Protein AF-A0AAD1U2T6-F1 (afdb_monomer)

Mean predicted aligned error: 9.27 Å

Sequence (634 aa):
MPRKKMSPEELEKAFNDFNGSEEWALWYNLSTKIISPKDHDIEELERGTVDISGNWQPFLDDWFSLVCKLKVPHKSKKYDQFYIRTMFFPRQEAIHIDGIKYEIPNHVRVDTFNSKEMIIDGVFEELKSLEEMEKENYLETKKKLIAKLKEFDKQYVKHIKKTHPEVQAIITPAIEPLLNLLESNYNFHKLEELMKTQHDIPKFRVTALEEKFCEHMEIICKILSDHGKLQDIYDIKRMLNLLKLDDWENIVPMAFYLAPLKKSIHEMREELLHMRSLGANRCKYHVEDNEPFHQLVIKMVKNDVTAQWLMGDRLKNDQLCFLYEVIKIIFQSNLKNKLINKDKNLIENVIPSLACFKGLLVIRNIRIKQIEEAKKEKKRAEHGLPPTDEEEKIGDPEENKVNEDLDVEDEEDEEQKEYREFKKQKEKEEAEHKKYGRKWIWQNYISENRKDDWLNVAEDLRHINDHVIQDIQDFILISAFPKEKQTKRTELAKDVEGLLLESEEVKAKEDPEEIKKVKETRDFELSLRPPYIWNFKETRMDVEEKIKADDPLKTQEEIEKERLEEEAKKEVAPYLINPNALPESCYKYEEDIHTNRVTKLLKDLENLTYNLRNHEQQKWKTLTDLCIDIFIKK

Foldseek 3Di:
DPPPDDDPVRLVVVVVVVCVDPLVVLLVVLLCCQVCVVVVFFDHDDLPQAFGQTDCQVSQQSLVVSLVVLVQDADDPTDDLLLLRLLSHALDQWDQALNDIDGDDNVLSVLSSVLSCLVVVNQNVLSNCSVVDDSVCPVVSSVSNSVSSNVNRVSSVVSVVPNSVVSCVVLCVLCVLLVQLLVLLVVLVVVVVVVVVVDPDPPVVNVVSQVSNQVSVVVLLSSCCVPNDQPFDDRSVLLVVLVVDPPLCVLLLSVVLNVQLVVLVVQLSVVSPVDVVSNPSNADSHNRVNPSNSVSSNSNRVSSVVNCLQRVDPLSVLLLSLLLVLVVLCCLALNVVVLLVVPVQCLQALSLLSSLLVLLLLLLQLVVVVVVVVVVQVVCVVVVHPRPPVVPCPDPPDPDPPPDPDPPPDPDDVVVVVVVVVVVVVVVQVVSCVVRNDNCSLVQLDDPVCVVLSNVLSVLVNQDDVVLSLLSSLVSSLSSDDPVCLVVLVSLVVSSVVSVVVVVVVCVVVPVVVVVVVVVVVVVVVVVDDPADDPDPPDPCVVVVVVCVVPVPDDPVNVVVVVVVVVVVPPDNRNRRDSPRDSQVHQDDPPDPVRRSSVVSVVSSSVSSVSSCPRVVVSSSVSSVSSSVSSNVD

Structure (mmCIF, N/CA/C/O backbone):
data_AF-A0AAD1U2T6-F1
#
_entry.id   AF-A0AAD1U2T6-F1
#
loop_
_atom_site.group_PDB
_atom_site.id
_atom_site.type_symbol
_atom_site.label_atom_id
_atom_site.label_alt_id
_atom_site.label_comp_id
_atom_site.label_asym_id
_atom_site.label_entity_id
_atom_site.label_seq_id
_atom_site.pdbx_PDB_ins_code
_atom_site.Cartn_x
_atom_site.Cartn_y
_atom_site.Cartn_z
_atom_site.occupancy
_atom_site.B_iso_or_equiv
_atom_site.auth_seq_id
_atom_site.auth_comp_id
_atom_site.auth_asym_id
_atom_site.auth_atom_id
_atom_site.pdbx_PDB_model_num
ATOM 1 N N . MET A 1 1 ? 44.173 15.020 -61.531 1.00 45.91 1 MET A N 1
ATOM 2 C CA . MET A 1 1 ? 44.680 16.327 -61.060 1.00 45.91 1 MET A CA 1
ATOM 3 C C . MET A 1 1 ? 44.599 16.346 -59.541 1.00 45.91 1 MET A C 1
ATOM 5 O O . MET A 1 1 ? 43.532 16.009 -59.033 1.00 45.91 1 MET A O 1
ATOM 9 N N . PRO A 1 2 ? 45.683 16.654 -58.810 1.00 53.75 2 PRO A N 1
ATOM 10 C CA . PRO A 1 2 ? 45.602 16.860 -57.365 1.00 53.75 2 PRO A CA 1
ATOM 11 C C . PRO A 1 2 ? 44.605 17.992 -57.083 1.00 53.75 2 PRO A C 1
ATOM 13 O O . PRO A 1 2 ? 44.618 19.008 -57.781 1.00 53.75 2 PRO A O 1
ATOM 16 N N . ARG A 1 3 ? 43.696 17.800 -56.118 1.00 62.22 3 ARG A N 1
ATOM 17 C CA . ARG A 1 3 ? 42.765 18.861 -55.701 1.00 62.22 3 ARG A CA 1
ATOM 18 C C . ARG A 1 3 ? 43.607 20.069 -55.285 1.00 62.22 3 ARG A C 1
ATOM 20 O O . ARG A 1 3 ? 44.503 19.910 -54.456 1.00 62.22 3 ARG A O 1
ATOM 27 N N . LYS A 1 4 ? 43.361 21.244 -55.879 1.00 80.88 4 LYS A N 1
ATOM 28 C CA . LYS A 1 4 ? 43.962 22.498 -55.404 1.00 80.88 4 LYS A CA 1
ATOM 29 C C . LYS A 1 4 ? 43.659 22.601 -53.908 1.00 80.88 4 LYS A C 1
ATOM 31 O O . LYS A 1 4 ? 42.495 22.501 -53.525 1.00 80.88 4 LYS A O 1
ATOM 36 N N . LYS A 1 5 ? 44.699 22.721 -53.080 1.00 82.06 5 LYS A N 1
ATOM 37 C CA . LYS A 1 5 ? 44.531 23.047 -51.661 1.00 82.06 5 LYS A CA 1
ATOM 38 C C . LYS A 1 5 ? 43.850 24.418 -51.603 1.00 82.06 5 LYS A C 1
ATOM 40 O O . LYS A 1 5 ? 44.304 25.320 -52.304 1.00 82.06 5 LYS A O 1
ATOM 45 N N . MET A 1 6 ? 42.751 24.529 -50.854 1.00 87.12 6 MET A N 1
ATOM 46 C CA . MET A 1 6 ? 42.097 25.819 -50.605 1.00 87.12 6 MET A CA 1
ATOM 47 C C . MET A 1 6 ? 43.104 26.764 -49.954 1.00 87.12 6 MET A C 1
ATOM 49 O O . MET A 1 6 ? 43.979 26.314 -49.205 1.00 87.12 6 MET A O 1
ATOM 53 N N . SER A 1 7 ? 43.015 28.054 -50.270 1.00 91.31 7 SER A N 1
ATOM 54 C CA . SER A 1 7 ? 43.815 29.044 -49.551 1.00 91.31 7 SER A CA 1
ATOM 55 C C . SER A 1 7 ? 43.373 29.097 -48.075 1.00 91.31 7 SER A C 1
ATOM 57 O O . SER A 1 7 ? 42.237 28.730 -47.763 1.00 91.31 7 SER A O 1
ATOM 59 N N . PRO A 1 8 ? 44.235 29.544 -47.144 1.00 91.06 8 PRO A N 1
ATOM 60 C CA . PRO A 1 8 ? 43.853 29.695 -45.738 1.00 91.06 8 PRO A CA 1
ATOM 61 C C . PRO A 1 8 ? 42.607 30.575 -45.536 1.00 91.06 8 PRO A C 1
ATOM 63 O O . PRO A 1 8 ? 41.762 30.251 -44.709 1.00 91.06 8 PRO A O 1
ATOM 66 N N . GLU A 1 9 ? 42.459 31.635 -46.337 1.00 91.69 9 GLU A N 1
ATOM 67 C CA . GLU A 1 9 ? 41.307 32.549 -46.299 1.00 91.69 9 GLU A CA 1
ATOM 68 C C . GLU A 1 9 ? 40.010 31.877 -46.780 1.00 91.69 9 GLU A C 1
ATOM 70 O O . GLU A 1 9 ? 38.945 32.066 -46.194 1.00 91.69 9 GLU A O 1
ATOM 75 N N . GLU A 1 10 ? 40.090 31.056 -47.832 1.00 92.31 10 GLU A N 1
ATOM 76 C CA . GLU A 1 10 ? 38.946 30.280 -48.327 1.00 92.31 10 GLU A CA 1
ATOM 77 C C . GLU A 1 10 ? 38.489 29.235 -47.302 1.00 92.31 10 GLU A C 1
ATOM 79 O O . GLU A 1 10 ? 37.291 28.987 -47.165 1.00 92.31 10 GLU A O 1
ATOM 84 N N . LEU A 1 11 ? 39.439 28.631 -46.586 1.00 91.62 11 LEU A N 1
ATOM 85 C CA . LEU A 1 11 ? 39.191 27.621 -45.561 1.00 91.62 11 LEU A CA 1
ATOM 86 C C . LEU A 1 11 ? 38.546 28.230 -44.308 1.00 91.62 11 LEU A C 1
ATOM 88 O O . LEU A 1 11 ? 37.581 27.676 -43.791 1.00 91.62 11 LEU A O 1
ATOM 92 N N . GLU A 1 12 ? 39.015 29.398 -43.870 1.00 93.25 12 GLU A N 1
ATOM 93 C CA . GLU A 1 12 ? 38.414 30.145 -42.762 1.00 93.25 12 GLU A CA 1
ATOM 94 C C . GLU A 1 12 ? 36.993 30.609 -43.090 1.00 93.25 12 GLU A C 1
ATOM 96 O O . GLU A 1 12 ? 36.074 30.413 -42.294 1.00 93.25 12 GLU A O 1
ATOM 101 N N . LYS A 1 13 ? 36.777 31.149 -44.295 1.00 95.06 13 LYS A N 1
ATOM 102 C CA . LYS A 1 13 ? 35.433 31.517 -44.744 1.00 95.06 13 LYS A CA 1
ATOM 103 C C . LYS A 1 13 ? 34.502 30.304 -44.772 1.00 95.06 13 LYS A C 1
ATOM 105 O O . LYS A 1 13 ? 33.395 30.381 -44.254 1.00 95.06 13 LYS A O 1
ATOM 110 N N . ALA A 1 14 ? 34.954 29.181 -45.327 1.00 94.06 14 ALA A N 1
ATOM 111 C CA . ALA A 1 14 ? 34.145 27.971 -45.414 1.00 94.06 14 ALA A CA 1
ATOM 112 C C . ALA A 1 14 ? 33.857 27.338 -44.038 1.00 94.06 14 ALA A C 1
ATOM 114 O O . ALA A 1 14 ? 32.803 26.724 -43.868 1.00 94.06 14 ALA A O 1
ATOM 115 N N . PHE A 1 15 ? 34.760 27.489 -43.065 1.00 95.31 15 PHE A N 1
ATOM 116 C CA . PHE A 1 15 ? 34.526 27.094 -41.676 1.00 95.31 15 PHE A CA 1
ATOM 117 C C . PHE A 1 15 ? 33.498 28.006 -40.994 1.00 95.31 15 PHE A C 1
ATOM 119 O O . PHE A 1 15 ? 32.550 27.512 -40.392 1.00 95.31 15 PHE A O 1
ATOM 126 N N . ASN A 1 16 ? 33.610 29.326 -41.160 1.00 95.06 16 ASN A N 1
ATOM 127 C CA . ASN A 1 16 ? 32.642 30.283 -40.615 1.00 95.06 16 ASN A CA 1
ATOM 128 C C . ASN A 1 16 ? 31.242 30.111 -41.230 1.00 95.06 16 ASN A C 1
ATOM 130 O O . ASN A 1 16 ? 30.247 30.101 -40.506 1.00 95.06 16 ASN A O 1
ATOM 134 N N . ASP A 1 17 ? 31.164 29.904 -42.549 1.00 96.06 17 ASP A N 1
ATOM 135 C CA . ASP A 1 17 ? 29.913 29.604 -43.254 1.00 96.06 17 ASP A CA 1
ATOM 136 C C . ASP A 1 17 ? 29.293 28.290 -42.742 1.00 96.06 17 ASP A C 1
ATOM 138 O O . ASP A 1 17 ? 28.072 28.176 -42.623 1.00 96.06 17 ASP A O 1
ATOM 142 N N . PHE A 1 18 ? 30.125 27.297 -42.405 1.00 94.62 18 PHE A N 1
ATOM 143 C CA . PHE A 1 18 ? 29.669 26.045 -41.807 1.00 94.62 18 PHE A CA 1
ATOM 144 C C . PHE A 1 18 ? 29.161 26.241 -40.375 1.00 94.62 18 PHE A C 1
ATOM 146 O O . PHE A 1 18 ? 28.064 25.773 -40.082 1.00 94.62 18 PHE A O 1
ATOM 153 N N . ASN A 1 19 ? 29.869 26.982 -39.522 1.00 94.25 19 ASN A N 1
ATOM 154 C CA . ASN A 1 19 ? 29.430 27.282 -38.152 1.00 94.25 19 ASN A CA 1
ATOM 155 C C . ASN A 1 19 ? 28.097 28.048 -38.115 1.00 94.25 19 ASN A C 1
ATOM 157 O O . ASN A 1 19 ? 27.295 27.863 -37.204 1.00 94.25 19 ASN A O 1
ATOM 161 N N . GLY A 1 20 ? 27.832 28.883 -39.125 1.00 95.19 20 GLY A N 1
ATOM 162 C CA . GLY A 1 20 ? 26.546 29.565 -39.298 1.00 95.19 20 GLY A CA 1
ATOM 163 C C . GLY A 1 20 ? 25.450 28.720 -39.959 1.00 95.19 20 GLY A C 1
ATOM 164 O O . GLY A 1 20 ? 24.345 29.219 -40.172 1.00 95.19 20 GLY A O 1
ATOM 165 N N . SER A 1 21 ? 25.735 27.469 -40.332 1.00 96.50 21 SER A N 1
ATOM 166 C CA . SER A 1 21 ? 24.799 26.617 -41.066 1.00 96.50 21 SER A CA 1
ATOM 167 C C . SER A 1 21 ? 23.859 25.830 -40.150 1.00 96.50 21 SER A C 1
ATOM 169 O O . SER A 1 21 ? 24.172 25.500 -39.008 1.00 96.50 21 SER A O 1
ATOM 171 N N . GLU A 1 22 ? 22.708 25.441 -40.697 1.00 96.38 22 GLU A N 1
ATOM 172 C CA . GLU A 1 22 ? 21.753 24.548 -40.029 1.00 96.38 22 GLU A CA 1
ATOM 173 C C . GLU A 1 22 ? 22.363 23.166 -39.718 1.00 96.38 22 GLU A C 1
ATOM 175 O O . GLU A 1 22 ? 22.011 22.538 -38.723 1.00 96.38 22 GLU A O 1
ATOM 180 N N . GLU A 1 23 ? 23.309 22.699 -40.544 1.00 95.44 23 GLU A N 1
ATOM 181 C CA . GLU A 1 23 ? 24.028 21.437 -40.321 1.00 95.44 23 GLU A CA 1
ATOM 182 C C . GLU A 1 23 ? 24.846 21.480 -39.028 1.00 95.44 23 GLU A C 1
ATOM 184 O O . GLU A 1 23 ? 24.816 20.524 -38.253 1.00 95.44 23 GLU A O 1
ATOM 189 N N . TRP A 1 24 ? 25.553 22.590 -38.791 1.00 96.06 24 TRP A N 1
ATOM 190 C CA . TRP A 1 24 ? 26.314 22.798 -37.562 1.00 96.06 24 TRP A CA 1
ATOM 191 C C . TRP A 1 24 ? 25.396 22.865 -36.349 1.00 96.06 24 TRP A C 1
ATOM 193 O O . TRP A 1 24 ? 25.649 22.177 -35.368 1.00 96.06 24 TRP A O 1
ATOM 203 N N . ALA A 1 25 ? 24.301 23.626 -36.433 1.00 97.06 25 ALA A N 1
ATOM 204 C CA . ALA A 1 25 ? 23.344 23.738 -35.335 1.00 97.06 25 ALA A CA 1
ATOM 205 C C . ALA A 1 25 ? 22.768 22.369 -34.922 1.00 97.06 25 ALA A C 1
ATOM 207 O O . ALA A 1 25 ? 22.694 22.066 -33.732 1.00 97.06 25 ALA A O 1
ATOM 208 N N . LEU A 1 26 ? 22.410 21.520 -35.895 1.00 96.75 26 LEU A N 1
ATOM 209 C CA . LEU A 1 26 ? 21.916 20.164 -35.635 1.00 96.75 26 LEU A CA 1
ATOM 210 C C . LEU A 1 26 ? 22.994 19.249 -35.046 1.00 96.75 26 LEU A C 1
ATOM 212 O O . LEU A 1 26 ? 22.715 18.521 -34.096 1.00 96.75 26 LEU A O 1
ATOM 216 N N . TRP A 1 27 ?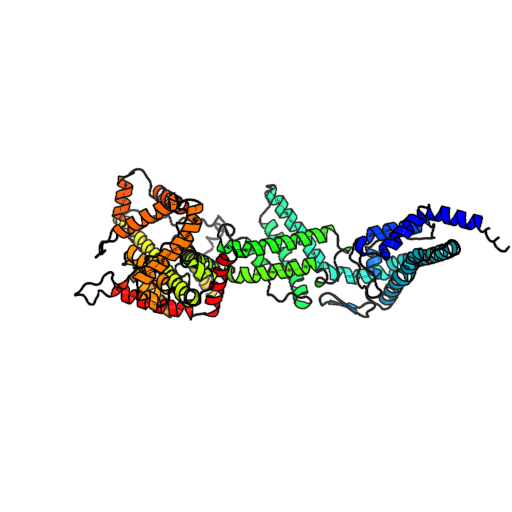 24.215 19.279 -35.590 1.00 96.75 27 TRP A N 1
ATOM 217 C CA . TRP A 1 27 ? 25.329 18.492 -35.054 1.00 96.75 27 TRP A CA 1
ATOM 218 C C . TRP A 1 27 ? 25.650 18.925 -33.623 1.00 96.75 27 TRP A C 1
ATOM 220 O O . TRP A 1 27 ? 25.688 18.083 -32.732 1.00 96.75 27 TRP A O 1
ATOM 230 N N . TYR A 1 28 ? 25.780 20.227 -33.377 1.00 96.25 28 TYR A N 1
ATOM 231 C CA . TYR A 1 28 ? 26.019 20.779 -32.049 1.00 96.25 28 TYR A CA 1
ATOM 232 C C . TYR A 1 28 ? 24.952 20.342 -31.048 1.00 96.25 28 TYR A C 1
ATOM 234 O O . TYR A 1 28 ? 25.293 19.760 -30.026 1.00 96.25 28 TYR A O 1
ATOM 242 N N . ASN A 1 29 ? 23.670 20.504 -31.384 1.00 96.12 29 ASN A N 1
ATOM 243 C CA . ASN A 1 29 ? 22.559 20.071 -30.535 1.00 96.12 29 ASN A CA 1
ATOM 244 C C . ASN A 1 29 ? 22.577 18.558 -30.236 1.00 96.12 29 ASN A C 1
ATOM 246 O O . ASN A 1 29 ? 22.297 18.136 -29.118 1.00 96.12 29 ASN A O 1
ATOM 250 N N . LEU A 1 30 ? 22.917 17.712 -31.214 1.00 96.69 30 LEU A N 1
ATOM 251 C CA . LEU A 1 30 ? 23.059 16.270 -30.980 1.00 96.69 30 LEU A CA 1
ATOM 252 C C . LEU A 1 30 ? 24.271 15.945 -30.103 1.00 96.69 30 LEU A C 1
ATOM 254 O O . LEU A 1 30 ? 24.176 15.085 -29.232 1.00 96.69 30 LEU A O 1
ATOM 258 N N . SER A 1 31 ? 25.392 16.638 -30.311 1.00 96.25 31 SER A N 1
ATOM 259 C CA . SER A 1 31 ? 26.602 16.475 -29.506 1.00 96.25 31 SER A CA 1
ATOM 260 C C . SER A 1 31 ? 26.342 16.849 -28.049 1.00 96.25 31 SER A C 1
ATOM 262 O O . SER A 1 31 ? 26.654 16.062 -27.161 1.00 96.25 31 SER A O 1
ATOM 264 N N . THR A 1 32 ? 25.697 17.991 -27.787 1.00 95.50 32 THR A N 1
ATOM 265 C CA . THR A 1 32 ? 25.356 18.413 -26.418 1.00 95.50 32 THR A CA 1
ATOM 266 C C . THR A 1 32 ? 24.406 17.429 -25.746 1.00 95.50 32 THR A C 1
ATOM 268 O O . THR A 1 32 ? 24.607 17.101 -24.581 1.00 95.50 32 THR A O 1
ATOM 271 N N . LYS A 1 33 ? 23.434 16.877 -26.488 1.00 95.19 33 LYS A N 1
ATOM 272 C CA . LYS A 1 33 ? 22.558 15.802 -25.995 1.00 95.19 33 LYS A CA 1
ATOM 273 C C . LYS A 1 33 ? 23.343 14.564 -25.570 1.00 95.19 33 LYS A C 1
ATOM 275 O O . LYS A 1 33 ? 23.064 14.012 -24.518 1.00 95.19 33 LYS A O 1
ATOM 280 N N . ILE A 1 34 ? 24.335 14.141 -26.349 1.00 94.69 34 ILE A N 1
ATOM 281 C CA . ILE A 1 34 ? 25.155 12.963 -26.023 1.00 94.69 34 ILE A CA 1
ATOM 282 C C . ILE A 1 34 ? 26.102 13.230 -24.844 1.00 94.69 34 ILE A C 1
ATOM 284 O O . ILE A 1 34 ? 26.351 12.324 -24.054 1.00 94.69 34 ILE A O 1
ATOM 288 N N . ILE A 1 35 ? 26.654 14.441 -24.742 1.00 93.88 35 ILE A N 1
ATOM 289 C CA . ILE A 1 35 ? 27.610 14.825 -23.691 1.00 93.88 35 ILE A CA 1
ATOM 290 C C . ILE A 1 35 ? 26.898 15.034 -22.349 1.00 93.88 35 ILE A C 1
ATOM 292 O O . ILE A 1 35 ? 27.401 14.606 -21.313 1.00 93.88 35 ILE A O 1
ATOM 296 N N . SER A 1 36 ? 25.705 15.630 -22.383 1.00 92.12 36 SER A N 1
ATOM 297 C CA . SER A 1 36 ? 24.878 15.920 -21.210 1.00 92.12 36 SER A CA 1
ATOM 298 C C . SER A 1 36 ? 23.486 15.283 -21.332 1.00 92.12 36 SER A C 1
ATOM 300 O O . SER A 1 36 ? 22.481 15.994 -21.387 1.00 92.12 36 SER A O 1
ATOM 302 N N . PRO A 1 37 ? 23.377 13.941 -21.348 1.00 90.00 37 PRO A N 1
ATOM 303 C CA . PRO A 1 37 ? 22.113 13.243 -21.611 1.00 90.00 37 PRO A CA 1
ATOM 304 C C . PRO A 1 37 ? 21.003 13.599 -20.610 1.00 90.00 37 PRO A C 1
ATOM 306 O O . PRO A 1 37 ? 19.841 13.763 -20.988 1.00 90.00 37 PRO A O 1
ATOM 309 N N . LYS A 1 38 ? 21.375 13.833 -19.345 1.00 88.62 38 LYS A N 1
ATOM 310 C CA . LYS A 1 38 ? 20.450 14.219 -18.265 1.00 88.62 38 LYS A CA 1
ATOM 311 C C . LYS A 1 38 ? 19.754 15.559 -18.510 1.00 88.62 38 LYS A C 1
ATOM 313 O O . LYS A 1 38 ? 18.585 15.691 -18.163 1.00 88.62 38 LYS A O 1
ATOM 318 N N . ASP A 1 39 ? 20.434 16.515 -19.142 1.00 87.81 39 ASP A N 1
ATOM 319 C CA . ASP A 1 39 ? 19.877 17.846 -19.431 1.00 87.81 39 ASP A CA 1
ATOM 320 C C . ASP A 1 39 ? 18.809 17.797 -20.539 1.00 87.81 39 ASP A C 1
ATOM 322 O O . ASP A 1 39 ? 18.093 18.771 -20.781 1.00 87.81 39 ASP A O 1
ATOM 326 N N . HIS A 1 40 ? 18.688 16.650 -21.213 1.00 85.62 40 HIS A N 1
ATOM 327 C CA . HIS A 1 40 ? 17.854 16.457 -22.390 1.00 85.62 40 HIS A CA 1
ATOM 328 C C . HIS A 1 40 ? 16.879 15.276 -22.276 1.00 85.62 40 HIS A C 1
ATOM 330 O O . HIS A 1 40 ? 16.329 14.861 -23.296 1.00 85.62 40 HIS A O 1
ATOM 336 N N . ASP A 1 41 ? 16.642 14.761 -21.062 1.00 84.94 41 ASP A N 1
ATOM 337 C CA . ASP A 1 41 ? 15.692 13.667 -20.792 1.00 84.94 41 ASP A CA 1
ATOM 338 C C . ASP A 1 41 ? 15.973 12.389 -21.617 1.00 84.94 41 ASP A C 1
ATOM 340 O O . ASP A 1 41 ? 15.072 11.653 -22.034 1.00 84.94 41 ASP A O 1
ATOM 344 N N . ILE A 1 42 ? 17.257 12.127 -21.882 1.00 88.25 42 ILE A N 1
ATOM 345 C CA . ILE A 1 42 ? 17.721 10.877 -22.484 1.00 88.25 42 ILE A CA 1
ATOM 346 C C . ILE A 1 42 ? 18.605 10.114 -21.499 1.00 88.25 42 ILE A C 1
ATOM 348 O O . ILE A 1 42 ? 19.293 10.689 -20.656 1.00 88.25 42 ILE A O 1
ATOM 352 N N . GLU A 1 43 ? 18.556 8.789 -21.586 1.00 89.00 43 GLU A N 1
ATOM 353 C CA . GLU A 1 43 ? 19.357 7.920 -20.727 1.00 89.00 43 GLU A CA 1
ATOM 354 C C . GLU A 1 43 ? 20.835 7.991 -21.137 1.00 89.00 43 GLU A C 1
ATOM 356 O O . GLU A 1 43 ? 21.177 8.185 -22.303 1.00 89.00 43 GLU A O 1
ATOM 361 N N . GLU A 1 44 ? 21.740 7.818 -20.182 1.00 91.75 44 GLU A N 1
ATOM 362 C CA . GLU A 1 44 ? 23.151 7.655 -20.512 1.00 91.75 44 GLU A CA 1
ATOM 363 C C . GLU A 1 44 ? 23.362 6.272 -21.144 1.00 91.75 44 GLU A C 1
ATOM 365 O O . GLU A 1 44 ? 22.897 5.255 -20.620 1.00 91.75 44 GLU A O 1
ATOM 370 N N . LEU A 1 45 ? 24.012 6.237 -22.311 1.00 93.50 45 LEU A N 1
ATOM 371 C CA . LEU A 1 45 ? 24.259 4.997 -23.042 1.00 93.50 45 LEU A CA 1
ATOM 372 C C . LEU A 1 45 ? 25.710 4.574 -22.911 1.00 93.50 45 LEU A C 1
ATOM 374 O O . LEU A 1 45 ? 26.627 5.277 -23.328 1.00 93.50 45 LEU A O 1
ATOM 378 N N . GLU A 1 46 ? 25.890 3.353 -22.432 1.00 91.62 46 GLU A N 1
ATOM 379 C CA . GLU A 1 46 ? 27.171 2.680 -22.351 1.00 91.62 46 GLU A CA 1
ATOM 380 C C . GLU A 1 46 ? 27.115 1.356 -23.115 1.00 91.62 46 GLU A C 1
ATOM 382 O O . GLU A 1 46 ? 26.049 0.825 -23.445 1.00 91.62 46 GLU A O 1
ATOM 387 N N . ARG A 1 47 ? 28.280 0.744 -23.356 1.00 88.69 47 ARG A N 1
ATOM 388 C CA . ARG A 1 47 ? 28.336 -0.601 -23.955 1.00 88.69 47 ARG A CA 1
ATOM 389 C C . ARG A 1 47 ? 27.555 -1.639 -23.135 1.00 88.69 47 ARG A C 1
ATOM 391 O O . ARG A 1 47 ? 27.055 -2.612 -23.705 1.00 88.69 47 ARG A O 1
ATOM 398 N N . GLY A 1 48 ? 27.453 -1.423 -21.820 1.00 91.12 48 GLY A N 1
ATOM 399 C CA . GLY A 1 48 ? 26.703 -2.258 -20.883 1.00 91.12 48 GLY A CA 1
ATOM 400 C C . GLY A 1 48 ? 25.185 -2.069 -20.922 1.00 91.12 48 GLY A C 1
ATOM 401 O O . GLY A 1 48 ? 24.477 -2.940 -20.430 1.00 91.12 48 GLY A O 1
ATOM 402 N N . THR A 1 49 ? 24.663 -0.999 -21.533 1.00 92.81 49 THR A N 1
ATOM 403 C CA . THR A 1 49 ? 23.219 -0.724 -21.573 1.00 92.81 49 THR A CA 1
ATOM 404 C C . THR A 1 49 ? 22.482 -1.832 -22.321 1.00 92.81 49 THR A C 1
ATOM 406 O O . THR A 1 49 ? 22.781 -2.098 -23.486 1.00 92.81 49 THR A O 1
ATOM 409 N N . VAL A 1 50 ? 21.526 -2.490 -21.664 1.00 90.75 50 VAL A N 1
ATOM 410 C CA . VAL A 1 50 ? 20.773 -3.637 -22.212 1.00 90.75 50 VAL A CA 1
ATOM 411 C C . VAL A 1 50 ? 19.384 -3.271 -22.733 1.00 90.75 50 VAL A C 1
ATOM 413 O O . VAL A 1 50 ? 18.810 -4.018 -23.525 1.00 90.75 50 VAL A O 1
ATOM 416 N N . ASP A 1 51 ? 18.861 -2.119 -22.320 1.00 93.38 51 ASP A N 1
ATOM 417 C CA . ASP A 1 51 ? 17.551 -1.621 -22.718 1.00 93.38 51 ASP A CA 1
ATOM 418 C C . ASP A 1 51 ? 17.520 -0.088 -22.689 1.00 93.38 51 ASP A C 1
ATOM 420 O O . ASP A 1 51 ? 18.126 0.527 -21.811 1.00 93.38 51 ASP A O 1
ATOM 424 N N . ILE A 1 52 ? 16.796 0.515 -23.634 1.00 93.19 52 ILE A N 1
ATOM 425 C CA . ILE A 1 52 ? 16.604 1.964 -23.730 1.00 93.19 52 ILE A CA 1
ATOM 426 C C . ILE A 1 52 ? 15.112 2.292 -23.707 1.00 93.19 52 ILE A C 1
ATOM 428 O O . ILE A 1 52 ? 14.373 2.050 -24.664 1.00 93.19 52 ILE A O 1
ATOM 432 N N . SER A 1 53 ? 14.655 2.856 -22.597 1.00 92.06 53 SER A N 1
ATOM 433 C CA . SER A 1 53 ? 13.235 3.162 -22.392 1.00 92.06 53 SER A CA 1
ATOM 434 C C . SER A 1 53 ? 12.985 4.641 -22.118 1.00 92.06 53 SER A C 1
ATOM 436 O O . SER A 1 53 ? 11.839 5.017 -21.931 1.00 92.06 53 SER A O 1
ATOM 438 N N . GLY A 1 54 ? 14.014 5.495 -22.148 1.00 91.25 54 GLY A N 1
ATOM 439 C CA . GLY A 1 54 ? 13.864 6.955 -22.083 1.00 91.25 54 GLY A CA 1
ATOM 440 C C . GLY A 1 54 ? 13.264 7.584 -23.350 1.00 91.25 54 GLY A C 1
ATOM 441 O O . GLY A 1 54 ? 12.902 6.881 -24.304 1.00 91.25 54 GLY A O 1
ATOM 442 N N . ASN A 1 55 ? 13.176 8.923 -23.388 1.00 91.81 55 ASN A N 1
ATOM 443 C CA . ASN A 1 55 ? 12.637 9.698 -24.514 1.00 91.81 55 ASN A CA 1
ATOM 444 C C . ASN A 1 55 ? 13.584 9.898 -25.692 1.00 91.81 55 ASN A C 1
ATOM 446 O O . ASN A 1 55 ? 13.965 11.010 -26.034 1.00 91.81 55 ASN A O 1
ATOM 450 N N . TRP A 1 56 ? 13.902 8.802 -26.377 1.00 94.38 56 TRP A N 1
ATOM 451 C CA . TRP A 1 56 ? 14.860 8.816 -27.479 1.00 94.38 56 TRP A CA 1
ATOM 452 C C . TRP A 1 56 ? 14.307 9.335 -28.807 1.00 94.38 56 TRP A C 1
ATOM 454 O O . TRP A 1 56 ? 15.089 9.800 -29.633 1.00 94.38 56 TRP A O 1
ATOM 464 N N . GLN A 1 57 ? 12.993 9.286 -29.049 1.00 95.31 57 GLN A N 1
ATOM 465 C CA . GLN A 1 57 ? 12.442 9.643 -30.364 1.00 95.31 57 GLN A CA 1
ATOM 466 C C . GLN A 1 57 ? 12.804 11.072 -30.831 1.00 95.31 57 GLN A C 1
ATOM 468 O O . GLN A 1 57 ? 13.289 11.189 -31.955 1.00 95.31 57 GLN A O 1
ATOM 473 N N . PRO A 1 58 ? 12.699 12.136 -30.005 1.00 95.50 58 PRO A N 1
ATOM 474 C CA . PRO A 1 58 ? 13.131 13.478 -30.404 1.00 95.50 58 PRO A CA 1
ATOM 475 C C . PRO A 1 58 ? 14.616 13.555 -30.789 1.00 95.50 58 PRO A C 1
ATOM 477 O O . PRO A 1 58 ? 14.978 14.231 -31.748 1.00 95.50 58 PRO A O 1
ATOM 480 N N . PHE A 1 59 ? 15.490 12.837 -30.074 1.00 96.44 59 PHE A N 1
ATOM 481 C CA . PHE A 1 59 ? 16.909 12.741 -30.430 1.00 96.44 59 PHE A CA 1
ATOM 482 C C . PHE A 1 59 ? 17.108 12.024 -31.775 1.00 96.44 59 PHE A C 1
ATOM 484 O O . PHE A 1 59 ? 17.902 12.462 -32.607 1.00 96.44 59 PHE A O 1
ATOM 491 N N . LEU A 1 60 ? 16.368 10.940 -32.017 1.00 97.19 60 LEU A N 1
ATOM 492 C CA . LEU A 1 60 ? 16.428 10.180 -33.267 1.00 97.19 60 LEU A CA 1
ATOM 493 C C . LEU A 1 60 ? 15.908 10.981 -34.471 1.00 97.19 60 LEU A C 1
ATOM 495 O O . LEU A 1 60 ? 16.449 10.841 -35.571 1.00 97.19 60 LEU A O 1
ATOM 499 N N . ASP A 1 61 ? 14.908 11.839 -34.268 1.00 97.75 61 ASP A N 1
ATOM 500 C CA . ASP A 1 61 ? 14.375 12.737 -35.297 1.00 97.75 61 ASP A CA 1
ATOM 501 C C . ASP A 1 61 ? 15.398 13.819 -35.683 1.00 97.75 61 ASP A C 1
ATOM 503 O O . ASP A 1 61 ? 15.632 14.059 -36.874 1.00 97.75 61 ASP A O 1
ATOM 507 N N . ASP A 1 62 ? 16.080 14.413 -34.698 1.00 97.31 62 ASP A N 1
ATOM 508 C CA . ASP A 1 62 ? 17.189 15.349 -34.927 1.00 97.31 62 ASP A CA 1
ATOM 509 C C . ASP A 1 62 ? 18.355 14.659 -35.648 1.00 97.31 62 ASP A C 1
ATOM 511 O O . ASP A 1 62 ? 18.921 15.195 -36.606 1.00 97.31 62 ASP A O 1
ATOM 515 N N . TRP A 1 63 ? 18.685 13.430 -35.242 1.00 97.88 63 TRP A N 1
ATOM 516 C CA . TRP A 1 63 ? 19.732 12.632 -35.871 1.00 97.88 63 TRP A CA 1
ATOM 517 C C . TRP A 1 63 ? 19.398 12.333 -37.336 1.00 97.88 63 TRP A C 1
ATOM 519 O O . TRP A 1 63 ? 20.223 12.556 -38.230 1.00 97.88 63 TRP A O 1
ATOM 529 N N . PHE A 1 64 ? 18.175 11.899 -37.631 1.00 98.44 64 PHE A N 1
ATOM 530 C CA . PHE A 1 64 ? 17.746 11.684 -39.011 1.00 98.44 64 PHE A CA 1
ATOM 531 C C . PHE A 1 64 ? 17.733 12.991 -39.826 1.00 98.44 64 PHE A C 1
ATOM 533 O O . PHE A 1 64 ? 18.117 13.005 -41.002 1.00 98.44 64 PHE A O 1
ATOM 540 N N . SER A 1 65 ? 17.371 14.111 -39.199 1.00 98.25 65 SER A N 1
ATOM 541 C CA . SER A 1 65 ? 17.418 15.437 -39.823 1.00 98.25 65 SER A CA 1
ATOM 542 C C . SER A 1 65 ? 18.845 15.833 -40.206 1.00 98.25 65 SER A C 1
ATOM 544 O O . SER A 1 65 ? 19.073 16.274 -41.336 1.00 98.25 65 SER A O 1
ATOM 546 N N . LEU A 1 66 ? 19.828 15.587 -39.333 1.00 98.00 66 LEU A N 1
ATOM 547 C CA . LEU A 1 66 ? 21.244 15.806 -39.638 1.00 98.00 66 LEU A CA 1
ATOM 548 C C . LEU A 1 66 ? 21.702 14.958 -40.836 1.00 98.00 66 LEU A C 1
ATOM 550 O O . LEU A 1 66 ? 22.354 15.474 -41.745 1.00 98.00 66 LEU A O 1
ATOM 554 N N . VAL A 1 67 ? 21.317 13.677 -40.886 1.00 98.25 67 VAL A N 1
ATOM 555 C CA . VAL A 1 67 ? 21.611 12.765 -42.012 1.00 98.25 67 VAL A CA 1
ATOM 556 C C . VAL A 1 67 ? 21.085 13.332 -43.334 1.00 98.25 67 VAL A C 1
ATOM 558 O O . VAL A 1 67 ? 21.800 13.324 -44.344 1.00 98.25 67 VAL A O 1
ATOM 561 N N . CYS A 1 68 ? 19.864 13.874 -43.328 1.00 97.94 68 CYS A N 1
ATOM 562 C CA . CYS A 1 68 ? 19.255 14.503 -44.497 1.00 97.94 68 CYS A CA 1
ATOM 563 C C . CYS A 1 68 ? 19.991 15.783 -44.919 1.00 97.94 68 CYS A C 1
ATOM 565 O O . CYS A 1 68 ? 20.289 15.956 -46.104 1.00 97.94 68 CYS A O 1
ATOM 567 N N . LYS A 1 69 ? 20.312 16.668 -43.967 1.00 97.62 69 LYS A N 1
ATOM 568 C CA . LYS A 1 69 ? 20.967 17.960 -44.238 1.00 97.62 69 LYS A CA 1
ATOM 569 C C . LYS A 1 69 ? 22.393 17.788 -44.750 1.00 97.62 69 LYS A C 1
ATOM 571 O O . LYS A 1 69 ? 22.738 18.380 -45.767 1.00 97.62 69 LYS A O 1
ATOM 576 N N . LEU A 1 70 ? 23.153 16.860 -44.166 1.00 96.69 70 LEU A N 1
ATOM 577 C CA . LEU A 1 70 ? 24.482 16.462 -44.644 1.00 96.69 70 LEU A CA 1
ATOM 578 C C . LEU A 1 70 ? 24.454 15.702 -45.984 1.00 96.69 70 LEU A C 1
ATOM 580 O O . LEU A 1 70 ? 25.512 15.344 -46.511 1.00 96.69 70 LEU A O 1
ATOM 584 N N . LYS A 1 71 ? 23.263 15.437 -46.547 1.00 97.38 71 LYS A N 1
ATOM 585 C CA . LYS A 1 71 ? 23.053 14.693 -47.800 1.00 97.38 71 LYS A CA 1
ATOM 586 C C . LYS A 1 71 ? 23.735 13.324 -47.782 1.00 97.38 71 LYS A C 1
ATOM 588 O O . LYS A 1 71 ? 24.255 12.855 -48.799 1.00 97.38 71 LYS A O 1
ATOM 593 N N . VAL A 1 72 ? 23.744 12.678 -46.618 1.00 97.94 72 VAL A N 1
ATOM 594 C CA . VAL A 1 72 ? 24.273 11.324 -46.467 1.00 97.94 72 VAL A CA 1
ATOM 595 C C . VAL A 1 72 ? 23.412 10.386 -47.318 1.00 97.94 72 VAL A C 1
ATOM 597 O O . VAL A 1 72 ? 22.187 10.438 -47.213 1.00 97.94 72 VAL A O 1
ATOM 600 N N . PRO A 1 73 ? 23.986 9.516 -48.168 1.00 97.75 73 PRO A N 1
ATOM 601 C CA . PRO A 1 73 ? 23.200 8.515 -48.880 1.00 97.75 73 PRO A CA 1
ATOM 602 C C . PRO A 1 73 ? 22.545 7.546 -47.887 1.00 97.75 73 PRO A C 1
ATOM 604 O O . PRO A 1 73 ? 23.253 6.769 -47.249 1.00 97.75 73 PRO A O 1
ATOM 607 N N . HIS A 1 74 ? 21.217 7.577 -47.783 1.00 98.12 74 HIS A N 1
ATOM 608 C CA . HIS A 1 74 ? 20.443 6.784 -46.827 1.00 98.12 74 HIS A CA 1
ATOM 609 C C . HIS A 1 74 ? 19.256 6.079 -47.503 1.00 98.12 74 HIS A C 1
ATOM 611 O O . HIS A 1 74 ? 18.796 6.479 -48.575 1.00 98.12 74 HIS A O 1
ATOM 617 N N . LYS A 1 75 ? 18.794 4.982 -46.898 1.00 97.81 75 LYS A N 1
ATOM 618 C CA . LYS A 1 75 ? 17.622 4.197 -47.317 1.00 97.81 75 LYS A CA 1
ATOM 619 C C . LYS A 1 75 ? 16.486 4.238 -46.298 1.00 97.81 75 LYS A C 1
ATOM 621 O O . LYS A 1 75 ? 15.364 3.866 -46.651 1.00 97.81 75 LYS A O 1
ATOM 626 N N . SER A 1 76 ? 16.763 4.602 -45.048 1.00 97.75 76 SER A N 1
ATOM 627 C CA . SER A 1 76 ? 15.719 4.790 -44.041 1.00 97.75 76 SER A CA 1
ATOM 628 C C . SER A 1 76 ? 14.833 5.996 -44.376 1.00 97.75 76 SER A C 1
ATOM 630 O O . SER A 1 76 ? 15.215 6.885 -45.129 1.00 97.75 76 SER A O 1
ATOM 632 N N . LYS A 1 77 ? 13.603 6.000 -43.855 1.00 97.81 77 LYS A N 1
ATOM 633 C CA . LYS A 1 77 ? 12.686 7.154 -43.945 1.00 97.81 77 LYS A CA 1
ATOM 634 C C . LYS A 1 77 ? 12.628 7.964 -42.650 1.00 97.81 77 LYS A C 1
ATOM 636 O O . LYS A 1 77 ? 12.168 9.097 -42.672 1.00 97.81 77 LYS A O 1
ATOM 641 N N . LYS A 1 78 ? 13.000 7.320 -41.544 1.00 98.12 78 LYS A N 1
ATOM 642 C CA . LYS A 1 78 ? 13.113 7.849 -40.187 1.00 98.12 78 LYS A CA 1
ATOM 643 C C . LYS A 1 78 ? 13.886 6.850 -39.326 1.00 98.12 78 LYS A C 1
ATOM 645 O O . LYS A 1 78 ? 13.942 5.656 -39.667 1.00 98.12 78 LYS A O 1
ATOM 650 N N . TYR A 1 79 ? 14.400 7.321 -38.198 1.00 98.31 79 TYR A N 1
ATOM 651 C CA . TYR A 1 79 ? 14.902 6.475 -37.121 1.00 98.31 79 TYR A CA 1
ATOM 652 C C . TYR A 1 79 ? 13.828 6.352 -36.042 1.00 98.31 79 TYR A C 1
ATOM 654 O O . TYR A 1 79 ? 13.365 7.355 -35.515 1.00 98.31 79 TYR A O 1
ATOM 662 N N . ASP A 1 80 ? 13.370 5.131 -35.776 1.00 97.31 80 ASP A N 1
ATOM 663 C CA . ASP A 1 80 ? 12.287 4.858 -34.829 1.00 97.31 80 ASP A CA 1
ATOM 664 C C . ASP A 1 80 ? 12.861 4.214 -33.569 1.00 97.31 80 ASP A C 1
ATOM 666 O O . ASP A 1 80 ? 13.604 3.228 -33.662 1.00 97.31 80 ASP A O 1
ATOM 670 N N . GLN A 1 81 ? 12.502 4.749 -32.403 1.00 96.06 81 GLN A N 1
ATOM 671 C CA . GLN A 1 81 ? 12.940 4.219 -31.116 1.00 96.06 81 GLN A CA 1
ATOM 672 C C . GLN A 1 81 ? 12.602 2.734 -30.978 1.00 96.06 81 GLN A C 1
ATOM 674 O O . GLN A 1 81 ? 13.412 1.989 -30.437 1.00 96.06 81 GLN A O 1
ATOM 679 N N . PHE A 1 82 ? 11.471 2.282 -31.524 1.00 95.81 82 PHE A N 1
ATOM 680 C CA . PHE A 1 82 ? 11.080 0.874 -31.496 1.00 95.81 82 PHE A CA 1
ATOM 681 C C . PHE A 1 82 ? 12.157 -0.055 -32.087 1.00 95.81 82 PHE A C 1
ATOM 683 O O . PHE A 1 82 ? 12.472 -1.095 -31.514 1.00 95.81 82 PHE A O 1
ATOM 690 N N . TYR A 1 83 ? 12.778 0.345 -33.202 1.00 97.38 83 TYR A N 1
ATOM 691 C CA . TYR A 1 83 ? 13.825 -0.441 -33.861 1.00 97.38 83 TYR A CA 1
ATOM 692 C C . TYR A 1 83 ? 15.207 -0.225 -33.247 1.00 97.38 83 TYR A C 1
ATOM 694 O O . TYR A 1 83 ? 16.020 -1.147 -33.217 1.00 97.38 83 TYR A O 1
ATOM 702 N N . ILE A 1 84 ? 15.503 0.991 -32.781 1.00 97.19 84 ILE A N 1
ATOM 703 C CA . ILE A 1 84 ? 16.786 1.275 -32.127 1.00 97.19 84 ILE A CA 1
ATOM 704 C C . ILE A 1 84 ? 16.868 0.538 -30.792 1.00 97.19 84 ILE A C 1
ATOM 706 O O . ILE A 1 84 ? 17.903 -0.044 -30.488 1.00 97.19 84 ILE A O 1
ATOM 710 N N . ARG A 1 85 ? 15.768 0.465 -30.037 1.00 96.31 85 ARG A N 1
ATOM 711 C CA . ARG A 1 85 ? 15.700 -0.257 -28.764 1.00 96.31 85 ARG A CA 1
ATOM 712 C C . ARG A 1 85 ? 16.125 -1.721 -28.904 1.00 96.31 85 ARG A C 1
ATOM 714 O O . ARG A 1 85 ? 16.920 -2.202 -28.099 1.00 96.31 85 ARG A O 1
ATOM 721 N N . THR A 1 86 ? 15.722 -2.402 -29.980 1.00 97.06 86 THR A N 1
ATOM 722 C CA . THR A 1 86 ? 16.135 -3.795 -30.235 1.00 97.06 86 THR A CA 1
ATOM 723 C C . THR A 1 86 ? 17.613 -3.951 -30.599 1.00 97.06 86 THR A C 1
ATOM 725 O O . THR A 1 86 ? 18.156 -5.045 -30.464 1.00 97.06 86 THR A O 1
ATOM 728 N N . MET A 1 87 ? 18.311 -2.883 -30.997 1.00 97.56 87 MET A N 1
ATOM 729 C CA . MET A 1 87 ? 19.767 -2.919 -31.185 1.00 97.56 87 MET A CA 1
ATOM 730 C C . MET A 1 87 ? 20.528 -2.989 -29.861 1.00 97.56 87 MET A C 1
ATOM 732 O O . MET A 1 87 ? 21.671 -3.439 -29.847 1.00 97.56 87 MET A O 1
ATOM 736 N N . PHE A 1 88 ? 19.906 -2.579 -28.751 1.00 96.50 88 PHE A N 1
ATOM 737 C CA . PHE A 1 88 ? 20.533 -2.610 -27.430 1.00 96.50 88 PHE A CA 1
ATOM 738 C C . PHE A 1 88 ? 20.393 -3.953 -26.707 1.00 96.50 88 PHE A C 1
ATOM 740 O O . PHE A 1 88 ? 21.014 -4.138 -25.660 1.00 96.50 88 PHE A O 1
ATOM 747 N N . PHE A 1 89 ? 19.691 -4.917 -27.309 1.00 95.69 89 PHE A N 1
ATOM 748 C CA . PHE A 1 89 ? 19.442 -6.233 -26.726 1.00 95.69 89 PHE A CA 1
ATOM 749 C C . PHE A 1 89 ? 20.744 -6.948 -26.299 1.00 95.69 89 PHE A C 1
ATOM 751 O O . PHE A 1 89 ? 21.755 -6.867 -27.014 1.00 95.69 89 PHE A O 1
ATOM 758 N N . PRO A 1 90 ? 20.765 -7.632 -25.138 1.00 94.12 90 PRO A N 1
ATOM 759 C CA . PRO A 1 90 ? 22.000 -8.117 -24.532 1.00 94.12 90 PRO A CA 1
ATOM 760 C C . PRO A 1 90 ? 22.712 -9.186 -25.367 1.00 94.12 90 PRO A C 1
ATOM 762 O O . PRO A 1 90 ? 22.107 -10.034 -26.023 1.00 94.12 90 PRO A O 1
ATOM 765 N N . ARG A 1 91 ? 24.047 -9.182 -25.290 1.00 94.31 91 ARG A N 1
ATOM 766 C CA . ARG A 1 91 ? 24.917 -10.162 -25.956 1.00 94.31 91 ARG A CA 1
ATOM 767 C C . ARG A 1 91 ? 25.096 -11.410 -25.082 1.00 94.31 91 ARG A C 1
ATOM 769 O O . ARG A 1 91 ? 26.192 -11.685 -24.604 1.00 94.31 91 ARG A O 1
ATOM 776 N N . GLN A 1 92 ? 24.021 -12.161 -24.866 1.00 95.88 92 GLN A N 1
ATOM 777 C CA . GLN A 1 92 ? 24.009 -13.382 -24.045 1.00 95.88 92 GLN A CA 1
ATOM 778 C C . GLN A 1 92 ? 23.358 -14.537 -24.809 1.00 95.88 92 GLN A C 1
ATOM 780 O O . GLN A 1 92 ? 22.542 -14.288 -25.682 1.00 95.88 92 GLN A O 1
ATOM 785 N N . GLU A 1 93 ? 23.743 -15.793 -24.545 1.00 96.50 93 GLU A N 1
ATOM 786 C CA . GLU A 1 93 ? 23.133 -16.980 -25.196 1.00 96.50 93 GLU A CA 1
ATOM 787 C C . GLU A 1 93 ? 21.649 -17.126 -24.885 1.00 96.50 93 GLU A C 1
ATOM 789 O O . GLU A 1 93 ? 20.866 -17.534 -25.739 1.00 96.50 93 GLU A O 1
ATOM 794 N N . ALA A 1 94 ? 21.275 -16.761 -23.667 1.00 96.75 94 ALA A N 1
ATOM 795 C CA . ALA A 1 94 ? 19.901 -16.671 -23.237 1.00 96.75 94 ALA A CA 1
ATOM 796 C C . ALA A 1 94 ? 19.760 -15.504 -22.263 1.00 96.75 94 ALA A C 1
ATOM 798 O O . ALA A 1 94 ? 20.705 -15.196 -21.534 1.00 96.75 94 ALA A O 1
ATOM 799 N N . ILE A 1 95 ? 18.580 -14.898 -22.241 1.00 95.88 95 ILE A N 1
ATOM 800 C CA . ILE A 1 95 ? 18.181 -13.908 -21.243 1.00 95.88 95 ILE A CA 1
ATOM 801 C C . ILE A 1 95 ? 17.070 -14.507 -20.383 1.00 95.88 95 ILE A C 1
ATOM 803 O O . ILE A 1 95 ? 16.232 -15.252 -20.889 1.00 95.88 95 ILE A O 1
ATOM 807 N N . HIS A 1 96 ? 17.083 -14.216 -19.087 1.00 96.25 96 HIS A N 1
ATOM 808 C CA . HIS A 1 96 ? 15.986 -14.565 -18.190 1.00 96.25 96 HIS A CA 1
ATOM 809 C C . HIS A 1 96 ? 15.222 -13.282 -17.901 1.00 96.25 96 HIS A C 1
ATOM 811 O O . HIS A 1 96 ? 15.804 -12.384 -17.307 1.00 96.25 96 HIS A O 1
ATOM 817 N N . ILE A 1 97 ? 13.972 -13.186 -18.346 1.00 96.31 97 ILE A N 1
ATOM 818 C CA . ILE A 1 97 ? 13.093 -12.049 -18.049 1.00 96.31 97 ILE A CA 1
ATOM 819 C C . ILE A 1 97 ? 11.922 -12.609 -17.260 1.00 96.31 97 ILE A C 1
ATOM 821 O O . ILE A 1 97 ? 11.238 -13.506 -17.754 1.00 96.31 97 ILE A O 1
ATOM 825 N N . ASP A 1 98 ? 11.753 -12.129 -16.028 1.00 95.31 98 ASP A N 1
ATOM 826 C CA . ASP A 1 98 ? 10.638 -12.484 -15.146 1.00 95.31 98 ASP A CA 1
ATOM 827 C C . ASP A 1 98 ? 10.411 -14.008 -15.047 1.00 95.31 98 ASP A C 1
ATOM 829 O O . ASP A 1 98 ? 9.304 -14.522 -15.194 1.00 95.31 98 ASP A O 1
ATOM 833 N N . GLY A 1 99 ? 11.513 -14.751 -14.873 1.00 93.50 99 GLY A N 1
ATOM 834 C CA . GLY A 1 99 ? 11.515 -16.210 -14.703 1.00 93.50 99 GLY A CA 1
ATOM 835 C C . GLY A 1 99 ? 11.482 -17.023 -15.996 1.00 93.50 99 GLY A C 1
ATOM 836 O O . GLY A 1 99 ? 11.728 -18.231 -15.968 1.00 93.50 99 GLY A O 1
ATOM 837 N N . ILE A 1 100 ? 11.250 -16.384 -17.143 1.00 96.44 100 ILE A N 1
ATOM 838 C CA . ILE A 1 100 ? 11.214 -17.050 -18.445 1.00 96.44 100 ILE A CA 1
ATOM 839 C C . ILE A 1 100 ? 12.578 -16.925 -19.121 1.00 96.44 100 ILE A C 1
ATOM 841 O O . ILE A 1 100 ? 13.109 -15.831 -19.318 1.00 96.44 100 ILE A O 1
ATOM 845 N N . LYS A 1 101 ? 13.150 -18.069 -19.503 1.00 97.38 101 LYS A N 1
ATOM 846 C CA . LYS A 1 101 ? 14.396 -18.136 -20.269 1.00 97.38 101 LYS A CA 1
ATOM 847 C C . LYS A 1 101 ? 14.102 -18.038 -21.766 1.00 97.38 101 LYS A C 1
ATOM 849 O O . LYS A 1 101 ? 13.437 -18.906 -22.323 1.00 97.38 101 LYS A O 1
ATOM 854 N N . TYR A 1 102 ? 14.685 -17.043 -22.422 1.00 97.12 102 TYR A N 1
ATOM 855 C CA . TYR A 1 102 ? 14.607 -16.842 -23.866 1.00 97.12 102 TYR A CA 1
ATOM 856 C C . TYR A 1 102 ? 15.967 -17.087 -24.505 1.00 97.12 102 TYR A C 1
ATOM 858 O O . TYR A 1 102 ? 16.953 -16.445 -24.143 1.00 97.12 102 TYR A O 1
ATOM 866 N N . GLU A 1 103 ? 16.032 -18.007 -25.462 1.00 97.56 103 GLU A N 1
ATOM 867 C CA . GLU A 1 103 ? 17.253 -18.276 -26.220 1.00 97.56 103 GLU A CA 1
ATOM 868 C C . GLU A 1 103 ? 17.454 -17.228 -27.315 1.00 97.56 103 GLU A C 1
ATOM 870 O O . GLU A 1 103 ? 16.520 -16.872 -28.034 1.00 97.56 103 GLU A O 1
ATOM 875 N N . ILE A 1 104 ? 18.687 -16.739 -27.453 1.00 97.50 104 ILE A N 1
ATOM 876 C CA . ILE A 1 104 ? 19.026 -15.687 -28.409 1.00 97.50 104 ILE A CA 1
ATOM 877 C C . ILE A 1 104 ? 19.931 -16.281 -29.494 1.00 97.50 104 ILE A C 1
ATOM 879 O O . ILE A 1 104 ? 21.087 -16.631 -29.217 1.00 97.50 104 ILE A O 1
ATOM 883 N N . PRO A 1 105 ? 19.459 -16.364 -30.752 1.00 97.25 105 PRO A N 1
ATOM 884 C CA . PRO A 1 105 ? 20.256 -16.894 -31.847 1.00 97.25 105 PRO A CA 1
ATOM 885 C C . PRO A 1 105 ? 21.589 -16.161 -32.006 1.00 97.25 105 PRO A C 1
ATOM 887 O O . PRO A 1 105 ? 21.687 -14.941 -31.863 1.00 97.25 105 PRO A O 1
ATOM 890 N N . ASN A 1 106 ? 22.647 -16.895 -32.358 1.00 97.44 106 ASN A N 1
ATOM 891 C CA . ASN A 1 106 ? 23.987 -16.318 -32.448 1.00 97.44 106 ASN A CA 1
ATOM 892 C C . ASN A 1 106 ? 24.077 -15.129 -33.416 1.00 97.44 106 ASN A C 1
ATOM 894 O O . ASN A 1 106 ? 24.763 -14.151 -33.122 1.00 97.44 106 ASN A O 1
ATOM 898 N N . HIS A 1 107 ? 23.375 -15.183 -34.551 1.00 97.12 107 HIS A N 1
ATOM 899 C CA . HIS A 1 107 ? 23.378 -14.078 -35.509 1.00 97.12 107 HIS A CA 1
ATOM 900 C C . HIS A 1 107 ? 22.683 -12.828 -34.964 1.00 97.12 107 HIS A C 1
ATOM 902 O O . HIS A 1 107 ? 23.146 -11.732 -35.271 1.00 97.12 107 HIS A O 1
ATOM 908 N N . VAL A 1 108 ? 21.649 -12.978 -34.128 1.00 97.56 108 VAL A N 1
ATOM 909 C CA . VAL A 1 108 ? 20.993 -11.860 -33.434 1.00 97.56 108 VAL A CA 1
ATOM 910 C C . VAL A 1 108 ? 21.976 -11.196 -32.480 1.00 97.56 108 VAL A C 1
ATOM 912 O O . VAL A 1 108 ? 22.193 -9.996 -32.590 1.00 97.56 108 VAL A O 1
ATOM 915 N N . ARG A 1 109 ? 22.656 -11.975 -31.626 1.00 96.31 109 ARG A N 1
ATOM 916 C CA . ARG A 1 109 ? 23.641 -11.455 -30.653 1.00 96.31 109 ARG A CA 1
ATOM 917 C C . ARG A 1 109 ? 24.768 -10.670 -31.312 1.00 96.31 109 ARG A C 1
ATOM 919 O O . ARG A 1 109 ? 25.205 -9.646 -30.796 1.00 96.31 109 ARG A O 1
ATOM 926 N N . VAL A 1 110 ? 25.274 -11.182 -32.433 1.00 96.44 110 VAL A N 1
ATOM 927 C CA . VAL A 1 110 ? 26.334 -10.520 -33.200 1.00 96.44 110 VAL A CA 1
ATOM 928 C C . VAL A 1 110 ? 25.804 -9.238 -33.843 1.00 96.44 110 VAL A C 1
ATOM 930 O O . VAL A 1 110 ? 26.477 -8.214 -33.802 1.00 96.44 110 VAL A O 1
ATOM 933 N N . ASP A 1 111 ? 24.604 -9.266 -34.425 1.00 96.94 111 ASP A N 1
ATOM 934 C CA . ASP A 1 111 ? 24.035 -8.100 -35.101 1.00 96.94 111 ASP A CA 1
ATOM 935 C C . ASP A 1 111 ? 23.616 -6.988 -34.129 1.00 96.94 111 ASP A C 1
ATOM 937 O O . ASP A 1 111 ? 23.883 -5.823 -34.423 1.00 96.94 111 ASP A O 1
ATOM 941 N N . THR A 1 112 ? 23.029 -7.310 -32.971 1.00 96.31 112 THR A N 1
ATOM 942 C CA . THR A 1 112 ? 22.698 -6.322 -31.929 1.00 96.31 112 THR A CA 1
ATOM 943 C C . THR A 1 112 ? 23.970 -5.707 -31.356 1.00 96.31 112 THR A C 1
ATOM 945 O O . THR A 1 112 ? 24.089 -4.486 -31.321 1.00 96.31 112 THR A O 1
ATOM 948 N N . PHE A 1 113 ? 24.982 -6.525 -31.037 1.00 96.06 113 PHE A N 1
ATOM 949 C CA . PHE A 1 113 ? 26.276 -6.034 -30.561 1.00 96.06 113 PHE A CA 1
ATOM 950 C C . PHE A 1 113 ? 26.943 -5.089 -31.567 1.00 96.06 113 PHE A C 1
ATOM 952 O O . PHE A 1 113 ? 27.291 -3.969 -31.206 1.00 96.06 113 PHE A O 1
ATOM 959 N N . ASN A 1 114 ? 27.050 -5.497 -32.834 1.00 96.38 114 ASN A N 1
ATOM 960 C CA . ASN A 1 114 ? 27.647 -4.661 -33.876 1.00 96.38 114 ASN A CA 1
ATOM 961 C C . ASN A 1 114 ? 26.842 -3.372 -34.110 1.00 96.38 114 ASN A C 1
ATOM 963 O O . ASN A 1 114 ? 27.418 -2.337 -34.432 1.00 96.38 114 ASN A O 1
ATOM 967 N N . SER A 1 115 ? 25.512 -3.421 -33.972 1.00 97.06 115 SER A N 1
ATOM 968 C CA . SER A 1 115 ? 24.667 -2.228 -34.099 1.00 97.06 115 SER A CA 1
ATOM 969 C C . SER A 1 115 ? 24.897 -1.264 -32.936 1.00 97.06 115 SER A C 1
ATOM 971 O O . SER A 1 115 ? 25.074 -0.074 -33.171 1.00 97.06 115 SER A O 1
ATOM 973 N N . LYS A 1 116 ? 24.967 -1.776 -31.702 1.00 96.69 116 LYS A N 1
ATOM 974 C CA . LYS A 1 116 ? 25.284 -0.993 -30.501 1.00 96.69 116 LYS A CA 1
ATOM 975 C C . LYS A 1 116 ? 26.673 -0.358 -30.583 1.00 96.69 116 LYS A C 1
ATOM 977 O O . LYS A 1 116 ? 26.796 0.839 -30.355 1.00 96.69 116 LYS A O 1
ATOM 982 N N . GLU A 1 117 ? 27.690 -1.131 -30.966 1.00 96.12 117 GLU A N 1
ATOM 983 C CA . GLU A 1 117 ? 29.066 -0.648 -31.169 1.00 96.12 117 GLU A CA 1
ATOM 984 C C . GLU A 1 117 ? 29.106 0.457 -32.236 1.00 96.12 117 GLU A C 1
ATOM 986 O O . GLU A 1 117 ? 29.707 1.506 -32.033 1.00 96.12 117 GLU A O 1
ATOM 991 N N . MET A 1 118 ? 28.383 0.283 -33.349 1.00 97.19 118 MET A N 1
ATOM 992 C CA . MET A 1 118 ? 28.287 1.307 -34.394 1.00 97.19 118 MET A CA 1
ATOM 993 C C . MET A 1 118 ? 27.652 2.611 -33.894 1.00 97.19 118 MET A C 1
ATOM 995 O O . MET A 1 118 ? 28.049 3.688 -34.334 1.00 97.19 118 MET A O 1
ATOM 999 N N . ILE A 1 119 ? 26.665 2.534 -32.997 1.00 97.25 119 ILE A N 1
ATOM 1000 C CA . ILE A 1 119 ? 26.030 3.720 -32.411 1.00 97.25 119 ILE A CA 1
ATOM 1001 C C . ILE A 1 119 ? 26.998 4.409 -31.450 1.00 97.25 119 ILE A C 1
ATOM 1003 O O . ILE A 1 119 ? 27.315 5.577 -31.659 1.00 97.25 119 ILE A O 1
ATOM 1007 N N . ILE A 1 120 ? 27.474 3.685 -30.434 1.00 96.44 120 ILE A N 1
ATOM 1008 C CA . ILE A 1 120 ? 28.252 4.250 -29.325 1.00 96.44 120 ILE A CA 1
ATOM 1009 C C . ILE A 1 120 ? 29.668 4.601 -29.785 1.00 96.44 120 ILE A C 1
ATOM 1011 O O . ILE A 1 120 ? 30.064 5.757 -29.741 1.00 96.44 120 ILE A O 1
ATOM 1015 N N . ASP A 1 121 ? 30.421 3.626 -30.284 1.00 96.06 121 ASP A N 1
ATOM 1016 C CA . ASP A 1 121 ? 31.837 3.805 -30.627 1.00 96.06 121 ASP A CA 1
ATOM 1017 C C . ASP A 1 121 ? 32.038 4.379 -32.037 1.00 96.06 121 ASP A C 1
ATOM 1019 O O . ASP A 1 121 ? 33.130 4.811 -32.403 1.00 96.06 121 ASP A O 1
ATOM 1023 N N . GLY A 1 122 ? 30.993 4.331 -32.868 1.00 96.38 122 GLY A N 1
ATOM 1024 C CA . GLY A 1 122 ? 31.015 4.844 -34.231 1.00 96.38 122 GLY A CA 1
ATOM 1025 C C . GLY A 1 122 ? 30.445 6.250 -34.332 1.00 96.38 122 GLY A C 1
ATOM 1026 O O . GLY A 1 122 ? 31.171 7.199 -34.605 1.00 96.38 122 GLY A O 1
ATOM 1027 N N . VAL A 1 123 ? 29.128 6.384 -34.201 1.00 97.31 123 VAL A N 1
ATOM 1028 C CA . VAL A 1 123 ? 28.450 7.657 -34.468 1.00 97.31 123 VAL A CA 1
ATOM 1029 C C . VAL A 1 123 ? 28.595 8.633 -33.306 1.00 97.31 123 VAL A C 1
ATOM 1031 O O . VAL A 1 123 ? 28.866 9.802 -33.557 1.00 97.31 123 VAL A O 1
ATOM 1034 N N . PHE A 1 124 ? 28.434 8.189 -32.058 1.00 96.56 124 PHE A N 1
ATOM 1035 C CA . PHE A 1 124 ? 28.458 9.095 -30.908 1.00 96.56 124 PHE A CA 1
ATOM 1036 C C . PHE A 1 124 ? 29.848 9.690 -30.677 1.00 96.56 124 PHE A C 1
ATOM 1038 O O . PHE A 1 124 ? 29.942 10.894 -30.466 1.00 96.56 124 PHE A O 1
ATOM 1045 N N . GLU A 1 125 ? 30.919 8.906 -30.802 1.00 95.75 125 GLU A N 1
ATOM 1046 C CA . GLU A 1 125 ? 32.289 9.433 -30.699 1.00 95.75 125 GLU A CA 1
ATOM 1047 C C . GLU A 1 125 ? 32.603 10.465 -31.794 1.00 95.75 125 GLU A C 1
ATOM 1049 O O . GLU A 1 125 ? 33.145 11.533 -31.512 1.00 95.75 125 GLU A O 1
ATOM 1054 N N . GLU A 1 126 ? 32.178 10.225 -33.039 1.00 96.06 126 GLU A N 1
ATOM 1055 C CA . GLU A 1 126 ? 32.338 11.230 -34.098 1.00 96.06 126 GLU A CA 1
ATOM 1056 C C . GLU A 1 126 ? 31.451 12.461 -33.865 1.00 96.06 126 GLU A C 1
ATOM 1058 O O . GLU A 1 126 ? 31.850 13.572 -34.210 1.00 96.06 126 GLU A O 1
ATOM 1063 N N . LEU A 1 127 ? 30.266 12.308 -33.263 1.00 95.94 127 LEU A N 1
ATOM 1064 C CA . LEU A 1 127 ? 29.438 13.454 -32.888 1.00 95.94 127 LEU A CA 1
ATOM 1065 C C . LEU A 1 127 ? 30.122 14.306 -31.809 1.00 95.94 127 LEU A C 1
ATOM 1067 O O . LEU A 1 127 ? 30.143 15.523 -31.971 1.00 95.94 127 LEU A O 1
ATOM 1071 N N . LYS A 1 128 ? 30.739 13.683 -30.795 1.00 95.00 128 LYS A N 1
ATOM 1072 C CA . LYS A 1 128 ? 31.490 14.357 -29.717 1.00 95.00 128 LYS A CA 1
ATOM 1073 C C . LYS A 1 128 ? 32.760 15.052 -30.202 1.00 95.00 128 LYS A C 1
ATOM 1075 O O . LYS A 1 128 ? 33.130 16.086 -29.656 1.00 95.00 128 LYS A O 1
ATOM 1080 N N . SER A 1 129 ? 33.391 14.542 -31.265 1.00 93.06 129 SER A N 1
ATOM 1081 C CA . SER A 1 129 ? 34.593 15.157 -31.860 1.00 93.06 129 SER A CA 1
ATOM 1082 C C . SER A 1 129 ? 34.393 16.605 -32.345 1.00 93.06 129 SER A C 1
ATOM 1084 O O . SER A 1 129 ? 35.352 17.278 -32.721 1.00 93.06 129 SER A O 1
ATOM 1086 N N . LEU A 1 130 ? 33.151 17.102 -32.319 1.00 91.19 130 LEU A N 1
ATOM 1087 C CA . LEU A 1 130 ? 32.803 18.498 -32.548 1.00 91.19 130 LEU A CA 1
ATOM 1088 C C . LEU A 1 130 ? 33.546 19.478 -31.628 1.00 91.19 130 LEU A C 1
ATOM 1090 O O . LEU A 1 130 ? 33.893 20.564 -32.083 1.00 91.19 130 LEU A O 1
ATOM 1094 N N . GLU A 1 131 ? 33.807 19.108 -30.370 1.00 88.94 131 GLU A N 1
ATOM 1095 C CA . GLU A 1 131 ? 34.512 19.971 -29.406 1.00 88.94 131 GLU A CA 1
ATOM 1096 C C . GLU A 1 131 ? 35.984 20.203 -29.776 1.00 88.94 131 GLU A C 1
ATOM 1098 O O . GLU A 1 131 ? 36.548 21.253 -29.476 1.00 88.94 131 GLU A O 1
ATOM 1103 N N . GLU A 1 132 ? 36.588 19.243 -30.477 1.00 89.81 132 GLU A N 1
ATOM 1104 C CA . GLU A 1 132 ? 37.984 19.273 -30.934 1.00 89.81 132 GLU A CA 1
ATOM 1105 C C . GLU A 1 132 ? 38.111 19.782 -32.383 1.00 89.81 132 GLU A C 1
ATOM 1107 O O . GLU A 1 132 ? 39.174 19.703 -33.013 1.00 89.81 132 GLU A O 1
ATOM 1112 N N . MET A 1 133 ? 37.004 20.260 -32.959 1.00 92.38 133 MET A N 1
ATOM 1113 C CA . MET A 1 133 ? 36.958 20.673 -34.350 1.00 92.38 133 MET A CA 1
ATOM 1114 C C . MET A 1 133 ? 37.544 22.073 -34.528 1.00 92.38 133 MET A C 1
ATOM 1116 O O . MET A 1 133 ? 37.002 23.076 -34.068 1.00 92.38 133 MET A O 1
ATOM 1120 N N . GLU A 1 134 ? 38.631 22.135 -35.285 1.00 93.69 134 GLU A N 1
ATOM 1121 C CA . GLU A 1 134 ? 39.325 23.360 -35.660 1.00 93.69 134 GLU A CA 1
ATOM 1122 C C . GLU A 1 134 ? 39.179 23.609 -37.165 1.00 93.69 134 GLU A C 1
ATOM 1124 O O . GLU A 1 134 ? 38.834 22.718 -37.955 1.00 93.69 134 GLU A O 1
ATOM 1129 N N . LYS A 1 135 ? 39.491 24.832 -37.603 1.00 92.12 135 LYS A N 1
ATOM 1130 C CA . LYS A 1 135 ? 39.389 25.200 -39.022 1.00 92.12 135 LYS A CA 1
ATOM 1131 C C . LYS A 1 135 ? 40.229 24.281 -39.917 1.00 92.12 135 LYS A C 1
ATOM 1133 O O . LYS A 1 135 ? 39.839 24.011 -41.046 1.00 92.12 135 LYS A O 1
ATOM 1138 N N . GLU A 1 136 ? 41.367 23.774 -39.445 1.00 92.00 136 GLU A N 1
ATOM 1139 C CA . GLU A 1 136 ? 42.255 22.917 -40.230 1.00 92.00 136 GLU A CA 1
ATOM 1140 C C . GLU A 1 136 ? 41.700 21.500 -40.436 1.00 92.00 136 GLU A C 1
ATOM 1142 O O . GLU A 1 136 ? 42.010 20.873 -41.453 1.00 92.00 136 GLU A O 1
ATOM 1147 N N . ASN A 1 137 ? 40.882 20.994 -39.503 1.00 93.12 137 ASN A N 1
ATOM 1148 C CA . ASN A 1 137 ? 40.442 19.595 -39.479 1.00 93.12 137 ASN A CA 1
ATOM 1149 C C . ASN A 1 137 ? 38.944 19.398 -39.802 1.00 93.12 137 ASN A C 1
ATOM 1151 O O . ASN A 1 137 ? 38.549 18.280 -40.143 1.00 93.12 137 ASN A O 1
ATOM 1155 N N . TYR A 1 138 ? 38.120 20.458 -39.812 1.00 93.94 138 TYR A N 1
ATOM 1156 C CA . TYR A 1 138 ? 36.655 20.332 -39.897 1.00 93.94 138 TYR A CA 1
ATOM 1157 C C . TYR A 1 138 ? 36.146 19.552 -41.120 1.00 93.94 138 TYR A C 1
ATOM 1159 O O . TYR A 1 138 ? 35.200 18.770 -41.018 1.00 93.94 138 TYR A O 1
ATOM 1167 N N . LEU A 1 139 ? 36.773 19.715 -42.294 1.00 93.75 139 LEU A N 1
ATOM 1168 C CA . LEU A 1 139 ? 36.387 18.980 -43.507 1.00 93.75 139 LEU A CA 1
ATOM 1169 C C . LEU A 1 139 ? 36.652 17.478 -43.379 1.00 93.75 139 LEU A C 1
ATOM 1171 O O . LEU A 1 139 ? 35.911 16.668 -43.945 1.00 93.75 139 LEU A O 1
ATOM 1175 N N . GLU A 1 140 ? 37.719 17.105 -42.675 1.00 94.75 140 GLU A N 1
ATOM 1176 C CA . GLU A 1 140 ? 38.047 15.710 -42.415 1.00 94.75 140 GLU A CA 1
ATOM 1177 C C . GLU A 1 140 ? 37.070 15.117 -41.399 1.00 94.75 140 GLU A C 1
ATOM 1179 O O . GLU A 1 140 ? 36.481 14.073 -41.686 1.00 94.75 140 GLU A O 1
ATOM 1184 N N . THR A 1 141 ? 36.827 15.811 -40.285 1.00 95.56 141 THR A N 1
ATOM 1185 C CA . THR A 1 141 ? 35.878 15.400 -39.238 1.00 95.56 141 THR A CA 1
ATOM 1186 C C . THR A 1 141 ? 34.466 15.247 -39.803 1.00 95.56 141 THR A C 1
ATOM 1188 O O . THR A 1 141 ? 33.847 14.191 -39.687 1.00 95.56 141 THR A O 1
ATOM 1191 N N . LYS A 1 142 ? 33.987 16.232 -40.574 1.00 95.75 142 LYS A N 1
ATOM 1192 C CA . LYS A 1 142 ? 32.694 16.158 -41.274 1.00 95.75 142 LYS A CA 1
ATOM 1193 C C . LYS A 1 142 ? 32.610 14.955 -42.214 1.00 95.75 142 LYS A C 1
ATOM 1195 O O . LYS A 1 142 ? 31.582 14.284 -42.291 1.00 95.75 142 LYS A O 1
ATOM 1200 N N . LYS A 1 143 ? 33.687 14.654 -42.946 1.00 96.50 143 LYS A N 1
ATOM 1201 C CA . LYS A 1 143 ? 33.733 13.498 -43.851 1.00 96.50 143 LYS A CA 1
ATOM 1202 C C . LYS A 1 143 ? 33.715 12.169 -43.085 1.00 96.50 143 LYS A C 1
ATOM 1204 O O . LYS A 1 143 ? 33.078 11.231 -43.570 1.00 96.50 143 LYS A O 1
ATOM 1209 N N . LYS A 1 144 ? 34.393 12.081 -41.933 1.00 96.94 144 LYS A N 1
ATOM 1210 C CA . LYS A 1 144 ? 34.363 10.906 -41.044 1.00 96.94 144 LYS A CA 1
ATOM 1211 C C . LYS A 1 144 ? 32.956 10.672 -40.504 1.00 96.94 144 LYS A C 1
ATOM 1213 O O . LYS A 1 144 ? 32.423 9.581 -40.714 1.00 96.94 144 LYS A O 1
ATOM 1218 N N . LEU A 1 145 ? 32.303 11.713 -39.984 1.00 97.19 145 LEU A N 1
ATOM 1219 C CA . LEU A 1 145 ? 30.915 11.627 -39.532 1.00 97.19 145 LEU A CA 1
ATOM 1220 C C . LEU A 1 145 ? 29.974 11.166 -40.656 1.00 97.19 145 LEU A C 1
ATOM 1222 O O . LEU A 1 145 ? 29.230 10.207 -40.477 1.00 97.19 145 LEU A O 1
ATOM 1226 N N . ILE A 1 146 ? 30.037 11.772 -41.851 1.00 98.00 146 ILE A N 1
ATOM 1227 C CA . ILE A 1 146 ? 29.215 11.353 -43.006 1.00 98.00 146 ILE A CA 1
ATOM 1228 C C . ILE A 1 146 ? 29.430 9.869 -43.341 1.00 98.00 146 ILE A C 1
ATOM 1230 O O . ILE A 1 146 ? 28.477 9.163 -43.687 1.00 98.00 146 ILE A O 1
ATOM 1234 N N . ALA A 1 147 ? 30.672 9.383 -43.256 1.00 98.25 147 ALA A N 1
ATOM 1235 C CA . ALA A 1 147 ? 30.979 7.979 -43.496 1.00 98.25 147 ALA A CA 1
ATOM 1236 C C . ALA A 1 147 ? 30.337 7.067 -42.437 1.00 98.25 147 ALA A C 1
ATOM 1238 O O . ALA A 1 147 ? 29.695 6.085 -42.817 1.00 98.25 147 ALA A O 1
ATOM 1239 N N . LYS A 1 148 ? 30.432 7.421 -41.147 1.00 98.19 148 LYS A N 1
ATOM 1240 C CA . LYS A 1 148 ? 29.800 6.675 -40.047 1.00 98.19 148 LYS A CA 1
ATOM 1241 C C . LYS A 1 148 ? 28.277 6.701 -40.114 1.00 98.19 148 LYS A C 1
ATOM 1243 O O . LYS A 1 148 ? 27.652 5.655 -39.997 1.00 98.19 148 LYS A O 1
ATOM 1248 N N . LEU A 1 149 ? 27.670 7.849 -40.412 1.00 98.25 149 LEU A N 1
ATOM 1249 C CA . LEU A 1 149 ? 26.220 7.978 -40.593 1.00 98.25 149 LEU A CA 1
ATOM 1250 C C . LEU A 1 149 ? 25.697 7.097 -41.737 1.00 98.25 149 LEU A C 1
ATOM 1252 O O . LEU A 1 149 ? 24.656 6.453 -41.608 1.00 98.25 149 LEU A O 1
ATOM 1256 N N . LYS A 1 150 ? 26.433 7.026 -42.852 1.00 98.38 150 LYS A N 1
ATOM 1257 C CA . LYS A 1 150 ? 26.096 6.145 -43.980 1.00 98.38 150 LYS A CA 1
ATOM 1258 C C . LYS A 1 150 ? 26.197 4.666 -43.602 1.00 98.38 150 LYS A C 1
ATOM 1260 O O . LYS A 1 150 ? 25.389 3.850 -44.049 1.00 98.38 150 LYS A O 1
ATOM 1265 N N . GLU A 1 151 ? 27.227 4.309 -42.843 1.00 98.19 151 GLU A N 1
ATOM 1266 C CA . GLU A 1 151 ? 27.429 2.946 -42.357 1.00 98.19 151 GLU A CA 1
ATOM 1267 C C . GLU A 1 151 ? 26.321 2.534 -41.381 1.00 98.19 151 GLU A C 1
ATOM 1269 O O . GLU A 1 151 ? 25.725 1.465 -41.550 1.00 98.19 151 GLU A O 1
ATOM 1274 N N . PHE A 1 152 ? 25.972 3.427 -40.452 1.00 98.31 152 PHE A N 1
ATOM 1275 C CA . PHE A 1 152 ? 24.859 3.263 -39.529 1.00 98.31 152 PHE A CA 1
ATOM 1276 C C . PHE A 1 152 ? 23.529 3.056 -40.258 1.00 98.31 152 PHE A C 1
ATOM 1278 O O . PHE A 1 152 ? 22.874 2.052 -40.003 1.00 98.31 152 PHE A O 1
ATOM 1285 N N . ASP A 1 153 ? 23.144 3.911 -41.215 1.00 98.56 153 ASP A N 1
ATOM 1286 C CA . ASP A 1 153 ? 21.870 3.753 -41.942 1.00 98.56 153 ASP A CA 1
ATOM 1287 C C . ASP A 1 153 ? 21.768 2.386 -42.643 1.00 98.56 153 ASP A C 1
ATOM 1289 O O . ASP A 1 153 ? 20.740 1.700 -42.589 1.00 98.56 153 ASP A O 1
ATOM 1293 N N . LYS A 1 154 ? 22.869 1.934 -43.257 1.00 98.19 154 LYS A N 1
ATOM 1294 C CA . LYS A 1 154 ? 22.940 0.609 -43.883 1.00 98.19 154 LYS A CA 1
ATOM 1295 C C . LYS A 1 154 ? 22.718 -0.507 -42.858 1.00 98.19 154 LYS A C 1
ATOM 1297 O O . LYS A 1 154 ? 21.999 -1.464 -43.165 1.00 98.19 154 LYS A O 1
ATOM 1302 N N . GLN A 1 155 ? 23.335 -0.404 -41.681 1.00 97.81 155 GLN A N 1
ATOM 1303 C CA . GLN A 1 155 ? 23.178 -1.373 -40.597 1.00 97.81 155 GLN A CA 1
ATOM 1304 C C . GLN A 1 155 ? 21.767 -1.318 -39.995 1.00 97.81 155 GLN A C 1
ATOM 1306 O O . GLN A 1 155 ? 21.154 -2.363 -39.802 1.00 97.81 155 GLN A O 1
ATOM 1311 N N . TYR A 1 156 ? 21.194 -0.129 -39.822 1.00 98.44 156 TYR A N 1
ATOM 1312 C CA . TYR A 1 156 ? 19.834 0.086 -39.337 1.00 98.44 156 TYR A CA 1
ATOM 1313 C C . TYR A 1 156 ? 18.781 -0.570 -40.231 1.00 98.44 156 TYR A C 1
ATOM 1315 O O . TYR A 1 156 ? 17.975 -1.377 -39.767 1.00 98.44 156 TYR A O 1
ATOM 1323 N N . VAL A 1 157 ? 18.843 -0.343 -41.545 1.00 98.25 157 VAL A N 1
ATOM 1324 C CA . VAL A 1 157 ? 17.909 -0.975 -42.491 1.00 98.25 157 VAL A CA 1
ATOM 1325 C C . VAL A 1 157 ? 18.081 -2.498 -42.541 1.00 98.25 157 VAL A C 1
ATOM 1327 O O . VAL A 1 157 ? 17.109 -3.223 -42.773 1.00 98.25 157 VAL A O 1
ATOM 1330 N N . LYS A 1 158 ? 19.302 -3.008 -42.336 1.00 97.94 158 LYS A N 1
ATOM 1331 C CA . LYS A 1 158 ? 19.560 -4.451 -42.230 1.00 97.94 158 LYS A CA 1
ATOM 1332 C C . LYS A 1 158 ? 18.953 -5.024 -40.945 1.00 97.94 158 LYS A C 1
ATOM 1334 O O . LYS A 1 158 ? 18.289 -6.057 -41.030 1.00 97.94 158 LYS A O 1
ATOM 1339 N N . HIS A 1 159 ? 19.150 -4.354 -39.811 1.00 98.00 159 HIS A N 1
ATOM 1340 C CA . HIS A 1 159 ? 18.647 -4.761 -38.501 1.00 98.00 159 HIS A CA 1
ATOM 1341 C C . HIS A 1 159 ? 17.121 -4.878 -38.502 1.00 98.00 159 HIS A C 1
ATOM 1343 O O . HIS A 1 159 ? 16.599 -5.947 -38.193 1.00 98.00 159 HIS A O 1
ATOM 1349 N N . ILE A 1 160 ? 16.413 -3.843 -38.975 1.00 98.12 160 ILE A N 1
ATOM 1350 C CA . ILE A 1 160 ? 14.941 -3.825 -39.071 1.00 98.12 160 ILE A CA 1
ATOM 1351 C C . ILE A 1 160 ? 14.397 -5.039 -39.823 1.00 98.12 160 ILE A C 1
ATOM 1353 O O . ILE A 1 160 ? 13.385 -5.617 -39.445 1.00 98.12 160 ILE A O 1
ATOM 1357 N N . LYS A 1 161 ? 15.047 -5.417 -40.926 1.00 97.50 161 LYS A N 1
ATOM 1358 C CA . LYS A 1 161 ? 14.538 -6.469 -41.813 1.00 97.50 161 LYS A CA 1
ATOM 1359 C C . LYS A 1 161 ? 14.835 -7.881 -41.328 1.00 97.50 161 LYS A C 1
ATOM 1361 O O . LYS A 1 161 ? 14.160 -8.801 -41.772 1.00 97.50 161 LYS A O 1
ATOM 1366 N N . LYS A 1 162 ? 15.895 -8.062 -40.540 1.00 97.00 162 LYS A N 1
ATOM 1367 C CA . LYS A 1 162 ? 16.422 -9.390 -40.199 1.00 97.00 162 LYS A CA 1
ATOM 1368 C C . LYS A 1 162 ? 16.348 -9.674 -38.709 1.00 97.00 162 LYS A C 1
ATOM 1370 O O . LYS A 1 162 ? 15.737 -10.648 -38.311 1.00 97.00 162 LYS A O 1
ATOM 1375 N N . THR A 1 163 ? 16.965 -8.817 -37.910 1.00 97.00 163 THR A N 1
ATOM 1376 C CA . THR A 1 163 ? 17.217 -9.069 -36.489 1.00 97.00 163 THR A CA 1
ATOM 1377 C C . THR A 1 163 ? 16.060 -8.601 -35.619 1.00 97.00 163 THR A C 1
ATOM 1379 O O . THR A 1 163 ? 15.677 -9.289 -34.680 1.00 97.00 163 THR A O 1
ATOM 1382 N N . HIS A 1 164 ? 15.476 -7.448 -35.948 1.00 96.81 164 HIS A N 1
ATOM 1383 C CA . HIS A 1 164 ? 14.396 -6.859 -35.165 1.00 96.81 164 HIS A CA 1
ATOM 1384 C C . HIS A 1 164 ? 13.188 -7.801 -34.980 1.00 96.81 164 HIS A C 1
ATOM 1386 O O . HIS A 1 164 ? 12.772 -7.955 -33.837 1.00 96.81 164 HIS A O 1
ATOM 1392 N N . PRO A 1 165 ? 12.654 -8.493 -36.013 1.00 98.00 165 PRO A N 1
ATOM 1393 C CA . PRO A 1 165 ? 11.521 -9.405 -35.827 1.00 98.00 165 PRO A CA 1
ATOM 1394 C C . PRO A 1 165 ? 11.810 -10.545 -34.841 1.00 98.00 165 PRO A C 1
ATOM 1396 O O . PRO A 1 165 ? 10.924 -10.943 -34.092 1.00 98.00 165 PRO A O 1
ATOM 1399 N N . GLU A 1 166 ? 13.048 -11.049 -34.816 1.00 97.69 166 GLU A N 1
ATOM 1400 C CA . GLU A 1 166 ? 13.461 -12.122 -33.904 1.00 97.69 166 GLU A CA 1
ATOM 1401 C C . GLU A 1 166 ? 13.584 -11.621 -32.461 1.00 97.69 166 GLU A C 1
ATOM 1403 O O . GLU A 1 166 ? 13.104 -12.272 -31.538 1.00 97.69 166 GLU A O 1
ATOM 1408 N N . VAL A 1 167 ? 14.165 -10.435 -32.259 1.00 97.12 167 VAL A N 1
ATOM 1409 C CA . VAL A 1 167 ? 14.228 -9.803 -30.931 1.00 97.12 167 VAL A CA 1
ATOM 1410 C C . VAL A 1 167 ? 12.822 -9.436 -30.441 1.00 97.12 167 VAL A C 1
ATOM 1412 O O . VAL A 1 167 ? 12.490 -9.645 -29.278 1.00 97.12 167 VAL A O 1
ATOM 1415 N N . GLN A 1 168 ? 11.957 -8.949 -31.330 1.00 96.50 168 GLN A N 1
ATOM 1416 C CA . GLN A 1 168 ? 10.587 -8.574 -30.991 1.00 96.50 168 GLN A CA 1
ATOM 1417 C C . GLN A 1 168 ? 9.732 -9.778 -30.576 1.00 96.50 168 GLN A C 1
ATOM 1419 O O . GLN A 1 168 ? 8.850 -9.632 -29.728 1.00 96.50 168 GLN A O 1
ATOM 1424 N N . ALA A 1 169 ? 10.010 -10.964 -31.125 1.00 97.00 169 ALA A N 1
ATOM 1425 C CA . ALA A 1 169 ? 9.378 -12.214 -30.706 1.00 97.00 169 ALA A CA 1
ATOM 1426 C C . ALA A 1 169 ? 9.743 -12.619 -29.265 1.00 97.00 169 ALA A C 1
ATOM 1428 O O . ALA A 1 169 ? 8.999 -13.376 -28.652 1.00 97.00 169 ALA A O 1
ATOM 1429 N N . ILE A 1 170 ? 10.849 -12.098 -28.718 1.00 96.75 170 ILE A N 1
ATOM 1430 C CA . ILE A 1 170 ? 11.238 -12.264 -27.310 1.00 96.75 170 ILE A CA 1
ATOM 1431 C C . ILE A 1 170 ? 10.626 -11.156 -26.446 1.00 96.75 170 ILE A C 1
ATOM 1433 O O . ILE A 1 170 ? 10.053 -11.427 -25.396 1.00 96.75 170 ILE A O 1
ATOM 1437 N N . ILE A 1 171 ? 10.723 -9.902 -26.897 1.00 95.25 171 ILE A N 1
ATOM 1438 C CA . ILE A 1 171 ? 10.254 -8.739 -26.131 1.00 95.25 171 ILE A CA 1
ATOM 1439 C C . ILE A 1 171 ? 8.737 -8.758 -25.943 1.00 95.25 171 ILE A C 1
ATOM 1441 O O . ILE A 1 171 ? 8.262 -8.435 -24.860 1.00 95.25 171 ILE A O 1
ATOM 1445 N N . THR A 1 172 ? 7.973 -9.104 -26.985 1.00 95.62 172 THR A N 1
ATOM 1446 C CA . THR A 1 172 ? 6.504 -8.991 -26.950 1.00 95.62 172 THR A CA 1
ATOM 1447 C C . THR A 1 172 ? 5.891 -9.880 -25.865 1.00 95.62 172 THR A C 1
ATOM 1449 O O . THR A 1 172 ? 5.154 -9.333 -25.050 1.00 95.62 172 THR A O 1
ATOM 1452 N N . PRO A 1 173 ? 6.221 -11.185 -25.768 1.00 96.56 173 PRO A N 1
ATOM 1453 C CA . PRO A 1 173 ? 5.739 -12.019 -24.665 1.00 96.56 173 PRO A CA 1
ATOM 1454 C C . PRO A 1 173 ? 6.266 -11.574 -23.298 1.00 96.56 173 PRO A C 1
ATOM 1456 O O . PRO A 1 173 ? 5.549 -11.665 -22.309 1.00 96.56 173 PRO A O 1
ATOM 1459 N N . ALA A 1 174 ? 7.505 -11.072 -23.230 1.00 95.62 174 ALA A N 1
ATOM 1460 C CA . ALA A 1 174 ? 8.099 -10.636 -21.969 1.00 95.62 174 ALA A CA 1
ATOM 1461 C C . ALA A 1 174 ? 7.362 -9.430 -21.358 1.00 95.62 174 ALA A C 1
ATOM 1463 O O . ALA A 1 174 ? 7.104 -9.408 -20.163 1.00 95.62 174 ALA A O 1
ATOM 1464 N N . ILE A 1 175 ? 6.978 -8.446 -22.178 1.00 96.31 175 ILE A N 1
ATOM 1465 C CA . ILE A 1 175 ? 6.289 -7.230 -21.715 1.00 96.31 175 ILE A CA 1
ATOM 1466 C C . ILE A 1 175 ? 4.760 -7.387 -21.638 1.00 96.31 175 ILE A C 1
ATOM 1468 O O . ILE A 1 175 ? 4.077 -6.548 -21.049 1.00 96.31 175 ILE A O 1
ATOM 1472 N N . GLU A 1 176 ? 4.207 -8.443 -22.238 1.00 97.25 176 GLU A N 1
ATOM 1473 C CA . GLU A 1 176 ? 2.765 -8.689 -22.337 1.00 97.25 176 GLU A CA 1
ATOM 1474 C C . GLU A 1 176 ? 2.024 -8.625 -20.988 1.00 97.25 176 GLU A C 1
ATOM 1476 O O . GLU A 1 176 ? 0.989 -7.955 -20.945 1.00 97.25 176 GLU A O 1
ATOM 1481 N N . PRO A 1 177 ? 2.525 -9.201 -19.872 1.00 98.19 177 PRO A N 1
ATOM 1482 C CA . PRO A 1 177 ? 1.862 -9.081 -18.571 1.00 98.19 177 PRO A CA 1
ATOM 1483 C C . PRO A 1 177 ? 1.646 -7.626 -18.138 1.00 98.19 177 PRO A C 1
ATOM 1485 O O . PRO A 1 177 ? 0.557 -7.260 -17.689 1.00 98.19 177 PRO A O 1
ATOM 1488 N N . LEU A 1 178 ? 2.655 -6.771 -18.331 1.00 98.19 178 LEU A N 1
ATOM 1489 C CA . LEU A 1 178 ? 2.569 -5.354 -17.990 1.00 98.19 178 LEU A CA 1
ATOM 1490 C C . LEU A 1 178 ? 1.616 -4.617 -18.936 1.00 98.19 178 LEU A C 1
ATOM 1492 O O . LEU A 1 178 ? 0.782 -3.843 -18.474 1.00 98.19 178 LEU A O 1
ATOM 1496 N N . LEU A 1 179 ? 1.676 -4.885 -20.245 1.00 98.00 179 LEU A N 1
ATOM 1497 C CA . LEU A 1 179 ? 0.744 -4.285 -21.210 1.00 98.00 179 LEU A CA 1
ATOM 1498 C C . LEU A 1 179 ? -0.713 -4.657 -20.910 1.00 98.00 179 LEU A C 1
ATOM 1500 O O . LEU A 1 179 ? -1.596 -3.800 -20.973 1.00 98.00 179 LEU A O 1
ATOM 1504 N N . ASN A 1 180 ? -0.956 -5.911 -20.532 1.00 98.50 180 ASN A N 1
ATOM 1505 C CA . ASN A 1 180 ? -2.270 -6.390 -20.128 1.00 98.50 180 ASN A CA 1
ATOM 1506 C C . ASN A 1 180 ? -2.782 -5.638 -18.893 1.00 98.50 180 ASN A C 1
ATOM 1508 O O . ASN A 1 180 ? -3.932 -5.188 -18.904 1.00 98.50 180 ASN A O 1
ATOM 1512 N N . LEU A 1 181 ? -1.932 -5.428 -17.879 1.00 98.69 181 LEU A N 1
ATOM 1513 C CA . LEU A 1 181 ? -2.274 -4.627 -16.700 1.00 98.69 181 LEU A CA 1
ATOM 1514 C C . LEU A 1 181 ? -2.585 -3.163 -17.060 1.00 98.69 181 LEU A C 1
ATOM 1516 O O . LEU A 1 181 ? -3.586 -2.613 -16.592 1.00 98.69 181 LEU A O 1
ATOM 1520 N N . LEU A 1 182 ? -1.762 -2.535 -17.908 1.00 98.44 182 LEU A N 1
ATOM 1521 C CA . LEU A 1 182 ? -1.958 -1.151 -18.356 1.00 98.44 182 LEU A CA 1
ATOM 1522 C C . LEU A 1 182 ? -3.317 -0.977 -19.050 1.00 98.44 182 LEU A C 1
ATOM 1524 O O . LEU A 1 182 ? -4.062 -0.040 -18.744 1.00 98.44 182 LEU A O 1
ATOM 1528 N N . GLU A 1 183 ? -3.673 -1.895 -19.951 1.00 98.50 183 GLU A N 1
ATOM 1529 C CA . GLU A 1 183 ? -4.954 -1.848 -20.658 1.00 98.50 183 GLU A CA 1
ATOM 1530 C C . GLU A 1 183 ? -6.144 -2.168 -19.745 1.00 98.50 183 GLU A C 1
ATOM 1532 O O . GLU A 1 183 ? -7.174 -1.495 -19.839 1.00 98.50 183 GLU A O 1
ATOM 1537 N N . SER A 1 184 ? -6.049 -3.146 -18.835 1.00 98.62 184 SER A N 1
ATOM 1538 C CA . SER A 1 184 ? -7.140 -3.403 -17.880 1.00 98.62 184 SER A CA 1
ATOM 1539 C C . SER A 1 184 ? -7.360 -2.225 -16.934 1.00 98.62 184 SER A C 1
ATOM 1541 O O . SER A 1 184 ? -8.508 -1.831 -16.735 1.00 98.62 184 SER A O 1
ATOM 1543 N N . ASN A 1 185 ? -6.290 -1.600 -16.424 1.00 98.56 185 ASN A N 1
ATOM 1544 C CA . ASN A 1 185 ? -6.399 -0.417 -15.567 1.00 98.56 185 ASN A CA 1
ATOM 1545 C C . ASN A 1 185 ? -7.055 0.760 -16.301 1.00 98.56 185 ASN A C 1
ATOM 1547 O O . ASN A 1 185 ? -7.950 1.404 -15.759 1.00 98.56 185 ASN A O 1
ATOM 1551 N N . TYR A 1 186 ? -6.658 1.017 -17.550 1.00 98.44 186 TYR A N 1
ATOM 1552 C CA . TYR A 1 186 ? -7.244 2.084 -18.362 1.00 98.44 186 TYR A CA 1
ATOM 1553 C C . TYR A 1 186 ? -8.731 1.867 -18.646 1.00 98.44 186 TYR A C 1
ATOM 1555 O O . TYR A 1 186 ? -9.532 2.794 -18.524 1.00 98.44 186 TYR A O 1
ATOM 1563 N N . ASN A 1 187 ? -9.113 0.640 -19.006 1.00 97.94 187 ASN A N 1
ATOM 1564 C CA . ASN A 1 187 ? -10.514 0.298 -19.237 1.00 97.94 187 ASN A CA 1
ATOM 1565 C C . ASN A 1 187 ? -11.345 0.437 -17.956 1.00 97.94 187 ASN A C 1
ATOM 1567 O O . ASN A 1 187 ? -12.465 0.945 -18.015 1.00 97.94 187 ASN A O 1
ATOM 1571 N N . PHE A 1 188 ? -10.790 0.029 -16.813 1.00 97.19 188 PHE A N 1
ATOM 1572 C CA . PHE A 1 188 ? -11.448 0.175 -15.521 1.00 97.19 188 PHE A CA 1
ATOM 1573 C C . PHE A 1 188 ? -11.598 1.652 -15.120 1.00 97.19 188 PHE A C 1
ATOM 1575 O O . PHE A 1 188 ? -12.699 2.085 -14.794 1.00 97.19 188 PHE A O 1
ATOM 1582 N N . HIS A 1 189 ? -10.540 2.457 -15.270 1.00 97.06 189 HIS A N 1
ATOM 1583 C CA . HIS A 1 189 ? -10.562 3.901 -15.013 1.00 97.06 189 HIS A CA 1
ATOM 1584 C C . HIS A 1 189 ? -11.609 4.633 -15.861 1.00 97.06 189 HIS A C 1
ATOM 1586 O O . HIS A 1 189 ? -12.428 5.380 -15.335 1.00 97.06 189 HIS A O 1
ATOM 1592 N N . LYS A 1 190 ? -11.652 4.362 -17.171 1.00 96.31 190 LYS A N 1
ATOM 1593 C CA . LYS A 1 190 ? -12.678 4.924 -18.063 1.00 96.31 190 LYS A CA 1
ATOM 1594 C C . LYS A 1 190 ? -14.097 4.595 -17.616 1.00 96.31 190 LYS A C 1
ATOM 1596 O O . LYS A 1 190 ? -14.998 5.411 -17.790 1.00 96.31 190 LYS A O 1
ATOM 1601 N N . LEU A 1 191 ? -14.318 3.391 -17.089 1.00 94.69 191 LEU A N 1
ATOM 1602 C CA . LEU A 1 191 ? -15.631 3.010 -16.587 1.00 94.69 191 LEU A CA 1
ATOM 1603 C C . LEU A 1 191 ? -16.003 3.833 -15.348 1.00 94.69 191 LEU A C 1
ATOM 1605 O O . LEU A 1 191 ? -17.119 4.335 -15.278 1.00 94.69 191 LEU A O 1
ATOM 1609 N N . GLU A 1 192 ? -15.065 4.032 -14.419 1.00 93.25 192 GLU A N 1
ATOM 1610 C CA . GLU A 1 192 ? -15.264 4.888 -13.242 1.00 93.25 192 GLU A CA 1
ATOM 1611 C C . GLU A 1 192 ? -15.537 6.351 -13.633 1.00 93.25 192 GLU A C 1
ATOM 1613 O O . GLU A 1 192 ? -16.394 6.999 -13.033 1.00 93.25 192 GLU A O 1
ATOM 1618 N N . GLU A 1 193 ? -14.857 6.880 -14.657 1.00 94.88 193 GLU A N 1
ATOM 1619 C CA . GLU A 1 193 ? -15.149 8.213 -15.202 1.00 94.88 193 GLU A CA 1
ATOM 1620 C C . GLU A 1 193 ? -16.577 8.306 -15.758 1.00 94.88 193 GLU A C 1
ATOM 1622 O O . GLU A 1 193 ? -17.286 9.269 -15.467 1.00 94.88 193 GLU A O 1
ATOM 1627 N N . LEU A 1 194 ? -17.034 7.288 -16.494 1.00 93.81 194 LEU A N 1
ATOM 1628 C CA . LEU A 1 194 ? -18.401 7.238 -17.024 1.00 93.81 194 LEU A CA 1
ATOM 1629 C C . LEU A 1 194 ? -19.467 7.101 -15.922 1.00 93.81 194 LEU A C 1
ATOM 1631 O O . LEU A 1 194 ? -20.575 7.617 -16.071 1.00 93.81 194 LEU A O 1
ATOM 1635 N N . MET A 1 195 ? -19.147 6.437 -14.806 1.00 92.50 195 MET A N 1
ATOM 1636 C CA . MET A 1 195 ? -20.037 6.377 -13.639 1.00 92.50 195 MET A CA 1
ATOM 1637 C C . MET A 1 195 ? -20.209 7.760 -13.000 1.00 92.50 195 MET A C 1
ATOM 1639 O O . MET A 1 195 ? -21.312 8.118 -12.588 1.00 92.50 195 MET A O 1
ATOM 1643 N N . LYS A 1 196 ? -19.144 8.575 -12.963 1.00 93.81 196 LYS A N 1
ATOM 1644 C CA . LYS A 1 196 ? -19.210 9.957 -12.453 1.00 93.81 196 LYS A CA 1
ATOM 1645 C C . LYS A 1 196 ? -20.078 10.860 -13.331 1.00 93.81 196 LYS A C 1
ATOM 1647 O O . LYS A 1 196 ? -20.702 11.781 -12.811 1.00 93.81 196 LYS A O 1
ATOM 1652 N N . THR A 1 197 ? -20.156 10.596 -14.636 1.00 92.69 197 THR A N 1
ATOM 1653 C CA . THR A 1 197 ? -20.998 11.359 -15.572 1.00 92.69 197 THR A CA 1
ATOM 1654 C C . THR A 1 197 ? -22.457 10.878 -15.637 1.00 92.69 197 THR A C 1
ATOM 1656 O O . THR A 1 197 ? -23.190 11.300 -16.528 1.00 92.69 197 THR A O 1
ATOM 1659 N N . GLN A 1 198 ? -22.905 10.062 -14.668 1.00 79.06 198 GLN A N 1
ATOM 1660 C CA . GLN A 1 198 ? -24.289 9.579 -14.502 1.00 79.06 198 GLN A CA 1
ATOM 1661 C C . GLN A 1 198 ? -24.828 8.704 -15.647 1.00 79.06 198 GLN A C 1
ATOM 1663 O O . GLN A 1 198 ? -26.037 8.651 -15.880 1.00 79.06 198 GLN A O 1
ATOM 1668 N N . HIS A 1 199 ? -23.966 7.973 -16.354 1.00 81.50 199 HIS A N 1
ATOM 1669 C CA . HIS A 1 199 ? -24.453 6.904 -17.224 1.00 81.50 199 HIS A CA 1
ATOM 1670 C C . HIS A 1 199 ? -24.878 5.688 -16.394 1.00 81.50 199 HIS A C 1
ATOM 1672 O O . HIS A 1 199 ? -24.132 5.237 -15.525 1.00 81.50 199 HIS A O 1
ATOM 1678 N N . ASP A 1 200 ? -26.054 5.131 -16.694 1.00 90.50 200 ASP A N 1
ATOM 1679 C CA . ASP A 1 200 ? -26.481 3.848 -16.135 1.00 90.50 200 ASP A CA 1
ATOM 1680 C C . ASP A 1 200 ? -25.597 2.736 -16.717 1.00 90.50 200 ASP A C 1
ATOM 1682 O O . ASP A 1 200 ? -25.682 2.379 -17.897 1.00 90.50 200 ASP A O 1
ATOM 1686 N N . ILE A 1 201 ? -24.653 2.268 -15.904 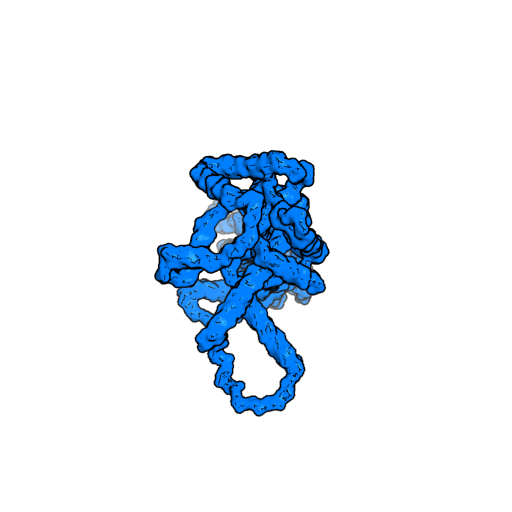1.00 91.69 201 ILE A N 1
ATOM 1687 C CA . ILE A 1 201 ? -23.690 1.236 -16.273 1.00 91.69 201 ILE A CA 1
ATOM 1688 C C . ILE A 1 201 ? -24.116 -0.058 -15.586 1.00 91.69 201 ILE A C 1
ATOM 1690 O O . ILE A 1 201 ? -24.161 -0.109 -14.355 1.00 91.69 201 ILE A O 1
ATOM 1694 N N . PRO A 1 202 ? -24.354 -1.140 -16.348 1.00 93.31 202 PRO A N 1
ATOM 1695 C CA . PRO A 1 202 ? -24.696 -2.423 -15.756 1.00 93.31 202 PRO A CA 1
ATOM 1696 C C . PRO A 1 202 ? -23.630 -2.898 -14.759 1.00 93.31 202 PRO A C 1
ATOM 1698 O O . PRO A 1 202 ? -22.449 -2.980 -15.109 1.00 93.31 202 PRO A O 1
ATOM 1701 N N . LYS A 1 203 ? -24.046 -3.273 -13.539 1.00 92.56 203 LYS A N 1
ATOM 1702 C CA . LYS A 1 203 ? -23.147 -3.713 -12.449 1.00 92.56 203 LYS A CA 1
ATOM 1703 C C . LYS A 1 203 ? -22.169 -4.809 -12.885 1.00 92.56 203 LYS A C 1
ATOM 1705 O O . LYS A 1 203 ? -20.988 -4.727 -12.564 1.00 92.56 203 LYS A O 1
ATOM 1710 N N . PHE A 1 204 ? -22.629 -5.775 -13.688 1.00 95.44 204 PHE A N 1
ATOM 1711 C CA . PHE A 1 204 ? -21.786 -6.870 -14.182 1.00 95.44 204 PHE A CA 1
ATOM 1712 C C . PHE A 1 204 ? -20.563 -6.374 -14.970 1.00 95.44 204 PHE A C 1
ATOM 1714 O O . PHE A 1 204 ? -19.517 -7.014 -14.947 1.00 95.44 204 PHE A O 1
ATOM 1721 N N . ARG A 1 205 ? -20.667 -5.228 -15.660 1.00 94.94 205 ARG A N 1
ATOM 1722 C CA . ARG A 1 205 ? -19.559 -4.657 -16.434 1.00 94.94 205 ARG A CA 1
ATOM 1723 C C . ARG A 1 205 ? -18.487 -4.062 -15.525 1.00 94.94 205 ARG A C 1
ATOM 1725 O O . ARG A 1 205 ? -17.309 -4.184 -15.845 1.00 94.94 205 ARG A O 1
ATOM 1732 N N . VAL A 1 206 ? -18.894 -3.443 -14.414 1.00 94.62 206 VAL A N 1
ATOM 1733 C CA . VAL A 1 206 ? -17.973 -2.948 -13.379 1.00 94.62 206 VAL A CA 1
ATOM 1734 C C . VAL A 1 206 ? -17.220 -4.122 -12.775 1.00 94.62 206 VAL A C 1
ATOM 1736 O O . VAL A 1 206 ? -15.994 -4.134 -12.810 1.00 94.62 206 VAL A O 1
ATOM 1739 N N . THR A 1 207 ? -17.954 -5.149 -12.339 1.00 95.44 207 THR A N 1
ATOM 1740 C CA . THR A 1 207 ? -17.371 -6.366 -11.765 1.00 95.44 207 THR A CA 1
ATOM 1741 C C . THR A 1 207 ? -16.407 -7.048 -12.734 1.00 95.44 207 THR A C 1
ATOM 1743 O O . THR A 1 207 ? -15.287 -7.345 -12.345 1.00 95.44 207 THR A O 1
ATOM 1746 N N . ALA A 1 208 ? -16.777 -7.221 -14.006 1.00 97.56 208 ALA A N 1
ATOM 1747 C CA . ALA A 1 208 ? -15.920 -7.892 -14.985 1.00 97.56 208 ALA A CA 1
ATOM 1748 C C . ALA A 1 208 ? -14.612 -7.132 -15.282 1.00 97.56 208 ALA A C 1
ATOM 1750 O O . ALA A 1 208 ? -13.565 -7.754 -15.460 1.00 97.56 208 ALA A O 1
ATOM 1751 N N . LEU A 1 209 ? -14.645 -5.793 -15.360 1.00 97.62 209 LEU A N 1
ATOM 1752 C CA . LEU A 1 209 ? -13.420 -5.008 -15.568 1.00 97.62 209 LEU A CA 1
ATOM 1753 C C . LEU A 1 209 ? -12.544 -4.960 -14.314 1.00 97.62 209 LEU A C 1
ATOM 1755 O O . LEU A 1 209 ? -11.322 -4.996 -14.443 1.00 97.62 209 LEU A O 1
ATOM 1759 N N . GLU A 1 210 ? -13.156 -4.902 -13.132 1.00 97.31 210 GLU A N 1
ATOM 1760 C CA . GLU A 1 210 ? -12.447 -4.988 -11.857 1.00 97.31 210 GLU A CA 1
ATOM 1761 C C . GLU A 1 210 ? -11.762 -6.353 -11.698 1.00 97.31 210 GLU A C 1
ATOM 1763 O O . GLU A 1 210 ? -10.573 -6.401 -11.402 1.00 97.31 210 GLU A O 1
ATOM 1768 N N . GLU A 1 211 ? -12.463 -7.459 -11.971 1.00 97.81 211 GLU A N 1
ATOM 1769 C CA . GLU A 1 211 ? -11.897 -8.814 -11.909 1.00 97.81 211 GLU A CA 1
ATOM 1770 C C . GLU A 1 211 ? -10.731 -8.981 -12.880 1.00 97.81 211 GLU A C 1
ATOM 1772 O O . GLU A 1 211 ? -9.658 -9.419 -12.473 1.00 97.81 211 GLU A O 1
ATOM 1777 N N . LYS A 1 212 ? -10.882 -8.522 -14.127 1.00 98.25 212 LYS A N 1
ATOM 1778 C CA . LYS A 1 212 ? -9.795 -8.553 -15.112 1.00 98.25 212 LYS A CA 1
ATOM 1779 C C . LYS A 1 212 ? -8.584 -7.717 -14.684 1.00 98.25 212 LYS A C 1
ATOM 1781 O O . LYS A 1 212 ? -7.444 -8.081 -14.965 1.00 98.25 212 LYS A O 1
ATOM 1786 N N . PHE A 1 213 ? -8.812 -6.577 -14.030 1.00 98.44 213 PHE A N 1
ATOM 1787 C CA . PHE A 1 213 ? -7.733 -5.779 -13.454 1.00 98.44 213 PHE A CA 1
ATOM 1788 C C . PHE A 1 213 ? -7.031 -6.527 -12.313 1.00 98.44 213 PHE A C 1
ATOM 1790 O O . PHE A 1 213 ? -5.801 -6.581 -12.310 1.00 98.44 213 PHE A O 1
ATOM 1797 N N . CYS A 1 214 ? -7.786 -7.136 -11.394 1.00 98.38 214 CYS A N 1
ATOM 1798 C CA . CYS A 1 214 ? -7.234 -7.947 -10.308 1.00 98.38 214 CYS A CA 1
ATOM 1799 C C . CYS A 1 214 ? -6.386 -9.107 -10.841 1.00 98.38 214 CYS A C 1
ATOM 1801 O O . CYS A 1 214 ? -5.251 -9.256 -10.404 1.00 98.38 214 CYS A O 1
ATOM 1803 N N . GLU A 1 215 ? -6.883 -9.860 -11.827 1.00 98.38 215 GLU A N 1
ATOM 1804 C CA . GLU A 1 215 ? -6.165 -10.980 -12.454 1.00 98.38 215 GLU A CA 1
ATOM 1805 C C . GLU A 1 215 ? -4.801 -10.550 -13.012 1.00 98.38 215 GLU A C 1
ATOM 1807 O O . GLU A 1 215 ? -3.773 -11.164 -12.726 1.00 98.38 215 GLU A O 1
ATOM 1812 N N . HIS A 1 216 ? -4.757 -9.462 -13.788 1.00 98.75 216 HIS A N 1
ATOM 1813 C CA . HIS A 1 216 ? -3.495 -8.966 -14.340 1.00 98.75 216 HIS A CA 1
ATOM 1814 C C . HIS A 1 216 ? -2.562 -8.402 -13.260 1.00 98.75 216 HIS A C 1
ATOM 1816 O O . HIS A 1 216 ? -1.345 -8.566 -13.349 1.00 98.75 216 HIS A O 1
ATOM 1822 N N . MET A 1 217 ? -3.112 -7.751 -12.232 1.00 98.50 217 MET A N 1
ATOM 1823 C CA . MET A 1 217 ? -2.322 -7.224 -11.122 1.00 98.50 217 MET A CA 1
ATOM 1824 C C . MET A 1 217 ? -1.707 -8.351 -10.284 1.00 98.50 217 MET A C 1
ATOM 1826 O O . MET A 1 217 ? -0.553 -8.246 -9.879 1.00 98.50 217 MET A O 1
ATOM 1830 N N . GLU A 1 218 ? -2.433 -9.448 -10.064 1.00 98.38 218 GLU A N 1
ATOM 1831 C CA . GLU A 1 218 ? -1.924 -10.639 -9.376 1.00 98.38 218 GLU A CA 1
ATOM 1832 C C . GLU A 1 218 ? -0.742 -11.266 -10.121 1.00 98.38 218 GLU A C 1
ATOM 1834 O O . GLU A 1 218 ? 0.253 -11.623 -9.489 1.00 98.38 218 GLU A O 1
ATOM 1839 N N . ILE A 1 219 ? -0.793 -11.330 -11.457 1.00 98.38 219 ILE A N 1
ATOM 1840 C CA . ILE A 1 219 ? 0.339 -11.790 -12.279 1.00 98.38 219 ILE A CA 1
ATOM 1841 C C . ILE A 1 219 ? 1.569 -10.898 -12.056 1.00 98.38 219 ILE A C 1
ATOM 1843 O O . ILE A 1 219 ? 2.675 -11.406 -11.868 1.00 98.38 219 ILE A O 1
ATOM 1847 N N . ILE A 1 220 ? 1.388 -9.575 -12.037 1.00 98.50 220 ILE A N 1
ATOM 1848 C CA . ILE A 1 220 ? 2.481 -8.622 -11.809 1.00 98.50 220 ILE A CA 1
ATOM 1849 C C . ILE A 1 220 ? 3.049 -8.727 -10.392 1.00 98.50 220 ILE A C 1
ATOM 1851 O O . ILE A 1 220 ? 4.267 -8.785 -10.227 1.00 98.50 220 ILE A O 1
ATOM 1855 N N . CYS A 1 221 ? 2.198 -8.806 -9.368 1.00 98.38 221 CYS A N 1
ATOM 1856 C CA . CYS A 1 221 ? 2.645 -9.025 -7.994 1.00 98.38 221 CYS A CA 1
ATOM 1857 C C . CYS A 1 221 ? 3.404 -10.351 -7.858 1.00 98.38 221 CYS A C 1
ATOM 1859 O O . CYS A 1 221 ? 4.408 -10.405 -7.151 1.00 98.38 221 CYS A O 1
ATOM 1861 N N . LYS A 1 222 ? 2.992 -11.399 -8.579 1.00 98.31 222 LYS A N 1
ATOM 1862 C CA . LYS A 1 222 ? 3.713 -12.673 -8.611 1.00 98.31 222 LYS A CA 1
ATOM 1863 C C . LYS A 1 222 ? 5.105 -12.531 -9.206 1.00 98.31 222 LYS A C 1
ATOM 1865 O O . LYS A 1 222 ? 6.062 -12.945 -8.564 1.00 98.31 222 LYS A O 1
ATOM 1870 N N . ILE A 1 223 ? 5.234 -11.876 -10.359 1.00 98.19 223 ILE A N 1
ATOM 1871 C CA . ILE A 1 223 ? 6.540 -11.583 -10.970 1.00 98.19 223 ILE A CA 1
ATOM 1872 C C . ILE A 1 223 ? 7.436 -10.805 -9.994 1.00 98.19 223 ILE A C 1
ATOM 1874 O O . ILE A 1 223 ? 8.583 -11.183 -9.766 1.00 98.19 223 ILE A O 1
ATOM 1878 N N . LEU A 1 224 ? 6.906 -9.751 -9.369 1.00 98.06 224 LEU A N 1
ATOM 1879 C CA . LEU A 1 224 ? 7.647 -8.928 -8.408 1.00 98.06 224 LEU A CA 1
ATOM 1880 C C . LEU A 1 224 ? 7.987 -9.662 -7.103 1.00 98.06 224 LEU A C 1
ATOM 1882 O O . LEU A 1 224 ? 8.910 -9.247 -6.403 1.00 98.06 224 LEU A O 1
ATOM 1886 N N . SER A 1 225 ? 7.256 -10.721 -6.762 1.00 97.75 225 SER A N 1
ATOM 1887 C CA . SER A 1 225 ? 7.540 -11.558 -5.597 1.00 97.75 225 SER A CA 1
ATOM 1888 C C . SER A 1 225 ? 8.580 -12.633 -5.903 1.00 97.75 225 SER A C 1
ATOM 1890 O O . SER A 1 225 ? 9.517 -12.814 -5.128 1.00 97.75 225 SER A O 1
ATOM 1892 N N . ASP A 1 226 ? 8.461 -13.291 -7.058 1.00 97.50 226 ASP A N 1
ATOM 1893 C CA . ASP A 1 226 ? 9.367 -14.358 -7.494 1.00 97.50 226 ASP A CA 1
ATOM 1894 C C . ASP A 1 226 ? 10.741 -13.808 -7.924 1.00 97.50 226 ASP A C 1
ATOM 1896 O O . ASP A 1 226 ? 11.766 -14.475 -7.753 1.00 97.50 226 ASP A O 1
ATOM 1900 N N . HIS A 1 227 ? 10.771 -12.596 -8.490 1.00 96.50 227 HIS A N 1
ATOM 1901 C CA . HIS A 1 227 ? 11.970 -12.014 -9.103 1.00 96.50 227 HIS A CA 1
ATOM 1902 C C . HIS A 1 227 ? 12.354 -10.634 -8.567 1.00 96.50 227 HIS A C 1
ATOM 1904 O O . HIS A 1 227 ? 13.513 -10.263 -8.701 1.00 96.50 227 HIS A O 1
ATOM 1910 N N . GLY A 1 228 ? 11.423 -9.912 -7.936 1.00 94.50 228 GLY A N 1
ATOM 1911 C CA . GLY A 1 228 ? 11.640 -8.556 -7.430 1.00 94.50 228 GLY A CA 1
ATOM 1912 C C . GLY A 1 228 ? 11.842 -8.461 -5.915 1.00 94.50 228 GLY A C 1
ATOM 1913 O O . GLY A 1 228 ? 12.432 -9.327 -5.267 1.00 94.50 228 GLY A O 1
ATOM 1914 N N . LYS A 1 229 ? 11.372 -7.349 -5.330 1.00 96.38 229 LYS A N 1
ATOM 1915 C CA . LYS A 1 229 ? 11.535 -7.022 -3.898 1.00 96.38 229 LYS A CA 1
ATOM 1916 C C . LYS A 1 229 ? 10.231 -7.150 -3.100 1.00 96.38 229 LYS A C 1
ATOM 1918 O O . LYS A 1 229 ? 10.181 -6.705 -1.949 1.00 96.38 229 LYS A O 1
ATOM 1923 N N . LEU A 1 230 ? 9.173 -7.723 -3.680 1.00 96.81 230 LEU A N 1
ATOM 1924 C CA . LEU A 1 230 ? 7.881 -7.869 -3.009 1.00 96.81 230 LEU A CA 1
ATOM 1925 C C . LEU A 1 230 ? 7.874 -9.107 -2.095 1.00 96.81 230 LEU A C 1
ATOM 1927 O O . LEU A 1 230 ? 7.810 -10.241 -2.558 1.00 96.81 230 LEU A O 1
ATOM 1931 N N . GLN A 1 231 ? 7.936 -8.882 -0.782 1.00 97.06 231 GLN A N 1
ATOM 1932 C CA . GLN A 1 231 ? 8.018 -9.957 0.222 1.00 97.06 231 GLN A CA 1
ATOM 1933 C C . GLN A 1 231 ? 6.677 -10.288 0.887 1.00 97.06 231 GLN A C 1
ATOM 1935 O O . GLN A 1 231 ? 6.496 -11.386 1.409 1.00 97.06 231 GLN A O 1
ATOM 1940 N N . ASP A 1 232 ? 5.763 -9.323 0.913 1.00 96.75 232 ASP A N 1
ATOM 1941 C CA . ASP A 1 232 ? 4.501 -9.413 1.637 1.00 96.75 232 ASP A CA 1
ATOM 1942 C C . ASP A 1 232 ? 3.449 -10.219 0.851 1.00 96.75 232 ASP A C 1
ATOM 1944 O O . ASP A 1 232 ? 3.414 -10.189 -0.380 1.00 96.75 232 ASP A O 1
ATOM 1948 N N . ILE A 1 233 ? 2.569 -10.925 1.571 1.00 95.88 233 ILE A N 1
ATOM 1949 C CA . ILE A 1 233 ? 1.436 -11.655 0.979 1.00 95.88 233 ILE A CA 1
ATOM 1950 C C . ILE A 1 233 ? 0.416 -10.642 0.450 1.00 95.88 233 ILE A C 1
ATOM 1952 O O . ILE A 1 233 ? 0.101 -9.669 1.134 1.00 95.88 233 ILE A O 1
ATOM 1956 N N . TYR A 1 234 ? -0.127 -10.897 -0.739 1.00 96.94 234 TYR A N 1
ATOM 1957 C CA . TYR A 1 234 ? -1.102 -10.033 -1.400 1.00 96.94 234 TYR A CA 1
ATOM 1958 C C . TYR A 1 234 ? -2.347 -10.816 -1.843 1.00 96.94 234 TYR A C 1
ATOM 1960 O O . TYR A 1 234 ? -2.265 -11.989 -2.199 1.00 96.94 234 TYR A O 1
ATOM 1968 N N . ASP A 1 235 ? -3.493 -10.134 -1.841 1.00 96.75 235 ASP A N 1
ATOM 1969 C CA . ASP A 1 235 ? -4.762 -10.578 -2.435 1.00 96.75 235 ASP A CA 1
ATOM 1970 C C . ASP A 1 235 ? -5.480 -9.328 -2.966 1.00 96.75 235 ASP A C 1
ATOM 1972 O O . ASP A 1 235 ? -6.052 -8.545 -2.200 1.00 96.75 235 ASP A O 1
ATOM 1976 N N . ILE A 1 236 ? -5.382 -9.091 -4.278 1.00 97.62 236 ILE A N 1
ATOM 1977 C CA . ILE A 1 236 ? -5.834 -7.834 -4.895 1.00 97.62 236 ILE A CA 1
ATOM 1978 C C . ILE A 1 236 ? -7.359 -7.719 -4.830 1.00 97.62 236 ILE A C 1
ATOM 1980 O O . ILE A 1 236 ? -7.892 -6.645 -4.543 1.00 97.62 236 ILE A O 1
ATOM 1984 N N . LYS A 1 237 ? -8.077 -8.832 -5.021 1.00 96.81 237 LYS A N 1
ATOM 1985 C CA . LYS A 1 237 ? -9.541 -8.854 -4.949 1.00 96.81 237 LYS A CA 1
ATOM 1986 C C . LYS A 1 237 ? -10.028 -8.521 -3.540 1.00 96.81 237 LYS A C 1
ATOM 1988 O O . LYS A 1 237 ? -10.923 -7.690 -3.373 1.00 96.81 237 LYS A O 1
ATOM 1993 N N . ARG A 1 238 ? -9.427 -9.122 -2.511 1.00 95.31 238 ARG A N 1
ATOM 1994 C CA . ARG A 1 238 ? -9.747 -8.809 -1.113 1.00 95.31 238 ARG A CA 1
ATOM 1995 C C . ARG A 1 238 ? -9.410 -7.362 -0.761 1.00 95.31 238 ARG A C 1
ATOM 1997 O O . ARG A 1 238 ? -10.226 -6.708 -0.113 1.00 95.31 238 ARG A O 1
ATOM 2004 N N . MET A 1 239 ? -8.268 -6.858 -1.222 1.00 96.56 239 MET A N 1
ATOM 2005 C CA . MET A 1 239 ? -7.834 -5.473 -1.019 1.00 96.56 239 MET A CA 1
ATOM 2006 C C . MET A 1 239 ? -8.862 -4.464 -1.552 1.00 96.56 239 MET A C 1
ATOM 2008 O O . MET A 1 239 ? -9.243 -3.537 -0.836 1.00 96.56 239 MET A O 1
ATOM 2012 N N . LEU A 1 240 ? -9.365 -4.654 -2.778 1.00 96.00 240 LEU A N 1
ATOM 2013 C CA . LEU A 1 240 ? -10.400 -3.778 -3.340 1.00 96.00 240 LEU A CA 1
ATOM 2014 C C . LEU A 1 240 ? -11.742 -3.922 -2.611 1.00 96.00 240 LEU A C 1
ATOM 2016 O O . LEU A 1 240 ? -12.420 -2.923 -2.377 1.00 96.00 240 LEU A O 1
ATOM 2020 N N . ASN A 1 241 ? -12.105 -5.136 -2.187 1.00 94.94 241 ASN A N 1
ATOM 2021 C CA . ASN A 1 241 ? -13.327 -5.367 -1.416 1.00 94.94 241 ASN A CA 1
ATOM 2022 C C . ASN A 1 241 ? -13.318 -4.666 -0.048 1.00 94.94 241 ASN A C 1
ATOM 2024 O O . ASN A 1 241 ? -14.373 -4.226 0.401 1.00 94.94 241 ASN A O 1
ATOM 2028 N N . LEU A 1 242 ? -12.157 -4.493 0.595 1.00 94.94 242 LEU A N 1
ATOM 2029 C CA . LEU A 1 242 ? -12.058 -3.712 1.836 1.00 94.94 242 LEU A CA 1
ATOM 2030 C C . LEU A 1 242 ? -12.457 -2.246 1.643 1.00 94.94 242 LEU A C 1
ATOM 2032 O O . LEU A 1 242 ? -13.075 -1.653 2.523 1.00 94.94 242 LEU A O 1
ATOM 2036 N N . LEU A 1 243 ? -12.141 -1.659 0.488 1.00 95.69 243 LEU A N 1
ATOM 2037 C CA . LEU A 1 243 ? -12.509 -0.274 0.185 1.00 95.69 243 LEU A CA 1
ATOM 2038 C C . LEU A 1 243 ? -13.994 -0.099 -0.157 1.00 95.69 243 LEU A C 1
ATOM 2040 O O . LEU A 1 243 ? -14.455 1.040 -0.246 1.00 95.69 243 LEU A O 1
ATOM 2044 N N . LYS A 1 244 ? -14.731 -1.204 -0.323 1.00 94.56 244 LYS A N 1
ATOM 2045 C CA . LYS A 1 244 ? -16.185 -1.235 -0.532 1.00 94.56 244 LYS A CA 1
ATOM 2046 C C . LYS A 1 244 ? -16.982 -1.373 0.768 1.00 94.56 244 LYS A C 1
ATOM 2048 O O . LYS A 1 244 ? -18.199 -1.487 0.695 1.00 94.56 244 LYS A O 1
ATOM 2053 N N . LEU A 1 245 ? -16.326 -1.412 1.933 1.00 92.75 245 LEU A N 1
ATOM 2054 C CA . LEU A 1 245 ? -17.031 -1.392 3.216 1.00 92.75 245 LEU A CA 1
ATOM 2055 C C . LEU A 1 245 ? -17.899 -0.128 3.319 1.00 92.75 245 LEU A C 1
ATOM 2057 O O . LEU A 1 245 ? -17.504 0.946 2.873 1.00 92.75 245 LEU A O 1
ATOM 2061 N N . ASP A 1 246 ? -19.081 -0.239 3.910 1.00 91.25 246 ASP A N 1
ATOM 2062 C CA . ASP A 1 246 ? -19.958 0.920 4.053 1.00 91.25 246 ASP A CA 1
ATOM 2063 C C . ASP A 1 246 ? -19.401 1.892 5.101 1.00 91.25 246 ASP A C 1
ATOM 2065 O O . ASP A 1 246 ? -18.914 1.479 6.154 1.00 91.25 246 ASP A O 1
ATOM 2069 N N . ASP A 1 247 ? -19.479 3.190 4.803 1.00 93.31 247 ASP A N 1
ATOM 2070 C CA . ASP A 1 247 ? -19.209 4.294 5.736 1.00 93.31 247 ASP A CA 1
ATOM 2071 C C . ASP A 1 247 ? -17.806 4.329 6.381 1.00 93.31 247 ASP A C 1
ATOM 2073 O O . ASP A 1 247 ? -17.552 5.086 7.321 1.00 93.31 247 ASP A O 1
ATOM 2077 N N . TRP A 1 248 ? -16.844 3.553 5.867 1.00 95.56 248 TRP A N 1
ATOM 2078 C CA . TRP A 1 248 ? -15.515 3.459 6.483 1.00 95.56 248 TRP A CA 1
ATOM 2079 C C . TRP A 1 248 ? -14.773 4.800 6.536 1.00 95.56 248 TRP A C 1
ATOM 2081 O O . TRP A 1 248 ? -13.929 5.002 7.408 1.00 95.56 248 TRP A O 1
ATOM 2091 N N . GLU A 1 249 ? -15.081 5.717 5.614 1.00 96.50 249 GLU A N 1
ATOM 2092 C CA . GLU A 1 249 ? -14.485 7.055 5.551 1.00 96.50 249 GLU A CA 1
ATOM 2093 C C . GLU A 1 249 ? -14.897 7.935 6.740 1.00 96.50 249 GLU A C 1
ATOM 2095 O O . GLU A 1 249 ? -14.108 8.777 7.174 1.00 96.50 249 GLU A O 1
ATOM 2100 N N . ASN A 1 250 ? -16.090 7.714 7.300 1.00 95.12 250 ASN A N 1
ATOM 2101 C CA . ASN A 1 250 ? -16.604 8.462 8.450 1.00 95.12 250 ASN A CA 1
ATOM 2102 C C . ASN A 1 250 ? -16.248 7.793 9.786 1.00 95.12 250 ASN A C 1
ATOM 2104 O O . ASN A 1 250 ? -16.171 8.454 10.826 1.00 95.12 250 ASN A O 1
ATOM 2108 N N . ILE A 1 251 ? -15.953 6.491 9.770 1.00 94.50 251 ILE A N 1
ATOM 2109 C CA . ILE A 1 251 ? -15.502 5.752 10.948 1.00 94.50 251 ILE A CA 1
ATOM 2110 C C . ILE A 1 251 ? -14.005 6.010 11.158 1.00 94.50 251 ILE A C 1
ATOM 2112 O O . ILE A 1 251 ? -13.150 5.409 10.512 1.00 94.50 251 ILE A O 1
ATOM 2116 N N . VAL A 1 252 ? -13.674 6.890 12.109 1.00 95.56 252 VAL A N 1
ATOM 2117 C CA . VAL A 1 252 ? -12.298 7.359 12.384 1.00 95.56 252 VAL A CA 1
ATOM 2118 C C . VAL A 1 252 ? -11.234 6.249 12.395 1.00 95.56 252 VAL A C 1
ATOM 2120 O O . VAL A 1 252 ? -10.236 6.400 11.682 1.00 95.56 252 VAL A O 1
ATOM 2123 N N . PRO A 1 253 ? -11.381 5.150 13.166 1.00 96.44 253 PRO A N 1
ATOM 2124 C CA . PRO A 1 253 ? -10.355 4.116 13.181 1.00 96.44 253 PRO A CA 1
ATOM 2125 C C . PRO A 1 253 ? -10.232 3.376 11.847 1.00 96.44 253 PRO A C 1
ATOM 2127 O O . PRO A 1 253 ? -9.137 2.935 11.508 1.00 96.44 253 PRO A O 1
ATOM 2130 N N . MET A 1 254 ? -11.308 3.274 11.064 1.00 96.31 254 MET A N 1
ATOM 2131 C CA . MET A 1 254 ? -11.250 2.659 9.742 1.00 96.31 254 MET A CA 1
ATOM 2132 C C . MET A 1 254 ? -10.570 3.575 8.726 1.00 96.31 254 MET A C 1
ATOM 2134 O O . MET A 1 254 ? -9.615 3.168 8.059 1.00 96.31 254 MET A O 1
ATOM 2138 N N . ALA A 1 255 ? -10.997 4.838 8.670 1.00 97.25 255 ALA A N 1
ATOM 2139 C CA . ALA A 1 255 ? -10.422 5.861 7.807 1.00 97.25 255 ALA A CA 1
ATOM 2140 C C . ALA A 1 255 ? -8.903 5.986 7.986 1.00 97.25 255 ALA A C 1
ATOM 2142 O O . ALA A 1 255 ? -8.173 6.098 7.001 1.00 97.25 255 ALA A O 1
ATOM 2143 N N . PHE A 1 256 ? -8.412 5.887 9.226 1.00 97.25 256 PHE A N 1
ATOM 2144 C CA . PHE A 1 256 ? -6.984 5.967 9.538 1.00 97.25 256 PHE A CA 1
ATOM 2145 C C . PHE A 1 256 ? -6.128 4.929 8.787 1.00 97.25 256 PHE A C 1
ATOM 2147 O O . PHE A 1 256 ? -5.016 5.251 8.368 1.00 97.25 256 PHE A O 1
ATOM 2154 N N . TYR A 1 257 ? -6.634 3.709 8.576 1.00 96.62 257 TYR A N 1
ATOM 2155 C CA . TYR A 1 257 ? -5.893 2.633 7.898 1.00 96.62 257 TYR A CA 1
ATOM 2156 C C . TYR A 1 257 ? -6.287 2.435 6.434 1.00 96.62 257 TYR A C 1
ATOM 2158 O O . TYR A 1 257 ? -5.426 2.121 5.610 1.00 96.62 257 TYR A O 1
ATOM 2166 N N . LEU A 1 258 ? -7.557 2.646 6.081 1.00 97.31 258 LEU A N 1
ATOM 2167 C CA . LEU A 1 258 ? -8.033 2.472 4.708 1.00 97.31 258 LEU A CA 1
ATOM 2168 C C . LEU A 1 258 ? -7.725 3.674 3.808 1.00 97.31 258 LEU A C 1
ATOM 2170 O O . LEU A 1 258 ? -7.498 3.480 2.615 1.00 97.31 258 LEU A O 1
ATOM 2174 N N . ALA A 1 259 ? -7.633 4.900 4.337 1.00 97.81 259 ALA A N 1
ATOM 2175 C CA . ALA A 1 259 ? -7.289 6.060 3.511 1.00 97.81 259 ALA A CA 1
ATOM 2176 C C . ALA A 1 259 ? -5.858 5.981 2.934 1.00 97.81 259 ALA A C 1
ATOM 2178 O O . ALA A 1 259 ? -5.702 6.225 1.732 1.00 97.81 259 ALA A O 1
ATOM 2179 N N . PRO A 1 260 ? -4.814 5.589 3.699 1.00 98.25 260 PRO A N 1
ATOM 2180 C CA . PRO A 1 260 ? -3.491 5.318 3.135 1.00 98.25 260 PRO A CA 1
ATOM 2181 C C . PRO A 1 260 ? -3.505 4.236 2.050 1.00 98.25 260 PRO A C 1
ATOM 2183 O O . PRO A 1 260 ? -2.852 4.417 1.021 1.00 98.25 260 PRO A O 1
ATOM 2186 N N . LEU A 1 261 ? -4.275 3.157 2.243 1.00 98.19 261 LEU A N 1
ATOM 2187 C CA . LEU A 1 261 ? -4.435 2.090 1.252 1.00 98.19 261 LEU A CA 1
ATOM 2188 C C . LEU A 1 261 ? -5.081 2.616 -0.038 1.00 98.19 261 LEU A C 1
ATOM 2190 O O . LEU A 1 261 ? -4.487 2.484 -1.112 1.00 98.19 261 LEU A O 1
ATOM 2194 N N . LYS A 1 262 ? -6.237 3.288 0.070 1.00 98.12 262 LYS A N 1
ATOM 2195 C CA . LYS A 1 262 ? -6.936 3.935 -1.054 1.00 98.12 262 LYS A CA 1
ATOM 2196 C C . LYS A 1 262 ? -6.007 4.880 -1.812 1.00 98.12 262 LYS A C 1
ATOM 2198 O O . LYS A 1 262 ? -5.952 4.834 -3.039 1.00 98.12 262 LYS A O 1
ATOM 2203 N N . LYS A 1 263 ? -5.237 5.698 -1.086 1.00 98.44 263 LYS A N 1
ATOM 2204 C CA . LYS A 1 263 ? -4.253 6.617 -1.668 1.00 98.44 263 LYS A CA 1
ATOM 2205 C C . LYS A 1 263 ? -3.161 5.870 -2.433 1.00 98.44 263 LYS A C 1
ATOM 2207 O O . LYS A 1 263 ? -2.881 6.241 -3.565 1.00 98.44 263 LYS A O 1
ATOM 2212 N N . SER A 1 264 ? -2.574 4.817 -1.862 1.00 98.56 264 SER A N 1
ATOM 2213 C CA . SER A 1 264 ? -1.534 4.039 -2.552 1.00 98.56 264 SER A CA 1
ATOM 2214 C C . SER A 1 264 ? -2.048 3.296 -3.787 1.00 98.56 264 SER A C 1
ATOM 2216 O O . SER A 1 264 ? -1.339 3.244 -4.786 1.00 98.56 264 SER A O 1
ATOM 2218 N N . ILE A 1 265 ? -3.280 2.773 -3.755 1.00 98.31 265 ILE A N 1
ATOM 2219 C CA . ILE A 1 265 ? -3.917 2.168 -4.935 1.00 98.31 265 ILE A CA 1
ATOM 2220 C C . ILE A 1 265 ? -4.106 3.228 -6.018 1.00 98.31 265 ILE A C 1
ATOM 2222 O O . ILE A 1 265 ? -3.782 2.983 -7.175 1.00 98.31 265 ILE A O 1
ATOM 2226 N N . HIS A 1 266 ? -4.600 4.411 -5.650 1.00 98.25 266 HIS A N 1
ATOM 2227 C CA . HIS A 1 266 ? -4.776 5.506 -6.596 1.00 98.25 266 HIS A CA 1
ATOM 2228 C C . HIS A 1 266 ? -3.445 5.943 -7.220 1.00 98.25 266 HIS A C 1
ATOM 2230 O O . HIS A 1 266 ? -3.347 5.963 -8.439 1.00 98.25 266 HIS A O 1
ATOM 2236 N N . GLU A 1 267 ? -2.409 6.203 -6.416 1.00 98.50 267 GLU A N 1
ATOM 2237 C CA . GLU A 1 267 ? -1.070 6.563 -6.911 1.00 98.50 267 GLU A CA 1
ATOM 2238 C C . GLU A 1 267 ? -0.514 5.502 -7.878 1.00 98.50 267 GLU A C 1
ATOM 2240 O O . GLU A 1 267 ? -0.017 5.845 -8.947 1.00 98.50 267 GLU A O 1
ATOM 2245 N N . MET A 1 268 ? -0.649 4.213 -7.543 1.00 98.56 268 MET A N 1
ATOM 2246 C CA . MET A 1 268 ? -0.235 3.111 -8.417 1.00 98.56 268 MET A CA 1
ATOM 2247 C C . MET A 1 268 ? -1.021 3.091 -9.737 1.00 98.56 268 MET A C 1
ATOM 2249 O O . MET A 1 268 ? -0.436 2.932 -10.808 1.00 98.56 268 MET A O 1
ATOM 2253 N N . ARG A 1 269 ? -2.343 3.290 -9.685 1.00 98.44 269 ARG A N 1
ATOM 2254 C CA . ARG A 1 269 ? -3.194 3.320 -10.883 1.00 98.44 269 ARG A CA 1
ATOM 2255 C C . ARG A 1 269 ? -2.912 4.530 -11.771 1.00 98.44 269 ARG A C 1
ATOM 2257 O O . ARG A 1 269 ? -2.952 4.378 -12.991 1.00 98.44 269 ARG A O 1
ATOM 2264 N N . GLU A 1 270 ? -2.613 5.691 -11.194 1.00 98.50 270 GLU A N 1
ATOM 2265 C CA . GLU A 1 270 ? -2.192 6.882 -11.942 1.00 98.50 270 GLU A CA 1
ATOM 2266 C C . GLU A 1 270 ? -0.843 6.656 -12.632 1.00 98.50 270 GLU A C 1
ATOM 2268 O O . GLU A 1 270 ? -0.695 7.003 -13.802 1.00 98.50 270 GLU A O 1
ATOM 2273 N N . GLU A 1 271 ? 0.107 5.987 -11.971 1.00 98.44 271 GLU A N 1
ATOM 2274 C CA . GLU A 1 271 ? 1.375 5.604 -12.602 1.00 98.44 271 GLU A CA 1
ATOM 2275 C C . GLU A 1 271 ? 1.148 4.654 -13.788 1.00 98.44 271 GLU A C 1
ATOM 2277 O O . GLU A 1 271 ? 1.708 4.857 -14.861 1.00 98.44 271 GLU A O 1
ATOM 2282 N N . LEU A 1 272 ? 0.247 3.673 -13.665 1.00 98.56 272 LEU A N 1
ATOM 2283 C CA . LEU A 1 272 ? -0.137 2.821 -14.796 1.00 98.56 272 LEU A CA 1
ATOM 2284 C C . LEU A 1 272 ? -0.764 3.630 -15.949 1.00 98.56 272 LEU A C 1
ATOM 2286 O O . LEU A 1 272 ? -0.480 3.369 -17.118 1.00 98.56 272 LEU A O 1
ATOM 2290 N N . LEU A 1 273 ? -1.611 4.624 -15.663 1.00 98.44 273 LEU A N 1
ATOM 2291 C CA . LEU A 1 273 ? -2.156 5.511 -16.703 1.00 98.44 273 LEU A CA 1
ATOM 2292 C C . LEU A 1 273 ? -1.047 6.338 -17.368 1.00 98.44 273 LEU A C 1
ATOM 2294 O O . LEU A 1 273 ? -1.034 6.474 -18.596 1.00 98.44 273 LEU A O 1
ATOM 2298 N N . HIS A 1 274 ? -0.095 6.834 -16.576 1.00 97.62 274 HIS A N 1
ATOM 2299 C CA . HIS A 1 274 ? 1.068 7.564 -17.059 1.00 97.62 274 HIS A CA 1
ATOM 2300 C C . HIS A 1 274 ? 1.942 6.692 -17.969 1.00 97.62 274 HIS A C 1
ATOM 2302 O O . HIS A 1 274 ? 2.139 7.043 -19.135 1.00 97.62 274 HIS A O 1
ATOM 2308 N N . MET A 1 275 ? 2.364 5.512 -17.508 1.00 97.56 275 MET A N 1
ATOM 2309 C CA . MET A 1 275 ? 3.121 4.533 -18.295 1.00 97.56 275 MET A CA 1
ATOM 2310 C C . MET A 1 275 ? 2.402 4.176 -19.601 1.00 97.56 275 MET A C 1
ATOM 2312 O O . MET A 1 275 ? 3.016 4.137 -20.669 1.00 97.56 275 MET A O 1
ATOM 2316 N N . ARG A 1 276 ? 1.077 3.990 -19.555 1.00 97.44 276 ARG A N 1
ATOM 2317 C CA . ARG A 1 276 ? 0.278 3.734 -20.756 1.00 97.44 276 ARG A CA 1
ATOM 2318 C C . ARG A 1 276 ? 0.305 4.913 -21.731 1.00 97.44 276 ARG A C 1
ATOM 2320 O O . ARG A 1 276 ? 0.411 4.695 -22.935 1.00 97.44 276 ARG A O 1
ATOM 2327 N N . SER A 1 277 ? 0.202 6.148 -21.235 1.00 97.06 277 SER A N 1
ATOM 2328 C CA . SER A 1 277 ? 0.254 7.361 -22.068 1.00 97.06 277 SER A CA 1
ATOM 2329 C C . SER A 1 277 ? 1.610 7.546 -22.758 1.00 97.06 277 SER A C 1
ATOM 2331 O O . SER A 1 277 ? 1.670 8.039 -23.883 1.00 97.06 277 SER A O 1
ATOM 2333 N N . LEU A 1 278 ? 2.682 7.092 -22.105 1.00 94.19 278 LEU A N 1
ATOM 2334 C CA . LEU A 1 278 ? 4.041 7.071 -22.636 1.00 94.19 278 LEU A CA 1
ATOM 2335 C C . LEU A 1 278 ? 4.244 5.966 -23.693 1.00 94.19 278 LEU A C 1
ATOM 2337 O O . LEU A 1 278 ? 5.045 6.130 -24.616 1.00 94.19 278 LEU A O 1
ATOM 2341 N N . GLY A 1 279 ? 3.491 4.867 -23.590 1.00 95.25 279 GLY A N 1
ATOM 2342 C CA . GLY A 1 279 ? 3.461 3.755 -24.543 1.00 95.25 279 GLY A CA 1
ATOM 2343 C C . GLY A 1 279 ? 4.468 2.636 -24.244 1.00 95.25 279 GLY A C 1
ATOM 2344 O O . GLY A 1 279 ? 5.429 2.807 -23.504 1.00 95.25 279 GLY A O 1
ATOM 2345 N N . ALA A 1 280 ? 4.285 1.472 -24.876 1.00 93.94 280 ALA A N 1
ATOM 2346 C CA . ALA A 1 280 ? 5.050 0.245 -24.589 1.00 93.94 280 ALA A CA 1
ATOM 2347 C C . ALA A 1 280 ? 6.582 0.383 -24.734 1.00 93.94 280 ALA A C 1
ATOM 2349 O O . ALA A 1 280 ? 7.351 -0.312 -24.071 1.00 93.94 280 ALA A O 1
ATOM 2350 N N . ASN A 1 281 ? 7.047 1.307 -25.580 1.00 92.50 281 ASN A N 1
ATOM 2351 C CA . ASN A 1 281 ? 8.476 1.573 -25.779 1.00 92.50 281 ASN A CA 1
ATOM 2352 C C . ASN A 1 281 ? 9.158 2.221 -24.566 1.00 92.50 281 ASN A C 1
ATOM 2354 O O . ASN A 1 281 ? 10.384 2.303 -24.536 1.00 92.50 281 ASN A O 1
ATOM 2358 N N . ARG A 1 282 ? 8.366 2.691 -23.599 1.00 93.50 282 ARG A N 1
ATOM 2359 C CA . ARG A 1 282 ? 8.809 3.393 -22.392 1.00 93.50 282 ARG A CA 1
ATOM 2360 C C . ARG A 1 282 ? 8.828 2.525 -21.144 1.00 93.50 282 ARG A C 1
ATOM 2362 O O . ARG A 1 282 ? 9.407 2.931 -20.146 1.00 93.50 282 ARG A O 1
ATOM 2369 N N . CYS A 1 283 ? 8.255 1.331 -21.212 1.00 95.75 283 CYS A N 1
ATOM 2370 C CA . CYS A 1 283 ? 8.296 0.370 -20.120 1.00 95.75 283 CYS A CA 1
ATOM 2371 C C . CYS A 1 283 ? 9.495 -0.562 -20.307 1.00 95.75 283 CYS A C 1
ATOM 2373 O O . CYS A 1 283 ? 9.703 -1.068 -21.414 1.00 95.75 283 CYS A O 1
ATOM 2375 N N . LYS A 1 284 ? 10.273 -0.794 -19.246 1.00 95.75 284 LYS A N 1
ATOM 2376 C CA . LYS A 1 284 ? 11.398 -1.747 -19.240 1.00 95.75 284 LYS A CA 1
ATOM 2377 C C . LYS A 1 284 ? 10.893 -3.185 -19.400 1.00 95.75 284 LYS A C 1
ATOM 2379 O O . LYS A 1 284 ? 9.747 -3.470 -19.058 1.00 95.75 284 LYS A O 1
ATOM 2384 N N . TYR A 1 285 ? 11.741 -4.073 -19.930 1.00 94.12 285 TYR A N 1
ATOM 2385 C CA . TYR A 1 285 ? 11.374 -5.483 -20.139 1.00 94.12 285 TYR A CA 1
ATOM 2386 C C . TYR A 1 285 ? 11.157 -6.246 -18.836 1.00 94.12 285 TYR A C 1
ATOM 2388 O O . TYR A 1 285 ? 10.216 -7.021 -18.752 1.00 94.12 285 TYR A O 1
ATOM 2396 N N . HIS A 1 286 ? 12.028 -6.024 -17.851 1.00 96.31 286 HIS A N 1
ATOM 2397 C CA . HIS A 1 286 ? 11.857 -6.557 -16.508 1.00 96.31 286 HIS A CA 1
ATOM 2398 C C . HIS A 1 286 ? 10.865 -5.674 -15.769 1.00 96.31 286 HIS A C 1
ATOM 2400 O O . HIS A 1 286 ? 11.050 -4.454 -15.693 1.00 96.31 286 HIS A O 1
ATOM 2406 N N . VAL A 1 287 ? 9.816 -6.271 -15.213 1.00 97.19 287 VAL A N 1
ATOM 2407 C CA . VAL A 1 287 ? 8.801 -5.501 -14.485 1.00 97.19 287 VAL A CA 1
ATOM 2408 C C . VAL A 1 287 ? 9.430 -4.747 -13.308 1.00 97.19 287 VAL A C 1
ATOM 2410 O O . VAL A 1 287 ? 9.108 -3.577 -13.101 1.00 97.19 287 VAL A O 1
ATOM 2413 N N . GLU A 1 288 ? 10.380 -5.366 -12.601 1.00 96.88 288 GLU A N 1
ATOM 2414 C CA . GLU A 1 288 ? 11.056 -4.774 -11.440 1.00 96.88 288 GLU A CA 1
ATOM 2415 C C . GLU A 1 288 ? 11.894 -3.523 -11.749 1.00 96.88 288 GLU A C 1
ATOM 2417 O O . GLU A 1 288 ? 12.030 -2.672 -10.869 1.00 96.88 288 GLU A O 1
ATOM 2422 N N . ASP A 1 289 ? 12.386 -3.379 -12.986 1.00 96.56 289 ASP A N 1
ATOM 2423 C CA . ASP A 1 289 ? 13.186 -2.229 -13.431 1.00 96.56 289 ASP A CA 1
ATOM 2424 C C . ASP A 1 289 ? 12.326 -0.971 -13.647 1.00 96.56 289 ASP A C 1
ATOM 2426 O O . ASP A 1 289 ? 12.848 0.141 -13.764 1.00 96.56 289 ASP A O 1
ATOM 2430 N N . ASN A 1 290 ? 10.996 -1.113 -13.683 1.00 97.00 290 ASN A N 1
ATOM 2431 C CA . ASN A 1 290 ? 10.060 0.011 -13.675 1.00 97.00 290 ASN A CA 1
ATOM 2432 C C . ASN A 1 290 ? 9.911 0.535 -12.231 1.00 97.00 290 ASN A C 1
ATOM 2434 O O . ASN A 1 290 ? 8.838 0.468 -11.630 1.00 97.00 290 ASN A O 1
ATOM 2438 N N . GLU A 1 291 ? 11.017 1.030 -11.665 1.00 96.62 291 GLU A N 1
ATOM 2439 C CA . GLU A 1 291 ? 11.190 1.322 -10.234 1.00 96.62 291 GLU A CA 1
ATOM 2440 C C . GLU A 1 291 ? 10.074 2.195 -9.618 1.00 96.62 291 GLU A C 1
ATOM 2442 O O . GLU A 1 291 ? 9.594 1.830 -8.542 1.00 96.62 291 GLU A O 1
ATOM 2447 N N . PRO A 1 292 ? 9.584 3.288 -10.252 1.00 97.50 292 PRO A N 1
ATOM 2448 C CA . PRO A 1 292 ? 8.480 4.073 -9.690 1.00 97.50 292 PRO A CA 1
ATOM 2449 C C . PRO A 1 292 ? 7.219 3.234 -9.459 1.00 97.50 292 PRO A C 1
ATOM 2451 O O . PRO A 1 292 ? 6.654 3.243 -8.364 1.00 97.50 292 PRO A O 1
ATOM 2454 N N . PHE A 1 293 ? 6.823 2.444 -10.459 1.00 98.31 293 PHE A N 1
ATOM 2455 C CA . PHE A 1 293 ? 5.684 1.539 -10.363 1.00 98.31 293 PHE A CA 1
ATOM 2456 C C . PHE A 1 293 ? 5.926 0.444 -9.315 1.00 98.31 293 PHE A C 1
ATOM 2458 O O . PHE A 1 293 ? 5.096 0.254 -8.427 1.00 98.31 293 PHE A O 1
AT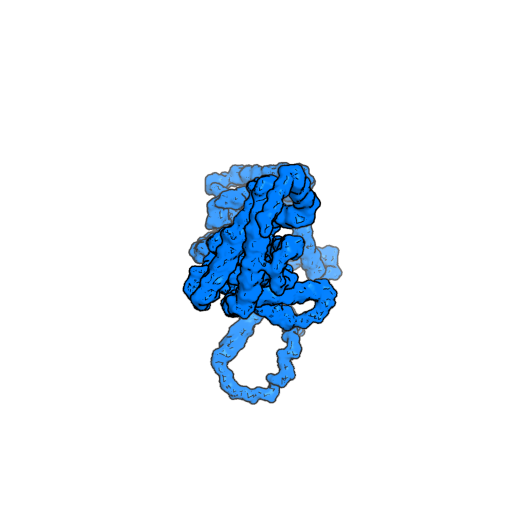OM 2465 N N . HIS A 1 294 ? 7.085 -0.221 -9.345 1.00 97.94 294 HIS A N 1
ATOM 2466 C CA . HIS A 1 294 ? 7.445 -1.271 -8.385 1.00 97.94 294 HIS A CA 1
ATOM 2467 C C . HIS A 1 294 ? 7.369 -0.777 -6.928 1.00 97.94 294 HIS A C 1
ATOM 2469 O O . HIS A 1 294 ? 6.771 -1.440 -6.075 1.00 97.94 294 HIS A O 1
ATOM 2475 N N . GLN A 1 295 ? 7.892 0.417 -6.633 1.00 98.31 295 GLN A N 1
ATOM 2476 C CA . GLN A 1 295 ? 7.810 1.007 -5.293 1.00 98.31 295 GLN A CA 1
ATOM 2477 C C . GLN A 1 295 ? 6.369 1.309 -4.864 1.00 98.31 295 GLN A C 1
ATOM 2479 O O . GLN A 1 295 ? 6.014 1.105 -3.698 1.00 98.31 295 GLN A O 1
ATOM 2484 N N . LEU A 1 296 ? 5.515 1.748 -5.793 1.00 98.56 296 LEU A N 1
ATOM 2485 C CA . LEU A 1 296 ? 4.094 1.963 -5.521 1.00 98.56 296 LEU A CA 1
ATOM 2486 C C . LEU A 1 296 ? 3.361 0.647 -5.230 1.00 98.56 296 LEU A C 1
ATOM 2488 O O . LEU A 1 296 ? 2.551 0.613 -4.303 1.00 98.56 296 LEU A O 1
ATOM 2492 N N . VAL A 1 297 ? 3.694 -0.445 -5.928 1.00 98.56 297 VAL A N 1
ATOM 2493 C CA . VAL A 1 297 ? 3.159 -1.786 -5.627 1.00 98.56 297 VAL A CA 1
ATOM 2494 C C . VAL A 1 297 ? 3.563 -2.237 -4.222 1.00 98.56 297 VAL A C 1
ATOM 2496 O O . VAL A 1 297 ? 2.700 -2.637 -3.443 1.00 98.56 297 VAL A O 1
ATOM 2499 N N . ILE A 1 298 ? 4.841 -2.106 -3.846 1.00 98.38 298 ILE A N 1
ATOM 2500 C CA . ILE A 1 298 ? 5.312 -2.456 -2.492 1.00 98.38 298 ILE A CA 1
ATOM 2501 C C . ILE A 1 298 ? 4.570 -1.638 -1.429 1.00 98.38 298 ILE A C 1
ATOM 2503 O O . ILE A 1 298 ? 4.118 -2.180 -0.419 1.00 98.38 298 ILE A O 1
ATOM 2507 N N . LYS A 1 299 ? 4.435 -0.323 -1.640 1.00 98.38 299 LYS A N 1
ATOM 2508 C CA . LYS A 1 299 ? 3.715 0.571 -0.723 1.00 98.38 299 LYS A CA 1
ATOM 2509 C C . LYS A 1 299 ? 2.246 0.166 -0.582 1.00 98.38 299 LYS A C 1
ATOM 2511 O O . LYS A 1 299 ? 1.735 0.132 0.536 1.00 98.38 299 LYS A O 1
ATOM 2516 N N . MET A 1 300 ? 1.590 -0.153 -1.696 1.00 98.38 300 MET A N 1
ATOM 2517 C CA . MET A 1 300 ? 0.204 -0.611 -1.729 1.00 98.38 300 MET A CA 1
ATOM 2518 C C . MET A 1 300 ? 0.021 -1.906 -0.930 1.00 98.38 300 MET A C 1
ATOM 2520 O O . MET A 1 300 ? -0.829 -1.950 -0.044 1.00 98.38 300 MET A O 1
ATOM 2524 N N . VAL A 1 301 ? 0.847 -2.928 -1.180 1.00 98.38 301 VAL A N 1
ATOM 2525 C CA . VAL A 1 301 ? 0.746 -4.224 -0.488 1.00 98.38 301 VAL A CA 1
ATOM 2526 C C . VAL A 1 301 ? 1.023 -4.082 1.014 1.00 98.38 301 VAL A C 1
ATOM 2528 O O . VAL A 1 301 ? 0.296 -4.642 1.826 1.00 98.38 301 VAL A O 1
ATOM 2531 N N . LYS A 1 302 ? 1.990 -3.255 1.432 1.00 97.38 302 LYS A N 1
ATOM 2532 C CA . LYS A 1 302 ? 2.240 -2.993 2.866 1.00 97.38 302 LYS A CA 1
ATOM 2533 C C . LYS A 1 302 ? 1.052 -2.347 3.583 1.00 97.38 302 LYS A C 1
ATOM 2535 O O . LYS A 1 302 ? 0.745 -2.693 4.730 1.00 97.38 302 LYS A O 1
ATOM 2540 N N . ASN A 1 303 ? 0.385 -1.404 2.918 1.00 97.19 303 ASN A N 1
ATOM 2541 C CA . ASN A 1 303 ? -0.826 -0.787 3.451 1.00 97.19 303 ASN A CA 1
ATOM 2542 C C . ASN A 1 303 ? -1.972 -1.808 3.532 1.00 97.19 303 ASN A C 1
ATOM 2544 O O . ASN A 1 303 ? -2.702 -1.822 4.522 1.00 97.19 303 ASN A O 1
ATOM 2548 N N . ASP A 1 304 ? -2.090 -2.690 2.538 1.00 97.31 304 ASP A N 1
ATOM 2549 C CA . ASP A 1 304 ? -3.089 -3.760 2.499 1.00 97.31 304 ASP A CA 1
ATOM 2550 C C . ASP A 1 304 ? -2.887 -4.793 3.608 1.00 97.31 304 ASP A C 1
ATOM 2552 O O . ASP A 1 304 ? -3.833 -5.075 4.332 1.00 97.31 304 ASP A O 1
ATOM 2556 N N . VAL A 1 305 ? -1.664 -5.276 3.846 1.00 95.81 305 VAL A N 1
ATOM 2557 C CA . VAL A 1 305 ? -1.373 -6.201 4.959 1.00 95.81 305 VAL A CA 1
ATOM 2558 C C . VAL A 1 305 ? -1.851 -5.625 6.295 1.00 95.81 305 VAL A C 1
ATOM 2560 O O . VAL A 1 305 ? -2.481 -6.322 7.096 1.00 95.81 305 VAL A O 1
ATOM 2563 N N . THR A 1 306 ? -1.601 -4.333 6.524 1.00 93.00 306 THR A N 1
ATOM 2564 C CA . THR A 1 306 ? -2.058 -3.641 7.737 1.00 93.00 306 THR A CA 1
ATOM 2565 C C . THR A 1 306 ? -3.587 -3.558 7.788 1.00 93.00 306 THR A C 1
ATOM 2567 O O . THR A 1 306 ? -4.194 -3.882 8.812 1.00 93.00 306 THR A O 1
ATOM 2570 N N . ALA A 1 307 ? -4.222 -3.165 6.681 1.00 95.69 307 ALA A N 1
ATOM 2571 C CA . ALA A 1 307 ? -5.672 -3.045 6.576 1.00 95.69 307 ALA A CA 1
ATOM 2572 C C . ALA A 1 307 ? -6.388 -4.398 6.725 1.00 95.69 307 ALA A C 1
ATOM 2574 O O . ALA A 1 307 ? -7.330 -4.505 7.506 1.00 95.69 307 ALA A O 1
ATOM 2575 N N . GLN A 1 308 ? -5.922 -5.454 6.055 1.00 93.06 308 GLN A N 1
ATOM 2576 C CA . GLN A 1 308 ? -6.469 -6.810 6.148 1.00 93.06 308 GLN A CA 1
ATOM 2577 C C . GLN A 1 308 ? -6.327 -7.394 7.546 1.00 93.06 308 GLN A C 1
ATOM 2579 O O . GLN A 1 308 ? -7.230 -8.095 8.013 1.00 93.06 308 GLN A O 1
ATOM 2584 N N . TRP A 1 309 ? -5.227 -7.104 8.246 1.00 92.38 309 TRP A N 1
ATOM 2585 C CA . TRP A 1 309 ? -5.066 -7.575 9.616 1.00 92.38 309 TRP A CA 1
ATOM 2586 C C . TRP A 1 309 ? -6.173 -7.045 10.535 1.00 92.38 309 TRP A C 1
ATOM 2588 O O . TRP A 1 309 ? -6.637 -7.801 11.393 1.00 92.38 309 TRP A O 1
ATOM 2598 N N . LEU A 1 310 ? -6.607 -5.796 10.324 1.00 90.75 310 LEU A N 1
ATOM 2599 C CA . LEU A 1 310 ? -7.621 -5.095 11.118 1.00 90.75 310 LEU A CA 1
ATOM 2600 C C . LEU A 1 310 ? -9.060 -5.306 10.632 1.00 90.75 310 LEU A C 1
ATOM 2602 O O . LEU A 1 310 ? -9.957 -5.493 11.444 1.00 90.75 310 LEU A O 1
ATOM 2606 N N . MET A 1 311 ? -9.285 -5.257 9.322 1.00 90.62 311 MET A N 1
ATOM 2607 C CA . MET A 1 311 ? -10.619 -5.164 8.711 1.00 90.62 311 MET A CA 1
ATOM 2608 C C . MET A 1 311 ? -10.941 -6.333 7.788 1.00 90.62 311 MET A C 1
ATOM 2610 O O . MET A 1 311 ? -12.034 -6.403 7.238 1.00 90.62 311 MET A O 1
ATOM 2614 N N . GLY A 1 312 ? -10.023 -7.288 7.644 1.00 84.25 312 GLY A N 1
ATOM 2615 C CA . GLY A 1 312 ? -10.250 -8.501 6.864 1.00 84.25 312 GLY A CA 1
ATOM 2616 C C . GLY A 1 312 ? -11.303 -9.447 7.452 1.00 84.25 312 GLY A C 1
ATOM 2617 O O . GLY A 1 312 ? -11.603 -10.451 6.810 1.00 84.25 312 GLY A O 1
ATOM 2618 N N . ASP A 1 313 ? -11.820 -9.152 8.647 1.00 90.75 313 ASP A N 1
ATOM 2619 C CA . ASP A 1 313 ? -12.898 -9.854 9.343 1.00 90.75 313 ASP A CA 1
ATOM 2620 C C . ASP A 1 313 ? -13.798 -8.815 10.032 1.00 90.75 313 ASP A C 1
ATOM 2622 O O . ASP A 1 313 ? -13.309 -7.908 10.713 1.00 90.75 313 ASP A O 1
ATOM 2626 N N . ARG A 1 314 ? -15.119 -8.966 9.884 1.00 90.31 314 ARG A N 1
ATOM 2627 C CA . ARG A 1 314 ? -16.124 -8.101 10.515 1.00 90.31 314 ARG A CA 1
ATOM 2628 C C . ARG A 1 314 ? -15.962 -8.065 12.036 1.00 90.31 314 ARG A C 1
ATOM 2630 O O . ARG A 1 314 ? -16.085 -7.000 12.626 1.00 90.31 314 ARG A O 1
ATOM 2637 N N . LEU A 1 315 ? -15.629 -9.195 12.668 1.00 93.12 315 LEU A N 1
ATOM 2638 C CA . LEU A 1 315 ? -15.398 -9.247 14.115 1.00 93.12 315 LEU A CA 1
ATOM 2639 C C . LEU A 1 315 ? -14.206 -8.377 14.535 1.00 93.12 315 LEU A C 1
ATOM 2641 O O . LEU A 1 315 ? -14.281 -7.691 15.551 1.00 93.12 315 LEU A O 1
ATOM 2645 N N . LYS A 1 316 ? -13.117 -8.377 13.762 1.00 93.44 316 LYS A N 1
ATOM 2646 C CA . LYS A 1 316 ? -11.947 -7.542 14.060 1.00 93.44 316 LYS A CA 1
ATOM 2647 C C . LYS A 1 316 ? -12.211 -6.058 13.839 1.00 93.44 316 LYS A C 1
ATOM 2649 O O . LYS A 1 316 ? -11.726 -5.247 14.623 1.00 93.44 316 LYS A O 1
ATOM 2654 N N . ASN A 1 317 ? -13.005 -5.713 12.826 1.00 93.31 317 ASN A N 1
ATOM 2655 C CA . ASN A 1 317 ? -13.468 -4.342 12.640 1.00 93.31 317 ASN A CA 1
ATOM 2656 C C . ASN A 1 317 ? -14.258 -3.867 13.874 1.00 93.31 317 ASN A C 1
ATOM 2658 O O . ASN A 1 317 ? -13.920 -2.847 14.475 1.00 93.31 317 ASN A O 1
ATOM 2662 N N . ASP A 1 318 ? -15.226 -4.673 14.324 1.00 94.25 318 ASP A N 1
ATOM 2663 C CA . ASP A 1 318 ? -16.013 -4.380 15.526 1.00 94.25 318 ASP A CA 1
ATOM 2664 C C . ASP A 1 318 ? -15.107 -4.243 16.768 1.00 94.25 318 ASP A C 1
ATOM 2666 O O . ASP A 1 318 ? -15.286 -3.330 17.572 1.00 94.25 318 ASP A O 1
ATOM 2670 N N . GLN A 1 319 ? -14.088 -5.102 16.907 1.00 96.00 319 GLN A N 1
ATOM 2671 C CA . GLN A 1 319 ? -13.090 -5.035 17.985 1.00 96.00 319 GLN A CA 1
ATOM 2672 C C . GLN A 1 319 ? -12.234 -3.768 17.934 1.00 96.00 319 GLN A C 1
ATOM 2674 O O . GLN A 1 319 ? -11.990 -3.164 18.978 1.00 96.00 319 GLN A O 1
ATOM 2679 N N . LEU A 1 320 ? -11.776 -3.358 16.748 1.00 96.25 320 LEU A N 1
ATOM 2680 C CA . LEU A 1 320 ? -10.999 -2.135 16.560 1.00 96.25 320 LEU A CA 1
ATOM 2681 C C . LEU A 1 320 ? -11.836 -0.906 16.917 1.00 96.25 320 LEU A C 1
ATOM 2683 O O . LEU A 1 320 ? -11.387 -0.075 17.703 1.00 96.25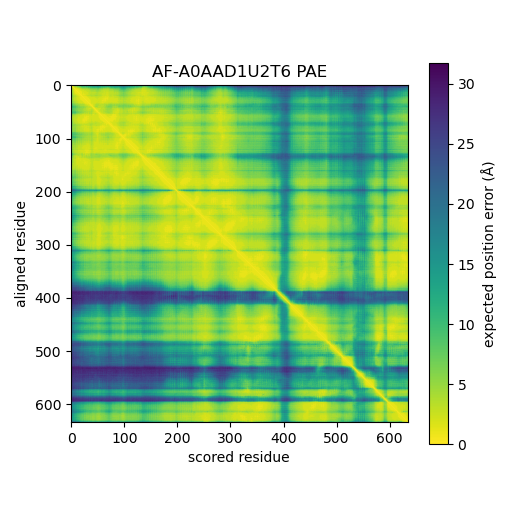 320 LEU A O 1
ATOM 2687 N N . CYS A 1 321 ? -13.053 -0.804 16.378 1.00 95.75 321 CYS A N 1
ATOM 2688 C CA . CYS A 1 321 ? -13.959 0.309 16.656 1.00 95.75 321 CYS A CA 1
ATOM 2689 C C . CYS A 1 321 ? -14.323 0.375 18.142 1.00 95.75 321 CYS A C 1
ATOM 2691 O O . CYS A 1 321 ? -14.302 1.444 18.753 1.00 95.75 321 CYS A O 1
ATOM 2693 N N . PHE A 1 322 ? -14.581 -0.778 18.756 1.00 97.31 322 PHE A N 1
ATOM 2694 C CA . PHE A 1 322 ? -14.856 -0.861 20.181 1.00 97.31 322 PHE A CA 1
ATOM 2695 C C . PHE A 1 322 ? -13.651 -0.430 21.030 1.00 97.31 322 PHE A C 1
ATOM 2697 O O . PHE A 1 322 ? -13.799 0.373 21.954 1.00 97.31 322 PHE A O 1
ATOM 2704 N N . LEU A 1 323 ? -12.446 -0.925 20.721 1.00 97.81 323 LEU A N 1
ATOM 2705 C CA . LEU A 1 323 ? -11.235 -0.547 21.450 1.00 97.81 323 LEU A CA 1
ATOM 2706 C C . LEU A 1 323 ? -10.893 0.934 21.257 1.00 97.81 323 LEU A C 1
ATOM 2708 O O . LEU A 1 323 ? -10.427 1.578 22.195 1.00 97.81 323 LEU A O 1
ATOM 2712 N N . TYR A 1 324 ? -11.170 1.484 20.075 1.00 97.81 324 TYR A N 1
ATOM 2713 C CA . TYR A 1 324 ? -11.027 2.906 19.793 1.00 97.81 324 TYR A CA 1
ATOM 2714 C C . TYR A 1 324 ? -11.890 3.746 20.734 1.00 97.81 324 TYR A C 1
ATOM 2716 O O . TYR A 1 324 ? -11.356 4.640 21.387 1.00 97.81 324 TYR A O 1
ATOM 2724 N N . GLU A 1 325 ? -13.176 3.424 20.899 1.00 96.75 325 GLU A N 1
ATOM 2725 C CA . GLU A 1 325 ? -14.047 4.145 21.839 1.00 96.75 325 GLU A CA 1
ATOM 2726 C C . GLU A 1 325 ? -13.602 3.968 23.304 1.00 96.75 325 GLU A C 1
ATOM 2728 O O . GLU A 1 325 ? -13.668 4.910 24.094 1.00 96.75 325 GLU A O 1
ATOM 2733 N N . VAL A 1 326 ? -13.058 2.802 23.672 1.00 97.44 326 VAL A N 1
ATOM 2734 C CA . VAL A 1 326 ? -12.455 2.578 25.001 1.00 97.44 326 VAL A CA 1
ATOM 2735 C C . VAL A 1 326 ? -11.245 3.491 25.230 1.00 97.44 326 VAL A C 1
ATOM 2737 O O . VAL A 1 326 ? -11.146 4.146 26.268 1.00 97.44 326 VAL A O 1
ATOM 2740 N N . ILE A 1 327 ? -10.317 3.554 24.274 1.00 97.75 327 ILE A N 1
ATOM 2741 C CA . ILE A 1 327 ? -9.099 4.368 24.382 1.00 97.75 327 ILE A CA 1
ATOM 2742 C C . ILE A 1 327 ? -9.424 5.861 24.273 1.00 97.75 327 ILE A C 1
ATOM 2744 O O . ILE A 1 327 ? -8.784 6.678 24.935 1.00 97.75 327 ILE A O 1
ATOM 2748 N N . LYS A 1 328 ? -10.458 6.230 23.518 1.00 96.12 328 LYS A N 1
ATOM 2749 C CA . LYS A 1 328 ? -10.955 7.603 23.410 1.00 96.12 328 LYS A CA 1
ATOM 2750 C C . LYS A 1 328 ? -11.381 8.169 24.763 1.00 96.12 328 LYS A C 1
ATOM 2752 O O . LYS A 1 328 ? -11.037 9.312 25.041 1.00 96.12 328 LYS A O 1
ATOM 2757 N N . ILE A 1 329 ? -11.999 7.370 25.642 1.00 95.38 329 ILE A N 1
ATOM 2758 C CA . ILE A 1 329 ? -12.298 7.775 27.032 1.00 95.38 329 ILE A CA 1
ATOM 2759 C C . ILE A 1 329 ? -11.011 8.181 27.765 1.00 95.38 329 ILE A C 1
ATOM 2761 O O . ILE A 1 329 ? -10.960 9.219 28.421 1.00 95.38 329 ILE A O 1
ATOM 2765 N N . ILE A 1 330 ? -9.946 7.388 27.623 1.00 96.38 330 ILE A N 1
ATOM 2766 C CA . ILE A 1 330 ? -8.644 7.668 28.244 1.00 96.38 330 ILE A CA 1
ATOM 2767 C C . ILE A 1 330 ? -8.027 8.931 27.634 1.00 96.38 330 ILE A C 1
ATOM 2769 O O . ILE A 1 330 ? -7.544 9.791 28.370 1.00 96.38 330 ILE A O 1
ATOM 2773 N N . PHE A 1 331 ? -8.077 9.074 26.310 1.00 95.12 331 PHE A N 1
ATOM 2774 C CA . PHE A 1 331 ? -7.556 10.238 25.592 1.00 95.12 331 PHE A CA 1
ATOM 2775 C C . PHE A 1 331 ? -8.307 11.537 25.925 1.00 95.12 331 PHE A C 1
ATOM 2777 O O . PHE A 1 331 ? -7.703 12.605 25.941 1.00 95.12 331 PHE A O 1
ATOM 2784 N N . GLN A 1 332 ? -9.609 11.452 26.204 1.00 90.44 332 GLN A N 1
ATOM 2785 C CA . GLN A 1 332 ? -10.453 12.576 26.623 1.00 90.44 332 GLN A CA 1
ATOM 2786 C C . GLN A 1 332 ? -10.363 12.870 28.123 1.00 90.44 332 GLN A C 1
ATOM 2788 O O . GLN A 1 332 ? -10.898 13.880 28.574 1.00 90.44 332 GLN A O 1
ATOM 2793 N N . SER A 1 333 ? -9.695 12.007 28.886 1.00 91.69 333 SER A N 1
ATOM 2794 C CA . SER A 1 333 ? -9.433 12.210 30.306 1.00 91.69 333 SER A CA 1
ATOM 2795 C C . SER A 1 333 ? -8.085 12.891 30.544 1.00 91.69 333 SER A C 1
ATOM 2797 O O . SER A 1 333 ? -7.243 13.042 29.657 1.00 91.69 333 SER A O 1
ATOM 2799 N N . ASN A 1 334 ? -7.824 13.211 31.804 1.00 88.00 334 ASN A N 1
ATOM 2800 C CA . ASN A 1 334 ? -6.520 13.646 32.294 1.00 88.00 334 ASN A CA 1
ATOM 2801 C C . ASN A 1 334 ? -5.382 12.611 32.103 1.00 88.00 334 ASN A C 1
ATOM 2803 O O . ASN A 1 334 ? -4.214 12.937 32.304 1.00 88.00 334 ASN A O 1
ATOM 2807 N N . LEU A 1 335 ? -5.671 11.375 31.681 1.00 93.19 335 LEU A N 1
ATOM 2808 C CA . LEU A 1 335 ? -4.658 10.360 31.358 1.00 93.19 335 LEU A CA 1
ATOM 2809 C C . LEU A 1 335 ? -4.073 10.483 29.940 1.00 93.19 335 LEU A C 1
ATOM 2811 O O . LEU A 1 335 ? -3.174 9.712 29.597 1.00 93.19 335 LEU A O 1
ATOM 2815 N N . LYS A 1 336 ? -4.516 11.454 29.129 1.00 93.69 336 LYS A N 1
ATOM 2816 C CA . LYS A 1 336 ? -4.039 11.681 27.752 1.00 93.69 336 LYS A CA 1
ATOM 2817 C C . LYS A 1 336 ? -2.514 11.634 27.613 1.00 93.69 336 LYS A C 1
ATOM 2819 O O . LYS A 1 336 ? -1.990 10.900 26.779 1.00 93.69 336 LYS A O 1
ATOM 2824 N N . ASN A 1 337 ? -1.790 12.366 28.461 1.00 93.31 337 ASN A N 1
ATOM 2825 C CA . ASN A 1 337 ? -0.325 12.430 28.397 1.00 93.31 337 ASN A CA 1
ATOM 2826 C C . ASN A 1 337 ? 0.327 11.069 28.684 1.00 93.31 337 ASN A C 1
ATOM 2828 O O . ASN A 1 337 ? 1.324 10.713 28.062 1.00 93.31 337 ASN A O 1
ATOM 2832 N N . LYS A 1 338 ? -0.254 10.268 29.585 1.00 95.25 338 LYS A N 1
ATOM 2833 C CA . LYS A 1 338 ? 0.222 8.904 29.850 1.00 95.25 338 LYS A CA 1
ATOM 2834 C C . LYS A 1 338 ? -0.017 7.975 28.663 1.00 95.25 338 LYS A C 1
ATOM 2836 O O . LYS A 1 338 ? 0.840 7.143 28.379 1.00 95.25 338 LYS A O 1
ATOM 2841 N N . LEU A 1 339 ? -1.139 8.139 27.960 1.00 95.88 339 LEU A N 1
ATOM 2842 C CA . LEU A 1 339 ? -1.436 7.386 26.741 1.00 95.88 339 LEU A CA 1
ATOM 2843 C C . LEU A 1 339 ? -0.436 7.710 25.623 1.00 95.88 339 LEU A C 1
ATOM 2845 O O . LEU A 1 339 ? 0.145 6.792 25.050 1.00 95.88 339 LEU A O 1
ATOM 2849 N N . ILE A 1 340 ? -0.174 8.998 25.372 1.00 95.38 340 ILE A N 1
ATOM 2850 C CA . ILE A 1 340 ? 0.799 9.456 24.362 1.00 95.38 340 ILE A CA 1
ATOM 2851 C C . ILE A 1 340 ? 2.208 8.939 24.683 1.00 95.38 340 ILE A C 1
ATOM 2853 O O . ILE A 1 340 ? 2.913 8.461 23.797 1.00 95.38 340 ILE A O 1
ATOM 2857 N N . ASN A 1 341 ? 2.592 8.952 25.963 1.00 96.00 341 ASN A N 1
ATOM 2858 C CA . ASN A 1 341 ? 3.884 8.445 26.432 1.00 96.00 341 ASN A CA 1
ATOM 2859 C C . ASN A 1 341 ? 3.959 6.911 26.523 1.00 96.00 341 ASN A C 1
ATOM 2861 O O . ASN A 1 341 ? 4.966 6.383 26.996 1.00 96.00 341 ASN A O 1
ATOM 2865 N N . LYS A 1 342 ? 2.909 6.195 26.096 1.00 96.62 342 LYS A N 1
ATOM 2866 C CA . LYS A 1 342 ? 2.799 4.733 26.164 1.00 96.62 342 LYS A CA 1
ATOM 2867 C C . LYS A 1 342 ? 3.127 4.184 27.564 1.00 96.62 342 LYS A C 1
ATOM 2869 O O . LYS A 1 342 ? 3.892 3.229 27.703 1.00 96.62 342 LYS A O 1
ATOM 2874 N N . ASP A 1 343 ? 2.561 4.800 28.609 1.00 97.19 343 ASP A N 1
ATOM 2875 C CA . ASP A 1 343 ? 2.750 4.366 29.998 1.00 97.19 343 ASP A CA 1
ATOM 2876 C C . ASP A 1 343 ? 2.421 2.872 30.154 1.00 97.19 343 ASP A C 1
ATOM 2878 O O . ASP A 1 343 ? 1.328 2.409 29.816 1.00 97.19 343 ASP A O 1
ATOM 2882 N N . LYS A 1 344 ? 3.387 2.108 30.674 1.00 96.56 344 LYS A N 1
ATOM 2883 C CA . LYS A 1 344 ? 3.304 0.644 30.736 1.00 96.56 344 LYS A CA 1
ATOM 2884 C C . LYS A 1 344 ? 2.117 0.165 31.572 1.00 96.56 344 LYS A C 1
ATOM 2886 O O . LYS A 1 344 ? 1.448 -0.787 31.187 1.00 96.56 344 LYS A O 1
ATOM 2891 N N . ASN A 1 345 ? 1.840 0.818 32.701 1.00 96.12 345 ASN A N 1
ATOM 2892 C CA . ASN A 1 345 ? 0.738 0.431 33.580 1.00 96.12 345 ASN A CA 1
ATOM 2893 C C . ASN A 1 345 ? -0.620 0.706 32.917 1.00 96.12 345 ASN A C 1
ATOM 2895 O O . ASN A 1 345 ? -1.528 -0.121 32.993 1.00 96.12 345 ASN A O 1
ATOM 2899 N N . LEU A 1 346 ? -0.738 1.835 32.216 1.00 96.62 346 LEU A N 1
ATOM 2900 C CA . LEU A 1 346 ? -1.926 2.168 31.436 1.00 96.62 346 LEU A CA 1
ATOM 2901 C C . LEU A 1 346 ? -2.203 1.116 30.345 1.00 96.62 346 LEU A C 1
ATOM 2903 O O . LEU A 1 346 ? -3.321 0.608 30.261 1.00 96.62 346 LEU A O 1
ATOM 2907 N N . ILE A 1 347 ? -1.187 0.749 29.555 1.00 96.50 347 ILE A N 1
ATOM 2908 C CA . ILE A 1 347 ? -1.328 -0.214 28.449 1.00 96.50 347 ILE A CA 1
ATOM 2909 C C . ILE A 1 347 ? -1.580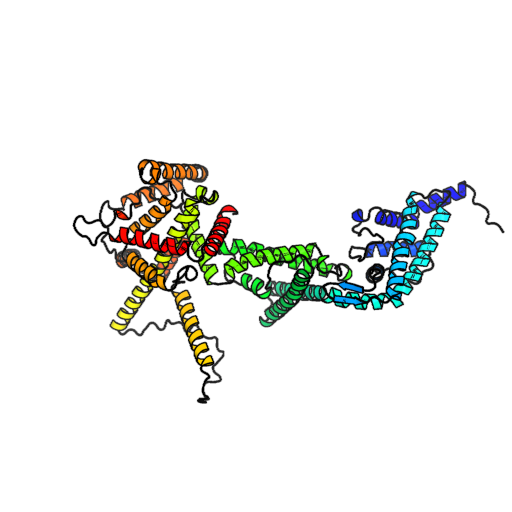 -1.640 28.957 1.00 96.50 347 ILE A C 1
ATOM 2911 O O . ILE A 1 347 ? -2.442 -2.340 28.429 1.00 96.50 347 ILE A O 1
ATOM 2915 N N . GLU A 1 348 ? -0.843 -2.093 29.973 1.00 95.56 348 GLU A N 1
ATOM 2916 C CA . GLU A 1 348 ? -0.888 -3.494 30.412 1.00 95.56 348 GLU A CA 1
ATOM 2917 C C . GLU A 1 348 ? -2.031 -3.807 31.384 1.00 95.56 348 GLU A C 1
ATOM 2919 O O . GLU A 1 348 ? -2.404 -4.978 31.505 1.00 95.56 348 GLU A O 1
ATOM 2924 N N . ASN A 1 349 ? -2.575 -2.805 32.086 1.00 95.94 349 ASN A N 1
ATOM 2925 C CA . ASN A 1 349 ? -3.586 -3.022 33.128 1.00 95.94 349 ASN A CA 1
ATOM 2926 C C . ASN A 1 349 ? -4.874 -2.225 32.889 1.00 95.94 349 ASN A C 1
ATOM 2928 O O . ASN A 1 349 ? -5.958 -2.808 32.915 1.00 95.94 349 ASN A O 1
ATOM 2932 N N . VAL A 1 350 ? -4.785 -0.921 32.619 1.00 97.25 350 VAL A N 1
ATOM 2933 C CA . VAL A 1 350 ? -5.972 -0.045 32.559 1.00 97.25 350 VAL A CA 1
ATOM 2934 C C . VAL A 1 350 ? -6.786 -0.272 31.289 1.00 97.25 350 VAL A C 1
ATOM 2936 O O . VAL A 1 350 ? -7.992 -0.489 31.385 1.00 97.25 350 VAL A O 1
ATOM 2939 N N . ILE A 1 351 ? -6.145 -0.275 30.113 1.00 97.69 351 ILE A N 1
ATOM 2940 C CA . ILE A 1 351 ? -6.834 -0.499 28.830 1.00 97.69 351 ILE A CA 1
ATOM 2941 C C . ILE A 1 351 ? -7.555 -1.861 28.815 1.00 97.69 351 ILE A C 1
ATOM 2943 O O . ILE A 1 351 ? -8.755 -1.871 28.537 1.00 97.69 351 ILE A O 1
ATOM 2947 N N . PRO A 1 352 ? -6.915 -2.997 29.171 1.00 98.06 352 PRO A N 1
ATOM 2948 C CA . PRO A 1 352 ? -7.603 -4.287 29.235 1.00 98.06 352 PRO A CA 1
ATOM 2949 C C . PRO A 1 352 ? -8.765 -4.302 30.231 1.00 98.06 352 PRO A C 1
ATOM 2951 O O . PRO A 1 352 ? -9.831 -4.824 29.908 1.00 98.06 352 PRO A O 1
ATOM 2954 N N . SER A 1 353 ? -8.586 -3.702 31.415 1.00 97.75 353 SER A N 1
ATOM 2955 C CA . SER A 1 353 ? -9.639 -3.638 32.440 1.00 97.75 353 SER A CA 1
ATOM 2956 C C . SER A 1 353 ? -10.854 -2.870 31.936 1.00 97.75 353 SER A C 1
ATOM 2958 O O . SER A 1 353 ? -11.991 -3.324 32.066 1.00 97.75 353 SER A O 1
ATOM 2960 N N . LEU A 1 354 ? -10.613 -1.716 31.312 1.00 97.94 354 LEU A N 1
ATOM 2961 C CA . LEU A 1 354 ? -11.667 -0.863 30.782 1.00 97.94 354 LEU A CA 1
ATOM 2962 C C . LEU A 1 354 ? -12.362 -1.511 29.578 1.00 97.94 354 LEU A C 1
ATOM 2964 O O . LEU A 1 354 ? -13.586 -1.464 29.487 1.00 97.94 354 LEU A O 1
ATOM 2968 N N . ALA A 1 355 ? -11.609 -2.170 28.694 1.00 98.12 355 ALA A N 1
ATOM 2969 C CA . ALA A 1 355 ? -12.148 -2.920 27.562 1.00 98.12 355 ALA A CA 1
ATOM 2970 C C . ALA A 1 355 ? -13.013 -4.110 28.006 1.00 98.12 355 ALA A C 1
ATOM 2972 O O . ALA A 1 355 ? -14.085 -4.342 27.439 1.00 98.12 355 ALA A O 1
ATOM 2973 N N . CYS A 1 356 ? -12.582 -4.836 29.043 1.00 98.06 356 CYS A N 1
ATOM 2974 C CA . CYS A 1 356 ? -13.357 -5.911 29.655 1.00 98.06 356 CYS A CA 1
ATOM 2975 C C . CYS A 1 356 ? -14.655 -5.367 30.262 1.00 98.06 356 CYS A C 1
ATOM 2977 O O . CYS A 1 356 ? -15.743 -5.858 29.958 1.00 98.06 356 CYS A O 1
ATOM 2979 N N . PHE A 1 357 ? -14.553 -4.305 31.065 1.00 98.25 357 PHE A N 1
ATOM 2980 C CA . PHE A 1 357 ? -15.698 -3.664 31.706 1.00 98.25 357 PHE A CA 1
ATOM 2981 C C . PHE A 1 357 ? -16.723 -3.151 30.688 1.00 98.25 357 PHE A C 1
ATOM 2983 O O . PHE A 1 357 ? -17.910 -3.461 30.784 1.00 98.25 357 PHE A O 1
ATOM 2990 N N . LYS A 1 358 ? -16.273 -2.425 29.661 1.00 97.94 358 LYS A N 1
ATOM 2991 C CA . LYS A 1 358 ? -17.147 -1.931 28.590 1.00 97.94 358 LYS A CA 1
ATOM 2992 C C . LYS A 1 358 ? -17.775 -3.077 27.796 1.00 97.94 358 LYS A C 1
ATOM 2994 O O . LYS A 1 358 ? -18.942 -2.978 27.427 1.00 97.94 358 LYS A O 1
ATOM 2999 N N . GLY A 1 359 ? -17.055 -4.183 27.587 1.00 97.75 359 GLY A N 1
ATOM 3000 C CA . GLY A 1 359 ? -17.590 -5.362 26.905 1.00 97.75 359 GLY A CA 1
ATOM 3001 C C . GLY A 1 359 ? -18.721 -6.011 27.704 1.00 97.75 359 GLY A C 1
ATOM 3002 O O . GLY A 1 359 ? -19.758 -6.365 27.148 1.00 97.75 359 GLY A O 1
ATOM 3003 N N . LEU A 1 360 ? -18.576 -6.081 29.031 1.00 98.12 360 LEU A N 1
ATOM 3004 C CA . LEU A 1 360 ? -19.638 -6.545 29.926 1.00 98.12 360 LEU A CA 1
ATOM 3005 C C . LEU A 1 360 ? -20.868 -5.627 29.896 1.00 98.12 360 LEU A C 1
ATOM 3007 O O . LEU A 1 360 ? -21.994 -6.122 29.933 1.00 98.12 360 LEU A O 1
ATOM 3011 N N . LEU A 1 361 ? -20.676 -4.308 29.783 1.00 97.38 361 LEU A N 1
ATOM 3012 C CA . LEU A 1 361 ? -21.786 -3.363 29.623 1.00 97.38 361 LEU A CA 1
ATOM 3013 C C . LEU A 1 361 ? -22.533 -3.557 28.298 1.00 97.38 361 LEU A C 1
ATOM 3015 O O . LEU A 1 361 ? -23.758 -3.460 28.288 1.00 97.38 361 LEU A O 1
ATOM 3019 N N . VAL A 1 362 ? -21.843 -3.902 27.206 1.00 96.94 362 VAL A N 1
ATOM 3020 C CA . VAL A 1 362 ? -22.504 -4.277 25.941 1.00 96.94 362 VAL A CA 1
ATOM 3021 C C . VAL A 1 362 ? -23.398 -5.502 26.148 1.00 96.94 362 VAL A C 1
ATOM 3023 O O . VAL A 1 362 ? -24.582 -5.463 25.810 1.00 96.94 362 VAL A O 1
ATOM 3026 N N . ILE A 1 363 ? -22.882 -6.559 26.786 1.00 97.44 363 ILE A N 1
ATOM 3027 C CA . ILE A 1 363 ? -23.661 -7.774 27.083 1.00 97.44 363 ILE A CA 1
ATOM 3028 C C . ILE A 1 363 ? -24.862 -7.458 27.992 1.00 97.44 363 ILE A C 1
ATOM 3030 O O . ILE A 1 363 ? -25.972 -7.925 27.721 1.00 97.44 363 ILE A O 1
ATOM 3034 N N . ARG A 1 364 ? -24.662 -6.649 29.046 1.00 96.38 364 ARG A N 1
ATOM 3035 C CA . ARG A 1 364 ? -25.726 -6.163 29.949 1.00 96.38 364 ARG A CA 1
ATOM 3036 C C . ARG A 1 364 ? -26.824 -5.463 29.154 1.00 96.38 364 ARG A C 1
ATOM 3038 O O . ARG A 1 364 ? -27.993 -5.811 29.303 1.00 96.38 364 ARG A O 1
ATOM 3045 N N . ASN A 1 365 ? -26.458 -4.506 28.306 1.00 95.25 365 ASN A N 1
ATOM 3046 C CA . ASN A 1 365 ? -27.409 -3.681 27.565 1.00 95.25 365 ASN A CA 1
ATOM 3047 C C . ASN A 1 365 ? -28.220 -4.508 26.559 1.00 95.25 365 ASN A C 1
ATOM 3049 O O . ASN A 1 365 ? -29.434 -4.335 26.471 1.00 95.25 365 ASN A O 1
ATOM 3053 N N . ILE A 1 366 ? -27.583 -5.456 25.863 1.00 95.31 366 ILE A N 1
ATOM 3054 C CA . ILE A 1 366 ? -28.275 -6.393 24.964 1.00 95.31 366 ILE A CA 1
ATOM 3055 C C . ILE A 1 366 ? -29.291 -7.234 25.742 1.00 95.31 366 ILE A C 1
ATOM 3057 O O . ILE A 1 366 ? -30.447 -7.336 25.338 1.00 95.31 366 ILE A O 1
ATOM 3061 N N . ARG A 1 367 ? -28.907 -7.779 26.904 1.00 94.44 367 ARG A N 1
ATOM 3062 C CA . ARG A 1 367 ? -29.831 -8.546 27.754 1.00 94.44 367 ARG A CA 1
ATOM 3063 C C . ARG A 1 367 ? -31.004 -7.720 28.265 1.00 94.44 367 ARG A C 1
ATOM 3065 O O . ARG A 1 367 ? -32.116 -8.235 28.335 1.00 94.44 367 ARG A O 1
ATOM 3072 N N . ILE A 1 368 ? -30.773 -6.461 28.643 1.00 92.81 368 ILE A N 1
ATOM 3073 C CA . ILE A 1 368 ? -31.851 -5.555 29.060 1.00 92.81 368 ILE A CA 1
ATOM 3074 C C . ILE A 1 368 ? -32.856 -5.389 27.916 1.00 92.81 368 ILE A C 1
ATOM 3076 O O . ILE A 1 368 ? -34.043 -5.611 28.146 1.00 92.81 368 ILE A O 1
ATOM 3080 N N . LYS A 1 369 ? -32.386 -5.104 26.692 1.00 92.94 369 LYS A N 1
ATOM 3081 C CA . LYS A 1 369 ? -33.246 -4.984 25.503 1.00 92.94 369 LYS A CA 1
ATOM 3082 C C . LYS A 1 369 ? -34.051 -6.262 25.244 1.00 92.94 369 LYS A C 1
ATOM 3084 O O . LYS A 1 369 ? -35.267 -6.196 25.113 1.00 92.94 369 LYS A O 1
ATOM 3089 N N . GLN A 1 370 ? -33.399 -7.426 25.274 1.00 92.62 370 GLN A N 1
ATOM 3090 C CA . GLN A 1 370 ? -34.061 -8.726 25.094 1.00 92.62 370 GLN A CA 1
ATOM 3091 C C . GLN A 1 370 ? -35.170 -8.970 26.135 1.00 92.62 370 GLN A C 1
ATOM 3093 O O . GLN A 1 370 ? -36.253 -9.444 25.801 1.00 92.62 370 GLN A O 1
ATOM 3098 N N . ILE A 1 371 ? -34.941 -8.611 27.403 1.00 92.50 371 ILE A N 1
ATOM 3099 C CA . ILE A 1 371 ? -35.944 -8.752 28.473 1.00 92.50 371 ILE A CA 1
ATOM 3100 C C . ILE A 1 371 ? -37.093 -7.755 28.304 1.00 92.50 371 ILE A C 1
ATOM 3102 O O . ILE A 1 371 ? -38.245 -8.090 28.586 1.00 92.50 371 ILE A O 1
ATOM 3106 N N . GLU A 1 372 ? -36.799 -6.518 27.910 1.00 90.56 372 GLU A N 1
ATOM 3107 C CA . GLU A 1 372 ? -37.816 -5.498 27.649 1.00 90.56 372 GLU A CA 1
ATOM 3108 C C . GLU A 1 372 ? -38.726 -5.907 26.489 1.00 90.56 372 GLU A C 1
ATOM 3110 O O . GLU A 1 372 ? -39.944 -5.796 26.613 1.00 90.56 372 GLU A O 1
ATOM 3115 N N . GLU A 1 373 ? -38.162 -6.447 25.412 1.00 90.75 373 GLU A N 1
ATOM 3116 C CA . GLU A 1 373 ? -38.919 -6.974 24.275 1.00 90.75 373 GLU A CA 1
ATOM 3117 C C . GLU A 1 373 ? -39.760 -8.188 24.661 1.00 90.75 373 GLU A C 1
ATOM 3119 O O . GLU A 1 373 ? -40.969 -8.164 24.452 1.00 90.75 373 GLU A O 1
ATOM 3124 N N . ALA A 1 374 ? -39.188 -9.169 25.365 1.00 91.62 374 ALA A N 1
ATOM 3125 C CA . ALA A 1 374 ? -39.946 -10.317 25.864 1.00 91.62 374 ALA A CA 1
ATOM 3126 C C . ALA A 1 374 ? -41.106 -9.893 26.791 1.00 91.62 374 ALA A C 1
ATOM 3128 O O . ALA A 1 374 ? -42.187 -10.485 26.782 1.00 91.62 374 ALA A O 1
ATOM 3129 N N . LYS A 1 375 ? -40.925 -8.832 27.592 1.00 92.19 375 LYS A N 1
ATOM 3130 C CA . LYS A 1 375 ? -42.007 -8.244 28.400 1.00 92.19 375 LYS A CA 1
ATOM 3131 C C . LYS A 1 375 ? -43.056 -7.538 27.541 1.00 92.19 375 LYS A C 1
ATOM 3133 O O . LYS A 1 375 ? -44.237 -7.629 27.870 1.00 92.19 375 LYS A O 1
ATOM 3138 N N . LYS A 1 376 ? -42.654 -6.820 26.486 1.00 90.50 376 LYS A N 1
ATOM 3139 C CA . LYS A 1 376 ? -43.576 -6.175 25.535 1.00 90.50 376 LYS A CA 1
ATOM 3140 C C . LYS A 1 376 ? -44.403 -7.225 24.791 1.00 90.50 376 LYS A C 1
ATOM 3142 O O . LYS A 1 376 ? -45.619 -7.084 24.725 1.00 90.50 376 LYS A O 1
ATOM 3147 N N . GLU A 1 377 ? -43.776 -8.295 24.318 1.00 90.38 377 GLU A N 1
ATOM 3148 C CA . GLU A 1 377 ? -44.436 -9.430 23.666 1.00 90.38 377 GLU A CA 1
ATOM 3149 C C . GLU A 1 377 ? -45.404 -10.139 24.609 1.00 90.38 377 GLU A C 1
ATOM 3151 O O . GLU A 1 377 ? -46.559 -10.357 24.251 1.00 90.38 377 GLU A O 1
ATOM 3156 N N . LYS A 1 378 ? -44.990 -10.405 25.855 1.00 92.56 378 LYS A N 1
ATOM 3157 C CA . LYS A 1 378 ? -45.875 -10.998 26.862 1.00 92.56 378 LYS A CA 1
ATOM 3158 C C . LYS A 1 378 ? -47.097 -10.119 27.146 1.00 92.56 378 LYS A C 1
ATOM 3160 O O . LYS A 1 378 ? -48.211 -10.630 27.173 1.00 92.56 378 LYS A O 1
ATOM 3165 N N . LYS A 1 379 ? -46.914 -8.801 27.296 1.00 90.69 379 LYS A N 1
ATOM 3166 C CA . LYS A 1 379 ? -48.027 -7.849 27.473 1.00 90.69 379 LYS A CA 1
ATOM 3167 C C . LYS A 1 379 ? -48.945 -7.793 26.247 1.00 90.69 379 LYS A C 1
ATOM 3169 O O . LYS A 1 379 ? -50.157 -7.707 26.403 1.00 90.69 379 LYS A O 1
ATOM 3174 N N . ARG A 1 380 ? -48.391 -7.856 25.030 1.00 85.69 380 ARG A N 1
ATOM 3175 C CA . ARG A 1 380 ? -49.175 -7.915 23.782 1.00 85.69 380 ARG A CA 1
ATOM 3176 C C . ARG A 1 380 ? -50.007 -9.192 23.701 1.00 85.69 380 ARG A C 1
ATOM 3178 O O . ARG A 1 380 ? -51.203 -9.102 23.440 1.00 85.69 380 ARG A O 1
ATOM 3185 N N . ALA A 1 381 ? -49.404 -10.338 24.013 1.00 90.12 381 ALA A N 1
ATOM 3186 C CA . ALA A 1 381 ? -50.088 -11.625 24.069 1.00 90.12 381 ALA A CA 1
ATOM 3187 C C . ALA A 1 381 ? -51.203 -11.637 25.131 1.00 90.12 381 ALA A C 1
ATOM 3189 O O . ALA A 1 381 ? -52.312 -12.088 24.854 1.00 90.12 381 ALA A O 1
ATOM 3190 N N . GLU A 1 382 ? -50.954 -11.073 26.319 1.00 92.38 382 GLU A N 1
ATOM 3191 C CA . GLU A 1 382 ? -51.965 -10.895 27.376 1.00 92.38 382 GLU A CA 1
ATOM 3192 C C . GLU A 1 382 ? -53.120 -9.969 26.947 1.00 92.38 382 GLU A C 1
ATOM 3194 O O . GLU A 1 382 ? -54.238 -10.103 27.442 1.00 92.38 382 GLU A O 1
ATOM 3199 N N . HIS A 1 383 ? -52.879 -9.051 26.009 1.00 91.25 383 HIS A N 1
ATOM 3200 C CA . HIS A 1 383 ? -53.893 -8.172 25.421 1.00 91.25 383 HIS A CA 1
ATOM 3201 C C . HIS A 1 383 ? -54.522 -8.717 24.130 1.00 91.25 383 HIS A C 1
ATOM 3203 O O . HIS A 1 383 ? -55.324 -8.020 23.511 1.00 91.25 383 HIS A O 1
ATOM 3209 N N . GLY A 1 384 ? -54.192 -9.948 23.721 1.00 89.25 384 GLY A N 1
ATOM 3210 C CA . GLY A 1 384 ? -54.719 -10.564 22.500 1.00 89.25 384 GLY A CA 1
ATOM 3211 C C . GLY A 1 384 ? -54.322 -9.835 21.213 1.00 89.25 384 GLY A C 1
ATOM 3212 O O . GLY A 1 384 ? -54.956 -10.036 20.179 1.00 89.25 384 GLY A O 1
ATOM 3213 N N . LEU A 1 385 ? -53.301 -8.974 21.269 1.00 87.31 385 LEU A N 1
ATOM 3214 C CA . LEU A 1 385 ? -52.735 -8.359 20.078 1.00 87.31 385 LEU A CA 1
ATOM 3215 C C . LEU A 1 385 ? -51.891 -9.414 19.354 1.00 87.31 385 LEU A C 1
ATOM 3217 O O . LEU A 1 385 ? -51.160 -10.153 20.026 1.00 87.31 385 LEU A O 1
ATOM 3221 N N . PRO A 1 386 ? -51.973 -9.500 18.014 1.00 80.25 386 PRO A N 1
ATOM 3222 C CA . PRO A 1 386 ? -51.083 -10.371 17.264 1.00 80.25 386 PRO A CA 1
ATOM 3223 C C . PRO A 1 386 ? -49.624 -10.005 17.584 1.00 80.25 386 PRO A C 1
ATOM 3225 O O . PRO A 1 386 ? -49.346 -8.843 17.924 1.00 80.25 386 PRO A O 1
ATOM 3228 N N . PRO A 1 387 ? -48.690 -10.974 17.521 1.00 77.94 387 PRO A N 1
ATOM 3229 C CA . PRO A 1 387 ? -47.273 -10.643 17.540 1.00 77.94 387 PRO A CA 1
ATOM 3230 C C . PRO A 1 387 ? -47.038 -9.540 16.507 1.00 77.94 387 PRO A C 1
ATOM 3232 O O . PRO A 1 387 ? -47.678 -9.506 15.458 1.00 77.94 387 PRO A O 1
ATOM 3235 N N . THR A 1 388 ? -46.198 -8.565 16.841 1.00 70.44 388 THR A N 1
ATOM 3236 C CA . THR A 1 388 ? -45.773 -7.603 15.826 1.00 70.44 388 THR A CA 1
ATOM 3237 C C . THR A 1 388 ? -45.022 -8.385 14.775 1.00 70.44 388 THR A C 1
ATOM 3239 O O . THR A 1 388 ? -43.855 -8.706 14.982 1.00 70.44 388 THR A O 1
ATOM 3242 N N . ASP A 1 389 ? -45.694 -8.655 13.663 1.00 55.56 389 ASP A N 1
ATOM 3243 C CA . ASP A 1 389 ? -45.132 -9.183 12.421 1.00 55.56 389 ASP A CA 1
ATOM 3244 C C . ASP A 1 389 ? -44.218 -8.135 11.739 1.00 55.56 389 ASP A C 1
ATOM 3246 O O . ASP A 1 389 ? -44.189 -8.000 10.522 1.00 55.56 389 ASP A O 1
ATOM 3250 N N . GLU A 1 390 ? -43.475 -7.366 12.542 1.00 50.28 390 GLU A N 1
ATOM 3251 C CA . GLU A 1 390 ? -42.302 -6.586 12.142 1.00 50.28 390 GLU A CA 1
ATOM 3252 C C . GLU A 1 390 ? -41.018 -7.393 12.405 1.00 50.28 390 GLU A C 1
ATOM 3254 O O . GLU A 1 390 ? -39.931 -6.846 12.576 1.00 50.28 390 GLU A O 1
ATOM 3259 N N . GLU A 1 391 ? -41.097 -8.724 12.336 1.00 48.31 391 GLU A N 1
ATOM 3260 C CA . GLU A 1 391 ? -40.158 -9.358 11.419 1.00 48.31 391 GLU A CA 1
ATOM 3261 C C . GLU A 1 391 ? -40.523 -8.801 10.046 1.00 48.31 391 GLU A C 1
ATOM 3263 O O . GLU A 1 391 ? -41.391 -9.330 9.351 1.00 48.31 391 GLU A O 1
ATOM 3268 N N . GLU A 1 392 ? -39.921 -7.656 9.695 1.00 46.84 392 GLU A N 1
ATOM 3269 C CA . GLU A 1 392 ? -39.794 -7.261 8.306 1.00 46.84 392 GLU A CA 1
ATOM 3270 C C . GLU A 1 392 ? -39.545 -8.559 7.543 1.00 46.84 392 GLU A C 1
ATOM 3272 O O . GLU A 1 392 ? -38.552 -9.258 7.772 1.00 46.84 392 GLU A O 1
ATOM 3277 N N . LYS A 1 393 ? -40.453 -8.873 6.619 1.00 45.59 393 LYS A N 1
ATOM 3278 C CA . LYS A 1 393 ? -40.034 -9.433 5.348 1.00 45.59 393 LYS A CA 1
ATOM 3279 C C . LYS A 1 393 ? -38.940 -8.490 4.850 1.00 45.59 393 LYS A C 1
ATOM 3281 O O . LYS A 1 393 ? -39.218 -7.574 4.081 1.00 45.59 393 LYS A O 1
ATOM 3286 N N . ILE A 1 394 ? -37.713 -8.667 5.340 1.00 47.19 394 ILE A N 1
ATOM 3287 C CA . ILE A 1 394 ? -36.500 -8.300 4.640 1.00 47.19 394 ILE A CA 1
ATOM 3288 C C . ILE A 1 394 ? -36.652 -9.137 3.388 1.00 47.19 394 ILE A C 1
ATOM 3290 O O . ILE A 1 394 ? -36.444 -10.347 3.407 1.00 47.19 394 ILE A O 1
ATOM 3294 N N . GLY A 1 395 ? -37.269 -8.516 2.386 1.00 40.09 395 GLY A N 1
ATOM 3295 C CA . GLY A 1 395 ? -37.673 -9.197 1.186 1.00 40.09 395 GLY A CA 1
ATOM 3296 C C . GLY A 1 395 ? -36.425 -9.815 0.605 1.00 40.09 395 GLY A C 1
ATOM 3297 O O . GLY A 1 395 ? -35.487 -9.091 0.278 1.00 40.09 395 GLY A O 1
ATOM 3298 N N . ASP A 1 396 ? -36.430 -11.135 0.462 1.00 39.56 396 ASP A N 1
ATOM 3299 C CA . ASP A 1 396 ? -35.754 -11.716 -0.680 1.00 39.56 396 ASP A CA 1
ATOM 3300 C C . ASP A 1 396 ? -36.302 -10.974 -1.906 1.00 39.56 396 ASP A C 1
ATOM 3302 O O . ASP A 1 396 ? -37.521 -10.994 -2.142 1.00 39.56 396 ASP A O 1
ATOM 3306 N N . PRO A 1 397 ? -35.466 -10.236 -2.651 1.00 44.41 397 PRO A N 1
ATOM 3307 C CA . PRO A 1 397 ? -35.912 -9.633 -3.886 1.00 44.41 397 PRO A CA 1
ATOM 3308 C C . PRO A 1 397 ? -36.177 -10.768 -4.878 1.00 44.41 397 PRO A C 1
ATOM 3310 O O . PRO A 1 397 ? -35.243 -11.309 -5.444 1.00 44.41 397 PRO A O 1
ATOM 3313 N N . GLU A 1 398 ? -37.447 -11.144 -5.040 1.00 44.09 398 GLU A N 1
ATOM 3314 C CA . GLU A 1 398 ? -38.077 -11.651 -6.274 1.00 44.09 398 GLU A CA 1
ATOM 3315 C C . GLU A 1 398 ? -37.340 -12.688 -7.163 1.00 44.09 398 GLU A C 1
ATOM 3317 O O . GLU A 1 398 ? -37.740 -12.900 -8.304 1.00 44.09 398 GLU A O 1
ATOM 3322 N N . GLU A 1 399 ? -36.360 -13.437 -6.662 1.00 43.56 399 GLU A N 1
ATOM 3323 C CA . GLU A 1 399 ? -35.707 -14.541 -7.379 1.00 43.56 399 GLU A CA 1
ATOM 3324 C C . GLU A 1 399 ? -35.883 -15.854 -6.608 1.00 43.56 399 GLU A C 1
ATOM 3326 O O . GLU A 1 399 ? -34.944 -16.328 -5.985 1.00 43.56 399 GLU A O 1
ATOM 3331 N N . ASN A 1 400 ? -37.099 -16.423 -6.599 1.00 44.22 400 ASN A N 1
ATOM 3332 C CA . ASN A 1 400 ? -37.344 -17.885 -6.540 1.00 44.22 400 ASN A CA 1
ATOM 3333 C C . ASN A 1 400 ? -38.834 -18.248 -6.384 1.00 44.22 400 ASN A C 1
ATOM 3335 O O . ASN A 1 400 ? -39.214 -19.049 -5.540 1.00 44.22 400 ASN A O 1
ATOM 3339 N N . LYS A 1 401 ? -39.712 -17.707 -7.235 1.00 43.94 401 LYS A N 1
ATOM 3340 C CA . LYS A 1 401 ? -41.114 -18.171 -7.323 1.00 43.94 401 LYS A CA 1
ATOM 3341 C C . LYS A 1 401 ? -41.388 -19.161 -8.462 1.00 43.94 401 LYS A C 1
ATOM 3343 O O . LYS A 1 401 ? -42.534 -19.313 -8.864 1.00 43.94 401 LYS A O 1
ATOM 3348 N N . VAL A 1 402 ? -40.362 -19.821 -9.009 1.00 47.03 402 VAL A N 1
ATOM 3349 C CA . VAL A 1 402 ? -40.540 -20.710 -10.178 1.00 47.03 402 VAL A CA 1
ATOM 3350 C C . VAL A 1 402 ? -40.376 -22.206 -9.873 1.00 47.03 402 VAL A C 1
ATOM 3352 O O . VAL A 1 402 ? -40.809 -23.006 -10.688 1.00 47.03 402 VAL A O 1
ATOM 3355 N N . ASN A 1 403 ? -39.877 -22.628 -8.706 1.00 46.81 403 ASN A N 1
ATOM 3356 C CA . ASN A 1 403 ? -39.639 -24.057 -8.439 1.00 46.81 403 ASN A CA 1
ATOM 3357 C C . ASN A 1 403 ? -40.166 -24.515 -7.068 1.00 46.81 403 ASN A C 1
ATOM 3359 O O . ASN A 1 403 ? -39.380 -24.954 -6.237 1.00 46.81 403 ASN A O 1
ATOM 3363 N N . GLU A 1 404 ? -41.474 -24.421 -6.820 1.00 46.88 404 GLU A N 1
ATOM 3364 C CA . GLU A 1 404 ? -42.077 -24.916 -5.563 1.00 46.88 404 GLU A CA 1
ATOM 3365 C C . GLU A 1 404 ? -43.155 -26.002 -5.766 1.00 46.88 404 GLU A C 1
ATOM 3367 O O . GLU A 1 404 ? -43.866 -26.322 -4.829 1.00 46.88 404 GLU A O 1
ATOM 3372 N N . ASP A 1 405 ? -43.253 -26.616 -6.955 1.00 45.06 405 ASP A N 1
ATOM 3373 C CA . ASP A 1 405 ? -44.272 -27.652 -7.251 1.00 45.06 405 ASP A CA 1
ATOM 3374 C C . ASP A 1 405 ? -43.692 -28.985 -7.778 1.00 45.06 405 ASP A C 1
ATOM 3376 O O . ASP A 1 405 ? -44.365 -29.752 -8.470 1.00 45.06 405 ASP A O 1
ATOM 3380 N N . LEU A 1 406 ? -42.436 -29.301 -7.454 1.00 50.78 406 LEU A N 1
ATOM 3381 C CA . LEU A 1 406 ? -41.886 -30.647 -7.644 1.00 50.78 406 LEU A CA 1
ATOM 3382 C C . LEU A 1 406 ? -41.310 -31.145 -6.320 1.00 50.78 406 LEU A C 1
ATOM 3384 O O . LEU A 1 406 ? -40.101 -31.118 -6.110 1.00 50.78 406 LEU A O 1
ATOM 3388 N N . ASP A 1 407 ? -42.209 -31.615 -5.451 1.00 48.50 407 ASP A N 1
ATOM 3389 C CA . ASP A 1 407 ? -41.905 -32.527 -4.345 1.00 48.50 407 ASP A CA 1
ATOM 3390 C C . ASP A 1 407 ? -41.359 -33.839 -4.929 1.00 48.50 407 ASP A C 1
ATOM 3392 O O . ASP A 1 407 ? -42.063 -34.841 -5.082 1.00 48.50 407 ASP A O 1
ATOM 3396 N N . VAL A 1 408 ? -40.093 -33.818 -5.334 1.00 55.47 408 VAL A N 1
ATOM 3397 C CA . VAL A 1 408 ? -39.299 -35.032 -5.454 1.00 55.47 408 VAL A CA 1
ATOM 3398 C C . VAL A 1 408 ? -38.627 -35.193 -4.098 1.00 55.47 408 VAL A C 1
ATOM 3400 O O . VAL A 1 408 ? -37.737 -34.421 -3.752 1.00 55.47 408 VAL A O 1
ATOM 3403 N N . GLU A 1 409 ? -39.093 -36.168 -3.315 1.00 57.16 409 GLU A N 1
ATOM 3404 C CA . GLU A 1 409 ? -38.425 -36.678 -2.109 1.00 57.16 409 GLU A CA 1
ATOM 3405 C C . GLU A 1 409 ? -37.102 -37.375 -2.496 1.00 57.16 409 GLU A C 1
ATOM 3407 O O . GLU A 1 409 ? -36.891 -38.552 -2.208 1.00 57.16 409 GLU A O 1
ATOM 3412 N N . ASP A 1 410 ? -36.223 -36.676 -3.215 1.00 57.84 410 ASP A N 1
ATOM 3413 C CA . ASP A 1 410 ? -34.853 -37.123 -3.417 1.00 57.84 410 ASP A CA 1
ATOM 3414 C C . ASP A 1 410 ? -34.137 -36.973 -2.072 1.00 57.84 410 ASP A C 1
ATOM 3416 O O . ASP A 1 410 ? -34.228 -35.933 -1.418 1.00 57.84 410 ASP A O 1
ATOM 3420 N N . GLU A 1 411 ? -33.471 -38.043 -1.636 1.00 65.19 411 GLU A N 1
ATOM 3421 C CA . GLU A 1 411 ? -32.657 -38.104 -0.423 1.00 65.19 411 GLU A CA 1
ATOM 3422 C C . GLU A 1 411 ? -31.630 -36.954 -0.433 1.00 65.19 411 GLU A C 1
ATOM 3424 O O . GLU A 1 411 ? -30.550 -37.074 -1.012 1.00 65.19 411 GLU A O 1
ATOM 3429 N N . GLU A 1 412 ? -31.985 -35.805 0.157 1.00 62.41 412 GLU A N 1
ATOM 3430 C CA . GLU A 1 412 ? -31.062 -34.685 0.330 1.00 62.41 412 GLU A CA 1
ATOM 3431 C C . GLU A 1 412 ? -29.883 -35.170 1.177 1.00 62.41 412 GLU A C 1
ATOM 3433 O O . GLU A 1 412 ? -30.052 -35.575 2.330 1.00 62.41 412 GLU A O 1
ATOM 3438 N N . ASP A 1 413 ? -28.694 -35.135 0.579 1.00 83.12 413 ASP A N 1
ATOM 3439 C CA . ASP A 1 413 ? -27.428 -35.498 1.209 1.00 83.12 413 ASP A CA 1
ATOM 3440 C C . ASP A 1 413 ? -27.253 -34.747 2.545 1.00 83.12 413 ASP A C 1
ATOM 3442 O O . ASP A 1 413 ? -27.563 -33.550 2.639 1.00 83.12 413 ASP A O 1
ATOM 3446 N N . GLU A 1 414 ? -26.757 -35.428 3.584 1.00 84.06 414 GLU A N 1
ATOM 3447 C CA . GLU A 1 414 ? -26.592 -34.860 4.933 1.00 84.06 414 GLU A CA 1
ATOM 3448 C C . GLU A 1 414 ? -25.763 -33.563 4.895 1.00 84.06 414 GLU A C 1
ATOM 3450 O O . GLU A 1 414 ? -26.082 -32.606 5.605 1.00 84.06 414 GLU A O 1
ATOM 3455 N N . GLU A 1 415 ? -24.788 -33.468 3.981 1.00 84.00 415 GLU A N 1
ATOM 3456 C CA . GLU A 1 415 ? -23.975 -32.263 3.761 1.00 84.00 415 GLU A CA 1
ATOM 3457 C C . GLU A 1 415 ? -24.810 -31.039 3.339 1.00 84.00 415 GLU A C 1
ATOM 3459 O O . GLU A 1 415 ? -24.556 -29.912 3.780 1.00 84.00 415 GLU A O 1
ATOM 3464 N N . GLN A 1 416 ? -25.839 -31.227 2.504 1.00 86.88 416 GLN A N 1
ATOM 3465 C CA . GLN A 1 416 ? -26.704 -30.123 2.074 1.00 86.88 416 GLN A CA 1
ATOM 3466 C C . GLN A 1 416 ? -27.595 -29.637 3.215 1.00 86.88 416 GLN A C 1
ATOM 3468 O O . GLN A 1 416 ? -27.841 -28.430 3.346 1.00 86.88 416 GLN A O 1
ATOM 3473 N N . LYS A 1 417 ? -28.054 -30.560 4.063 1.00 86.44 417 LYS A N 1
ATOM 3474 C CA . LYS A 1 417 ? -28.845 -30.232 5.248 1.00 86.44 417 LYS A CA 1
ATOM 3475 C C . LYS A 1 417 ? -28.012 -29.463 6.273 1.00 86.44 417 LYS A C 1
ATOM 3477 O O . LYS A 1 417 ? -28.457 -28.404 6.720 1.00 86.44 417 LYS A O 1
ATOM 3482 N N . GLU A 1 418 ? -26.792 -29.917 6.566 1.00 88.69 418 GLU A N 1
ATOM 3483 C CA . GLU A 1 418 ? -25.856 -29.207 7.449 1.00 88.69 418 GLU A CA 1
ATOM 3484 C C . GLU A 1 418 ? -25.538 -27.797 6.928 1.00 88.69 418 GLU A C 1
ATOM 3486 O O . GLU A 1 418 ? -25.579 -26.827 7.688 1.00 88.69 418 GLU A O 1
ATOM 3491 N N . TYR A 1 419 ? -25.305 -27.639 5.619 1.00 87.25 419 TYR A N 1
ATOM 3492 C CA . TYR A 1 419 ? -25.053 -26.326 5.018 1.00 87.25 419 TYR A CA 1
ATOM 3493 C C . TYR A 1 419 ? -26.254 -25.374 5.146 1.00 87.25 419 TYR A C 1
ATOM 3495 O O . TYR A 1 419 ? -26.087 -24.191 5.467 1.00 87.25 419 TYR A O 1
ATOM 3503 N N . ARG A 1 420 ? -27.482 -25.868 4.930 1.00 85.75 420 ARG A N 1
ATOM 3504 C CA . ARG A 1 420 ? -28.710 -25.072 5.103 1.00 85.75 420 ARG A CA 1
ATOM 3505 C C . ARG A 1 420 ? -28.933 -24.681 6.563 1.00 85.75 420 ARG A C 1
ATOM 3507 O O . ARG A 1 420 ? -29.316 -23.541 6.823 1.00 85.75 420 ARG A O 1
ATOM 3514 N N . GLU A 1 421 ? -28.698 -25.593 7.506 1.00 89.06 421 GLU A N 1
ATOM 3515 C CA . GLU A 1 421 ? -28.790 -25.308 8.943 1.00 89.06 421 GLU A CA 1
ATOM 3516 C C . GLU A 1 421 ? -27.752 -24.261 9.369 1.00 89.06 421 GLU A C 1
ATOM 3518 O O . GLU A 1 421 ? -28.108 -23.279 10.026 1.00 89.06 421 GLU A O 1
ATOM 3523 N N . PHE A 1 422 ? -26.508 -24.386 8.899 1.00 88.56 422 PHE A N 1
ATOM 3524 C CA . PHE A 1 422 ? -25.446 -23.405 9.126 1.00 88.56 422 PHE A CA 1
ATOM 3525 C C . PHE A 1 422 ? -25.792 -22.022 8.553 1.00 88.56 422 PHE A C 1
ATOM 3527 O O . PHE A 1 422 ? -25.632 -21.007 9.234 1.00 88.56 422 PHE A O 1
ATOM 3534 N N . LYS A 1 423 ? -26.316 -21.960 7.320 1.00 89.88 423 LYS A N 1
ATOM 3535 C CA . LYS A 1 423 ? -26.739 -20.701 6.686 1.00 89.88 423 LYS A CA 1
ATOM 3536 C C . LYS A 1 423 ? -27.878 -20.035 7.463 1.00 89.88 423 LYS A C 1
ATOM 3538 O O . LYS A 1 423 ? -27.769 -18.855 7.788 1.00 89.88 423 LYS A O 1
ATOM 3543 N N . LYS A 1 424 ? -28.910 -20.798 7.849 1.00 89.50 424 LYS A N 1
ATOM 3544 C CA . LYS A 1 424 ? -30.021 -20.304 8.683 1.00 89.50 424 LYS A CA 1
ATOM 3545 C C . LYS A 1 424 ? -29.541 -19.796 10.040 1.00 89.50 424 LYS A C 1
ATOM 3547 O O . LYS A 1 424 ? -30.050 -18.794 10.535 1.00 89.50 424 LYS A O 1
ATOM 3552 N N . GLN A 1 425 ? -28.580 -20.478 10.661 1.00 87.06 425 GLN A N 1
ATOM 3553 C CA . GLN A 1 425 ? -27.999 -20.019 11.918 1.00 87.06 425 GLN A CA 1
ATOM 3554 C C . GLN A 1 425 ? -27.244 -18.698 11.731 1.00 87.06 425 GLN A C 1
ATOM 3556 O O . GLN A 1 425 ? -27.454 -17.766 12.503 1.00 87.06 425 GLN A O 1
ATOM 3561 N N . LYS A 1 426 ? -26.433 -18.578 10.676 1.00 87.81 426 LYS A N 1
ATOM 3562 C CA . LYS A 1 426 ? -25.691 -17.352 10.365 1.00 87.81 426 LYS A CA 1
ATOM 3563 C C . LYS A 1 426 ? -26.615 -16.166 10.066 1.00 87.81 426 LYS A C 1
ATOM 3565 O O . LYS A 1 426 ? -26.366 -15.070 10.554 1.00 87.81 426 LYS A O 1
ATOM 3570 N N . GLU A 1 427 ? -27.693 -16.382 9.317 1.00 89.25 427 GLU A N 1
ATOM 3571 C CA . GLU A 1 427 ? -28.705 -15.353 9.037 1.00 89.25 427 GLU A CA 1
ATOM 3572 C C . GLU A 1 427 ? -29.403 -14.882 10.319 1.00 89.25 427 GLU A C 1
ATOM 3574 O O . GLU A 1 427 ? -29.567 -13.679 10.523 1.00 89.25 427 GLU A O 1
ATOM 3579 N N . LYS A 1 428 ? -29.744 -15.805 11.229 1.00 88.62 428 LYS A N 1
ATOM 3580 C CA . LYS A 1 428 ? -30.288 -15.456 12.551 1.00 88.62 428 LYS A CA 1
ATOM 3581 C C . LYS A 1 428 ? -29.295 -14.653 13.386 1.00 88.62 428 LYS A C 1
ATOM 3583 O O . LYS A 1 428 ? -29.677 -13.647 13.975 1.00 88.62 428 LYS A O 1
ATOM 3588 N N . GLU A 1 429 ? -28.027 -15.057 13.412 1.00 86.12 429 GLU A N 1
ATOM 3589 C CA . GLU A 1 429 ? -26.971 -14.318 14.110 1.00 86.12 429 GLU A CA 1
ATOM 3590 C C . GLU A 1 429 ? -26.768 -12.917 13.511 1.00 86.12 429 GLU A C 1
ATOM 3592 O O . GLU A 1 429 ? -26.598 -11.947 14.245 1.00 86.12 429 GLU A O 1
ATOM 3597 N N . GLU A 1 430 ? -26.826 -12.772 12.185 1.00 86.69 430 GLU A N 1
ATOM 3598 C CA . GLU A 1 430 ? -26.740 -11.475 11.510 1.00 86.69 430 GLU A CA 1
ATOM 3599 C C . GLU A 1 430 ? -27.960 -10.586 11.783 1.00 86.69 430 GLU A C 1
ATOM 3601 O O . GLU A 1 430 ? -27.789 -9.385 12.013 1.00 86.69 430 GLU A O 1
ATOM 3606 N N . ALA A 1 431 ? -29.165 -11.159 11.828 1.00 88.50 431 ALA A N 1
ATOM 3607 C CA . ALA A 1 431 ? -30.385 -10.451 12.205 1.00 88.50 431 ALA A CA 1
ATOM 3608 C C . ALA A 1 431 ? -30.335 -9.984 13.669 1.00 88.50 431 ALA A C 1
ATOM 3610 O O . ALA A 1 431 ? -30.596 -8.812 13.955 1.00 88.50 431 ALA A O 1
ATOM 3611 N N . GLU A 1 432 ? -29.913 -10.851 14.596 1.00 88.56 432 GLU A N 1
ATOM 3612 C CA . GLU A 1 432 ? -29.689 -10.478 15.996 1.00 88.56 432 GLU A CA 1
ATOM 3613 C C . GLU A 1 432 ? -28.608 -9.400 16.129 1.00 88.56 432 GLU A C 1
ATOM 3615 O O . GLU A 1 432 ? -28.781 -8.444 16.886 1.00 88.56 432 GLU A O 1
ATOM 3620 N N . HIS A 1 433 ? -27.515 -9.499 15.369 1.00 89.12 433 HIS A N 1
ATOM 3621 C CA . HIS A 1 433 ? -26.466 -8.482 15.348 1.00 89.12 433 HIS A CA 1
ATOM 3622 C C . HIS A 1 433 ? -26.965 -7.143 14.810 1.00 89.12 433 HIS A C 1
ATOM 3624 O O . HIS A 1 433 ? -26.603 -6.106 15.363 1.00 89.12 433 HIS A O 1
ATOM 3630 N N . LYS A 1 434 ? -27.798 -7.142 13.766 1.00 88.94 434 LYS A N 1
ATOM 3631 C CA . LYS A 1 434 ? -28.406 -5.918 13.232 1.00 88.94 434 LYS A CA 1
ATOM 3632 C C . LYS A 1 434 ? -29.357 -5.289 14.255 1.00 88.94 434 LYS A C 1
ATOM 3634 O O . LYS A 1 434 ? -29.361 -4.072 14.406 1.00 88.94 434 LYS A O 1
ATOM 3639 N N . LYS A 1 435 ? -30.118 -6.111 14.985 1.00 89.56 435 LYS A N 1
ATOM 3640 C CA . LYS A 1 435 ? -31.118 -5.660 15.963 1.00 89.56 435 LYS A CA 1
ATOM 3641 C C . LYS A 1 435 ? -30.505 -5.175 17.282 1.00 89.56 435 LYS A C 1
ATOM 3643 O O . LYS A 1 435 ? -30.875 -4.121 17.795 1.00 89.56 435 LYS A O 1
ATOM 3648 N N . TYR A 1 436 ? -29.568 -5.930 17.852 1.00 91.44 436 TYR A N 1
ATOM 3649 C CA . TYR A 1 436 ? -29.038 -5.677 19.198 1.00 91.44 436 TYR A CA 1
ATOM 3650 C C . TYR A 1 436 ? -27.577 -5.216 19.227 1.00 91.44 436 TYR A C 1
ATOM 3652 O O . TYR A 1 436 ? -27.136 -4.679 20.246 1.00 91.44 436 TYR A O 1
ATOM 3660 N N . GLY A 1 437 ? -26.833 -5.403 18.138 1.00 91.75 437 GLY A N 1
ATOM 3661 C CA . GLY A 1 437 ? -25.378 -5.281 18.097 1.00 91.75 437 GLY A CA 1
ATOM 3662 C C . GLY A 1 437 ? -24.664 -6.598 18.421 1.00 91.75 437 GLY A C 1
ATOM 3663 O O . GLY A 1 437 ? -25.274 -7.602 18.798 1.00 91.75 437 GLY A O 1
ATOM 3664 N N . ARG A 1 438 ? -23.333 -6.612 18.285 1.00 94.12 438 ARG A N 1
ATOM 3665 C CA . ARG A 1 438 ? -22.522 -7.804 18.568 1.00 94.12 438 ARG A CA 1
ATOM 3666 C C . ARG A 1 438 ? -22.370 -8.028 20.074 1.00 94.12 438 ARG A C 1
ATOM 3668 O O . ARG A 1 438 ? -21.687 -7.272 20.758 1.00 94.12 438 ARG A O 1
ATOM 3675 N N . LYS A 1 439 ? -22.931 -9.131 20.578 1.00 95.25 439 LYS A N 1
ATOM 3676 C CA . LYS A 1 439 ? -22.822 -9.533 21.993 1.00 95.25 439 LYS A CA 1
ATOM 3677 C C . LYS A 1 439 ? -21.398 -9.914 22.400 1.00 95.25 439 LYS A C 1
ATOM 3679 O O . LYS A 1 439 ? -20.934 -9.525 23.467 1.00 95.25 439 LYS A O 1
ATOM 3684 N N . TRP A 1 440 ? -20.704 -10.670 21.552 1.00 95.94 440 TRP A N 1
ATOM 3685 C CA . TRP A 1 440 ? -19.373 -11.212 21.834 1.00 95.94 440 TRP A CA 1
ATOM 3686 C C . TRP A 1 440 ? -18.284 -10.475 21.056 1.00 95.94 440 TRP A C 1
ATOM 3688 O O . TRP A 1 440 ? -17.678 -11.022 20.139 1.00 95.94 440 TRP A O 1
ATOM 3698 N N . ILE A 1 441 ? -18.013 -9.222 21.429 1.00 96.38 441 ILE A N 1
ATOM 3699 C CA . ILE A 1 441 ? -16.957 -8.417 20.787 1.00 96.38 441 ILE A CA 1
ATOM 3700 C C . ILE A 1 441 ? -15.590 -9.096 20.940 1.00 96.38 441 ILE A C 1
ATOM 3702 O O . ILE A 1 441 ? -14.825 -9.185 19.989 1.00 96.38 441 ILE A O 1
ATOM 3706 N N . TRP A 1 442 ? -15.303 -9.677 22.104 1.00 96.62 442 TRP A N 1
ATOM 3707 C CA . TRP A 1 442 ? -14.019 -10.318 22.404 1.00 96.62 442 TRP A CA 1
ATOM 3708 C C . TRP A 1 442 ? -14.001 -11.833 22.156 1.00 96.62 442 TRP A C 1
ATOM 3710 O O . TRP A 1 442 ? -13.225 -12.540 22.788 1.00 96.62 442 TRP A O 1
ATOM 3720 N N . GLN A 1 443 ? -14.833 -12.351 21.243 1.00 94.50 443 GLN A N 1
ATOM 3721 C CA . GLN A 1 443 ? -14.992 -13.796 21.007 1.00 94.50 443 GLN A CA 1
ATOM 3722 C C . GLN A 1 443 ? -13.663 -14.549 20.804 1.00 94.50 443 GLN A C 1
ATOM 3724 O O . GLN A 1 443 ? -13.487 -15.618 21.372 1.00 94.50 443 GLN A O 1
ATOM 3729 N N . ASN A 1 444 ? -12.703 -13.972 20.072 1.00 94.00 444 ASN A N 1
ATOM 3730 C CA . ASN A 1 444 ? -11.394 -14.599 19.819 1.00 94.00 444 ASN A CA 1
ATOM 3731 C C . ASN A 1 444 ? -10.382 -14.433 20.972 1.00 94.00 444 ASN A C 1
ATOM 3733 O O . ASN A 1 444 ? -9.291 -14.997 20.927 1.00 94.00 444 ASN A O 1
ATOM 3737 N N . TYR A 1 445 ? -10.723 -13.644 21.992 1.00 94.19 445 TYR A N 1
ATOM 3738 C CA . TYR A 1 445 ? -9.881 -13.347 23.155 1.00 94.19 445 TYR A CA 1
ATOM 3739 C C . TYR A 1 445 ? -10.443 -13.947 24.453 1.00 94.19 445 TYR A C 1
ATOM 3741 O O . TYR A 1 445 ? -9.862 -13.770 25.522 1.00 94.19 445 TYR A O 1
ATOM 3749 N N . ILE A 1 446 ? -11.574 -14.650 24.373 1.00 93.25 446 ILE A N 1
ATOM 3750 C CA . ILE A 1 446 ? -12.227 -15.319 25.496 1.00 93.25 446 ILE A CA 1
ATOM 3751 C C . ILE A 1 446 ? -12.286 -16.807 25.174 1.00 93.25 446 ILE A C 1
ATOM 3753 O O . ILE A 1 446 ? -12.780 -17.200 24.121 1.00 93.25 446 ILE A O 1
ATOM 3757 N N . SER A 1 447 ? -11.821 -17.648 26.092 1.00 93.00 447 SER A N 1
ATOM 3758 C CA . SER A 1 447 ? -11.975 -19.091 25.949 1.00 93.00 447 SER A CA 1
ATOM 3759 C C . SER A 1 447 ? -13.439 -19.505 26.141 1.00 93.00 447 SER A C 1
ATOM 3761 O O . SER A 1 447 ? -14.148 -18.953 26.984 1.00 93.00 447 SER A O 1
ATOM 3763 N N . GLU A 1 448 ? -13.900 -20.502 25.384 1.00 92.94 448 GLU A N 1
ATOM 3764 C CA . GLU A 1 448 ? -15.315 -20.910 25.358 1.00 92.94 448 GLU A CA 1
ATOM 3765 C C . GLU A 1 448 ? -15.868 -21.245 26.755 1.00 92.94 448 GLU A C 1
ATOM 3767 O O . GLU A 1 448 ? -16.960 -20.823 27.125 1.00 92.94 448 GLU A O 1
ATOM 3772 N N . ASN A 1 449 ? -15.052 -21.899 27.587 1.00 95.19 449 ASN A N 1
ATOM 3773 C CA . ASN A 1 449 ? -15.367 -22.255 28.974 1.00 95.19 449 ASN A CA 1
ATOM 3774 C C . ASN A 1 449 ? -15.518 -21.058 29.933 1.00 95.19 449 ASN A C 1
ATOM 3776 O O . ASN A 1 449 ? -15.924 -21.252 31.074 1.00 95.19 449 ASN A O 1
ATOM 3780 N N . ARG A 1 450 ? -15.162 -19.840 29.512 1.00 94.88 450 ARG A N 1
ATOM 3781 C CA . ARG A 1 450 ? -15.267 -18.614 30.321 1.00 94.88 450 ARG A CA 1
ATOM 3782 C C . ARG A 1 450 ? -16.436 -17.735 29.893 1.00 94.88 450 ARG A C 1
ATOM 3784 O O . ARG A 1 450 ? -16.696 -16.732 30.554 1.00 94.88 450 ARG A O 1
ATOM 3791 N N . LYS A 1 451 ? -17.164 -18.076 28.822 1.00 95.94 451 LYS A N 1
ATOM 3792 C CA . LYS A 1 451 ? -18.331 -17.293 28.383 1.00 95.94 451 LYS A CA 1
ATOM 3793 C C . LYS A 1 451 ? -19.399 -17.199 29.475 1.00 95.94 451 LYS A C 1
ATOM 3795 O O . LYS A 1 451 ? -19.954 -16.122 29.682 1.00 95.94 451 LYS A O 1
ATOM 3800 N N . ASP A 1 452 ? -19.620 -18.269 30.232 1.00 97.12 452 ASP A N 1
ATOM 3801 C CA . ASP A 1 452 ? -20.572 -18.257 31.348 1.00 97.12 452 ASP A CA 1
ATOM 3802 C C . ASP A 1 452 ? -20.173 -17.266 32.446 1.00 97.12 452 ASP A C 1
ATOM 3804 O O . ASP A 1 452 ? -21.032 -16.573 32.988 1.00 97.12 452 ASP A O 1
ATOM 3808 N N . ASP A 1 453 ? -18.875 -17.103 32.715 1.00 97.44 453 ASP A N 1
ATOM 3809 C CA . ASP A 1 453 ? -18.394 -16.109 33.677 1.00 97.44 453 ASP A CA 1
ATOM 3810 C C . ASP A 1 453 ? -18.720 -14.682 33.210 1.00 97.44 453 ASP A C 1
ATOM 3812 O O . ASP A 1 453 ? -19.230 -13.878 33.988 1.00 97.44 453 ASP A O 1
ATOM 3816 N N . TRP A 1 454 ? -18.520 -14.372 31.923 1.00 97.75 454 TRP A N 1
ATOM 3817 C CA . TRP A 1 454 ? -18.910 -13.077 31.347 1.00 97.75 454 TRP A CA 1
ATOM 3818 C C . TRP A 1 454 ? -20.417 -12.837 31.444 1.00 97.75 454 TRP A C 1
ATOM 3820 O O . TRP A 1 454 ? -20.857 -11.739 31.786 1.00 97.75 454 TRP A O 1
ATOM 3830 N N . LEU A 1 455 ? -21.216 -13.865 31.164 1.00 97.25 455 LEU A N 1
ATOM 3831 C CA . LEU A 1 455 ? -22.669 -13.808 31.270 1.00 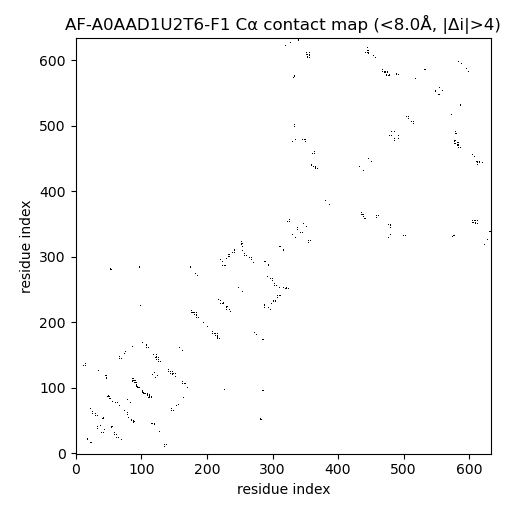97.25 455 LEU A CA 1
ATOM 3832 C C . LEU A 1 455 ? -23.128 -13.594 32.717 1.00 97.25 455 LEU A C 1
ATOM 3834 O O . LEU A 1 455 ? -24.059 -12.821 32.941 1.00 97.25 455 LEU A O 1
ATOM 3838 N N . ASN A 1 456 ? -22.489 -14.236 33.690 1.00 96.75 456 ASN A N 1
ATOM 3839 C CA . ASN A 1 456 ? -22.806 -14.076 35.108 1.00 96.75 456 ASN A CA 1
ATOM 3840 C C . ASN A 1 456 ? -22.441 -12.672 35.607 1.00 96.75 456 ASN A C 1
ATOM 3842 O O . ASN A 1 456 ? -23.254 -12.014 36.251 1.00 96.75 456 ASN A O 1
ATOM 3846 N N . VAL A 1 457 ? -21.264 -12.164 35.236 1.00 97.38 457 VAL A N 1
ATOM 3847 C CA . VAL A 1 457 ? -20.819 -10.812 35.610 1.00 97.38 457 VAL A CA 1
ATOM 3848 C C . VAL A 1 457 ? -21.685 -9.733 34.947 1.00 97.38 457 VAL A C 1
ATOM 3850 O O . VAL A 1 457 ? -22.063 -8.756 35.594 1.00 97.38 457 VAL A O 1
ATOM 3853 N N . ALA A 1 458 ? -22.065 -9.911 33.677 1.00 97.19 458 ALA A N 1
ATOM 3854 C CA . ALA A 1 458 ? -22.988 -9.002 32.994 1.00 97.19 458 ALA A CA 1
ATOM 3855 C C . ALA A 1 458 ? -24.395 -9.016 33.621 1.00 97.19 458 ALA A C 1
ATOM 3857 O O . ALA A 1 458 ? -25.052 -7.974 33.691 1.00 97.19 458 ALA A O 1
ATOM 3858 N N . GLU A 1 459 ? -24.852 -10.176 34.107 1.00 94.94 459 GLU A N 1
ATOM 3859 C CA . GLU A 1 459 ? -26.093 -10.284 34.879 1.00 94.94 459 GLU A CA 1
ATOM 3860 C C . GLU A 1 459 ? -25.997 -9.515 36.194 1.00 94.94 459 GLU A C 1
ATOM 3862 O O . GLU A 1 459 ? -26.907 -8.760 36.536 1.00 94.94 459 GLU A O 1
ATOM 3867 N N . ASP A 1 460 ? -24.877 -9.653 36.904 1.00 93.19 460 ASP A N 1
ATOM 3868 C CA . ASP A 1 460 ? -24.638 -8.928 38.145 1.00 93.19 460 ASP A CA 1
ATOM 3869 C C . ASP A 1 460 ? -24.640 -7.410 37.924 1.00 93.19 460 ASP A C 1
ATOM 3871 O O . ASP A 1 460 ? -25.309 -6.687 38.668 1.00 93.19 460 ASP A O 1
ATOM 3875 N N . LEU A 1 461 ? -24.010 -6.934 36.844 1.00 94.00 461 LEU A N 1
ATOM 3876 C CA . LEU A 1 461 ? -24.024 -5.527 36.427 1.00 94.00 461 LEU A CA 1
ATOM 3877 C C . LEU A 1 461 ? -25.420 -4.996 36.083 1.00 94.00 461 LEU A C 1
ATOM 3879 O O . LEU A 1 461 ? -25.684 -3.807 36.260 1.00 94.00 461 LEU A O 1
ATOM 3883 N N . ARG A 1 462 ? -26.346 -5.839 35.610 1.00 93.31 462 ARG A N 1
ATOM 3884 C CA . ARG A 1 462 ? -27.730 -5.421 35.305 1.00 93.31 462 ARG A CA 1
ATOM 3885 C C . ARG A 1 462 ? -28.441 -4.824 36.519 1.00 93.31 462 ARG A C 1
ATOM 3887 O O . ARG A 1 462 ? -29.348 -4.014 36.369 1.00 93.31 462 ARG A O 1
ATOM 3894 N N . HIS A 1 463 ? -28.033 -5.229 37.713 1.00 88.31 463 HIS A N 1
ATOM 3895 C CA . HIS A 1 463 ? -28.636 -4.808 38.970 1.00 88.31 463 HIS A CA 1
ATOM 3896 C C . HIS A 1 463 ? -27.845 -3.711 39.696 1.00 88.31 463 HIS A C 1
ATOM 3898 O O . HIS A 1 463 ? -28.186 -3.383 40.831 1.00 88.31 463 HIS A O 1
ATOM 3904 N N . ILE A 1 464 ? -26.795 -3.174 39.070 1.00 88.38 464 ILE A N 1
ATOM 3905 C CA . ILE A 1 464 ? -25.998 -2.062 39.593 1.00 88.38 464 ILE A CA 1
ATOM 3906 C C . ILE A 1 464 ? -26.523 -0.750 39.002 1.00 88.38 464 ILE A C 1
ATOM 3908 O O . ILE A 1 464 ? -26.857 -0.687 37.816 1.00 88.38 464 ILE A O 1
ATOM 3912 N N . ASN A 1 465 ? -26.608 0.281 39.845 1.00 86.12 465 ASN A N 1
ATOM 3913 C CA . ASN A 1 465 ? -26.998 1.635 39.454 1.00 86.12 465 ASN A CA 1
ATOM 3914 C C . ASN A 1 465 ? -25.945 2.274 38.524 1.00 86.12 465 ASN A C 1
ATOM 3916 O O . ASN A 1 465 ? -24.745 2.057 38.700 1.00 86.12 465 ASN A O 1
ATOM 3920 N N . ASP A 1 466 ? -26.381 3.087 37.560 1.00 85.88 466 ASP A N 1
ATOM 3921 C CA . ASP A 1 466 ? -25.492 3.657 36.541 1.00 85.88 466 ASP A CA 1
ATOM 3922 C C . ASP A 1 466 ? -24.431 4.624 37.115 1.00 85.88 466 ASP A C 1
ATOM 3924 O O . ASP A 1 466 ? -23.315 4.675 36.599 1.00 85.88 466 ASP A O 1
ATOM 3928 N N . HIS A 1 467 ? -24.688 5.299 38.243 1.00 84.69 467 HIS A N 1
ATOM 3929 C CA . HIS A 1 467 ? -23.660 6.088 38.938 1.00 84.69 467 HIS A CA 1
ATOM 3930 C C . HIS A 1 467 ? -22.554 5.206 39.527 1.00 84.69 467 HIS A C 1
ATOM 3932 O O . HIS A 1 467 ? -21.377 5.552 39.462 1.00 84.69 467 HIS A O 1
ATOM 3938 N N . VAL A 1 468 ? -22.910 4.032 40.058 1.00 89.38 468 VAL A N 1
ATOM 3939 C CA . VAL A 1 468 ? -21.919 3.067 40.558 1.00 89.38 468 VAL A CA 1
ATOM 3940 C C . VAL A 1 468 ? -21.136 2.459 39.392 1.00 89.38 468 VAL A C 1
ATOM 3942 O O . VAL A 1 468 ? -19.946 2.194 39.524 1.00 89.38 468 VAL A O 1
ATOM 3945 N N . ILE A 1 469 ? -21.760 2.289 38.222 1.00 92.56 469 ILE A N 1
ATOM 3946 C CA . ILE A 1 469 ? -21.069 1.892 36.984 1.00 92.56 469 ILE A CA 1
ATOM 3947 C C . ILE A 1 469 ? -20.035 2.947 36.573 1.00 92.56 469 ILE A C 1
ATOM 3949 O O . ILE A 1 469 ? -18.915 2.583 36.211 1.00 92.56 469 ILE A O 1
ATOM 3953 N N . GLN A 1 470 ? -20.369 4.236 36.678 1.00 90.81 470 GLN A N 1
ATOM 3954 C CA . GLN A 1 470 ? -19.410 5.322 36.463 1.00 90.81 470 GLN A CA 1
ATOM 3955 C C . GLN A 1 470 ? -18.268 5.279 37.493 1.00 90.81 470 GLN A C 1
ATOM 3957 O O . GLN A 1 470 ? -17.107 5.400 37.113 1.00 90.81 470 GLN A O 1
ATOM 3962 N N . ASP A 1 471 ? -18.560 5.009 38.768 1.00 91.56 471 ASP A N 1
ATOM 3963 C CA . ASP A 1 471 ? -17.520 4.872 39.795 1.00 91.56 471 ASP A CA 1
ATOM 3964 C C . ASP A 1 471 ? -16.616 3.649 39.567 1.00 91.56 471 ASP A C 1
ATOM 3966 O O . ASP A 1 471 ? -15.420 3.719 39.837 1.00 91.56 471 ASP A O 1
ATOM 3970 N N . ILE A 1 472 ? -17.134 2.536 39.033 1.00 95.12 472 ILE A N 1
ATOM 3971 C CA . ILE A 1 472 ? -16.300 1.396 38.614 1.00 95.12 472 ILE A CA 1
ATOM 3972 C C . ILE A 1 472 ? -15.370 1.814 37.467 1.00 95.12 472 ILE A C 1
ATOM 3974 O O . ILE A 1 472 ? -14.185 1.482 37.487 1.00 95.12 472 ILE A O 1
ATOM 3978 N N . GLN A 1 473 ? -15.878 2.564 36.486 1.00 95.94 473 GLN A N 1
ATOM 3979 C CA . GLN A 1 473 ? -15.060 3.087 35.392 1.00 95.94 473 GLN A CA 1
ATOM 3980 C C . GLN A 1 473 ? -13.941 4.000 35.908 1.00 95.94 473 GLN A C 1
ATOM 3982 O O . GLN A 1 473 ? -12.779 3.809 35.549 1.00 95.94 473 GLN A O 1
ATOM 3987 N N . ASP A 1 474 ? -14.272 4.960 36.770 1.00 94.31 474 ASP A N 1
ATOM 3988 C CA . ASP A 1 474 ? -13.297 5.877 37.359 1.00 94.31 474 ASP A CA 1
ATOM 3989 C C . ASP A 1 474 ? -12.281 5.139 38.223 1.00 94.31 474 ASP A C 1
ATOM 3991 O O . ASP A 1 474 ? -11.087 5.415 38.136 1.00 94.31 474 ASP A O 1
ATOM 3995 N N . PHE A 1 475 ? -12.719 4.135 38.983 1.00 94.56 475 PHE A N 1
ATOM 3996 C CA . PHE A 1 475 ? -11.835 3.267 39.755 1.00 94.56 475 PHE A CA 1
ATOM 3997 C C . PHE A 1 475 ? -10.807 2.548 38.866 1.00 94.56 475 PHE A C 1
ATOM 3999 O O . PHE A 1 475 ? -9.620 2.506 39.200 1.00 94.56 475 PHE A O 1
ATOM 4006 N N . ILE A 1 476 ? -11.224 2.048 37.696 1.00 96.31 476 ILE A N 1
ATOM 4007 C CA . ILE A 1 476 ? -10.310 1.457 36.709 1.00 96.31 476 ILE A CA 1
ATOM 4008 C C . ILE A 1 476 ? -9.320 2.508 36.195 1.00 96.31 476 ILE A C 1
ATOM 4010 O O . ILE A 1 476 ? -8.118 2.245 36.162 1.00 96.31 476 ILE A O 1
ATOM 4014 N N . LEU A 1 477 ? -9.782 3.705 35.826 1.00 95.38 477 LEU A N 1
ATOM 4015 C CA . LEU A 1 477 ? -8.908 4.766 35.313 1.00 95.38 477 LEU A CA 1
ATOM 4016 C C . LEU A 1 477 ? -7.909 5.260 36.377 1.00 95.38 477 LEU A C 1
ATOM 4018 O O . LEU A 1 477 ? -6.734 5.470 36.077 1.00 95.38 477 LEU A O 1
ATOM 4022 N N . ILE A 1 478 ? -8.327 5.361 37.642 1.00 93.50 478 ILE A N 1
ATOM 4023 C CA . ILE A 1 478 ? -7.468 5.718 38.783 1.00 93.50 478 ILE A CA 1
ATOM 4024 C C . ILE A 1 478 ? -6.331 4.709 38.976 1.00 93.50 478 ILE A C 1
ATOM 4026 O O . ILE A 1 478 ? -5.237 5.078 39.418 1.00 93.50 478 ILE A O 1
ATOM 4030 N N . SER A 1 479 ? -6.528 3.446 38.592 1.00 94.44 479 SER A N 1
ATOM 4031 C CA . SER A 1 479 ? -5.468 2.439 38.687 1.00 94.44 479 SER A CA 1
ATOM 4032 C C . SER A 1 479 ? -4.240 2.755 37.812 1.00 94.44 479 SER A C 1
ATOM 4034 O O . SER A 1 479 ? -3.161 2.210 38.053 1.00 94.44 479 SER A O 1
ATOM 4036 N N . ALA A 1 480 ? -4.352 3.706 36.868 1.00 93.38 480 ALA A N 1
ATOM 4037 C CA . ALA A 1 480 ? -3.234 4.257 36.097 1.00 93.38 480 ALA A CA 1
ATOM 4038 C C . ALA A 1 480 ? -2.203 5.011 36.959 1.00 93.38 480 ALA A C 1
ATOM 4040 O O . ALA A 1 480 ? -1.057 5.204 36.537 1.00 93.38 480 ALA A O 1
ATOM 4041 N N . PHE A 1 481 ? -2.593 5.504 38.137 1.00 90.56 481 PHE A N 1
ATOM 4042 C CA . PHE A 1 481 ? -1.712 6.237 39.047 1.00 90.56 481 PHE A CA 1
ATOM 4043 C C . PHE A 1 481 ? -0.942 5.278 39.971 1.00 90.56 481 PHE A C 1
ATOM 4045 O O . PHE A 1 481 ? -1.436 4.195 40.271 1.00 90.56 481 PHE A O 1
ATOM 4052 N N . PRO A 1 482 ? 0.265 5.636 40.445 1.00 88.38 482 PRO A N 1
ATOM 4053 C CA . PRO A 1 482 ? 1.020 4.803 41.384 1.00 88.38 482 PRO A CA 1
ATOM 4054 C C . PRO A 1 482 ? 0.217 4.460 42.649 1.00 88.38 482 PRO A C 1
ATOM 4056 O O . PRO A 1 482 ? -0.474 5.322 43.191 1.00 88.38 482 PRO A O 1
ATOM 4059 N N . LYS A 1 483 ? 0.355 3.231 43.171 1.00 85.25 483 LYS A N 1
ATOM 4060 C CA . LYS A 1 483 ? -0.374 2.756 44.371 1.00 85.25 483 LYS A CA 1
ATOM 4061 C C . LYS A 1 483 ? -0.209 3.669 45.591 1.00 85.25 483 LYS A C 1
ATOM 4063 O O . LYS A 1 483 ? -1.159 3.866 46.340 1.00 85.25 483 LYS A O 1
ATOM 4068 N N . GLU A 1 484 ? 0.973 4.259 45.764 1.00 81.44 484 GLU A N 1
ATOM 4069 C CA . GLU A 1 484 ? 1.265 5.221 46.840 1.00 81.44 484 GLU A CA 1
ATOM 4070 C C . GLU A 1 484 ? 0.378 6.470 46.778 1.00 81.44 484 GLU A C 1
ATOM 4072 O O . GLU A 1 484 ? 0.023 7.035 47.809 1.00 81.44 484 GLU A O 1
ATOM 4077 N N . LYS A 1 485 ? -0.005 6.883 45.566 1.00 75.88 485 LYS A N 1
ATOM 4078 C CA . LYS A 1 485 ? -0.916 8.006 45.338 1.00 75.88 485 LYS A CA 1
ATOM 4079 C C . LYS A 1 485 ? -2.378 7.578 45.439 1.00 75.88 485 LYS A C 1
ATOM 4081 O O . LYS A 1 485 ? -3.199 8.346 45.924 1.00 75.88 485 LYS A O 1
ATOM 4086 N N . GLN A 1 486 ? -2.702 6.339 45.061 1.00 76.38 486 GLN A N 1
ATOM 4087 C CA . GLN A 1 486 ? -4.059 5.790 45.195 1.00 76.38 486 GLN A CA 1
ATOM 4088 C C . GLN A 1 486 ? -4.523 5.735 46.661 1.00 76.38 486 GLN A C 1
ATOM 4090 O O . GLN A 1 486 ? -5.684 6.015 46.956 1.00 76.38 486 GLN A O 1
ATOM 4095 N N . THR A 1 487 ? -3.626 5.406 47.598 1.00 75.31 487 THR A N 1
ATOM 4096 C CA . THR A 1 487 ? -3.955 5.362 49.036 1.00 75.31 487 THR A CA 1
ATOM 4097 C C . THR A 1 487 ? -4.146 6.752 49.644 1.00 75.31 487 THR A C 1
ATOM 4099 O O . THR A 1 487 ? -4.866 6.899 50.632 1.00 75.31 487 THR A O 1
ATOM 4102 N N . LYS A 1 488 ? -3.564 7.789 49.035 1.00 80.62 488 LYS A N 1
ATOM 4103 C CA . LYS A 1 488 ? -3.661 9.180 49.477 1.00 80.62 488 LYS A CA 1
ATOM 4104 C C . LYS A 1 488 ? -4.574 9.983 48.555 1.00 80.62 488 LYS A C 1
ATOM 4106 O O . LYS A 1 488 ? -4.123 10.772 47.730 1.00 80.62 488 LYS A O 1
ATOM 4111 N N . ARG A 1 489 ? -5.886 9.826 48.729 1.00 70.12 489 ARG A N 1
ATOM 4112 C CA . ARG A 1 489 ? -6.893 10.461 47.857 1.00 70.12 489 ARG A CA 1
ATOM 4113 C C . ARG A 1 489 ? -6.777 11.969 47.719 1.00 70.12 489 ARG A C 1
ATOM 4115 O O . ARG A 1 489 ? -7.070 12.494 46.657 1.00 70.12 489 ARG A O 1
ATOM 4122 N N . THR A 1 490 ? -6.333 12.665 48.759 1.00 71.62 490 THR A N 1
ATOM 4123 C CA . THR A 1 490 ? -6.072 14.107 48.694 1.00 71.62 490 THR A CA 1
ATOM 4124 C C . THR A 1 490 ? -4.912 14.457 47.763 1.00 71.62 490 THR A C 1
ATOM 4126 O O . THR A 1 490 ? -4.942 15.519 47.154 1.00 71.62 490 THR A O 1
ATOM 4129 N N . GLU A 1 491 ? -3.904 13.593 47.620 1.00 76.56 491 GLU A N 1
ATOM 4130 C CA . GLU A 1 491 ? -2.827 13.764 46.634 1.00 76.56 491 GLU A CA 1
ATOM 4131 C C . GLU A 1 491 ? -3.307 13.377 45.229 1.00 76.56 491 GLU A C 1
ATOM 4133 O O . GLU A 1 491 ? -3.054 14.109 44.278 1.00 76.56 491 GLU A O 1
ATOM 4138 N N . LEU A 1 492 ? -4.074 12.288 45.098 1.00 76.75 492 LEU A N 1
ATOM 4139 C CA . LEU A 1 492 ? -4.664 11.880 43.820 1.00 76.75 492 LEU A CA 1
ATOM 4140 C C . LEU A 1 492 ? -5.628 12.935 43.259 1.00 76.75 492 LEU A C 1
ATOM 4142 O O . LEU A 1 492 ? -5.567 13.243 42.076 1.00 76.75 492 LEU A O 1
ATOM 4146 N N . ALA A 1 493 ? -6.494 13.505 44.099 1.00 77.94 493 ALA A N 1
ATOM 4147 C CA . ALA A 1 493 ? -7.407 14.570 43.702 1.00 77.94 493 ALA A CA 1
ATOM 4148 C C . ALA A 1 493 ? -6.640 15.792 43.186 1.00 77.94 493 ALA A C 1
ATOM 4150 O O . ALA A 1 493 ? -6.997 16.313 42.137 1.00 77.94 493 ALA A O 1
ATOM 4151 N N . LYS A 1 494 ? -5.541 16.176 43.852 1.00 78.38 494 LYS A N 1
ATOM 4152 C CA . LYS A 1 494 ? -4.656 17.255 43.389 1.00 78.38 494 LYS A CA 1
ATOM 4153 C C . LYS A 1 494 ? -3.974 16.937 42.062 1.00 78.38 494 LYS A C 1
ATOM 4155 O O . LYS A 1 494 ? -3.848 17.832 41.242 1.00 78.38 494 LYS A O 1
ATOM 4160 N N . ASP A 1 495 ? -3.543 15.698 41.835 1.00 76.81 495 ASP A N 1
ATOM 4161 C CA . ASP A 1 495 ? -2.951 15.292 40.553 1.00 76.81 495 ASP A CA 1
ATOM 4162 C C . ASP A 1 495 ? -3.994 15.297 39.425 1.00 76.81 495 ASP A C 1
ATOM 4164 O O . ASP A 1 495 ? -3.718 15.762 38.321 1.00 76.81 495 ASP A O 1
ATOM 4168 N N . VAL A 1 496 ? -5.202 14.789 39.697 1.00 77.38 496 VAL A N 1
ATOM 4169 C CA . VAL A 1 496 ? -6.317 14.790 38.740 1.00 77.38 496 VAL A CA 1
ATOM 4170 C C . VAL A 1 496 ? -6.719 16.222 38.393 1.00 77.38 496 VAL A C 1
ATOM 4172 O O . VAL A 1 496 ? -6.872 16.540 37.216 1.00 77.38 496 VAL A O 1
ATOM 4175 N N . GLU A 1 497 ? -6.834 17.079 39.405 1.00 75.94 497 GLU A N 1
ATOM 4176 C CA . GLU A 1 497 ? -7.156 18.499 39.275 1.00 75.94 497 GLU A CA 1
ATOM 4177 C C . GLU A 1 497 ? -6.023 19.296 38.615 1.00 75.94 497 GLU A C 1
ATOM 4179 O O . GLU A 1 497 ? -6.288 20.148 37.779 1.00 75.94 497 GLU A O 1
ATOM 4184 N N . GLY A 1 498 ? -4.759 18.984 38.907 1.00 75.31 498 GLY A N 1
ATOM 4185 C CA . GLY A 1 498 ? -3.599 19.617 38.277 1.00 75.31 498 GLY A CA 1
ATOM 4186 C C . GLY A 1 498 ? -3.511 19.320 36.781 1.00 75.31 498 GLY A C 1
ATOM 4187 O O . GLY A 1 498 ? -3.341 20.234 35.982 1.00 75.31 498 GLY A O 1
ATOM 4188 N N . LEU A 1 499 ? -3.718 18.061 36.383 1.00 72.25 499 LEU A N 1
ATOM 4189 C CA . LEU A 1 499 ? -3.791 17.677 34.967 1.00 72.25 499 LEU A CA 1
ATOM 4190 C C . LEU A 1 499 ? -4.991 18.318 34.256 1.00 72.25 499 LEU A C 1
ATOM 4192 O O . LEU A 1 499 ? -4.917 18.639 33.069 1.00 72.25 499 LEU A O 1
ATOM 4196 N N . LEU A 1 500 ? -6.096 18.508 34.983 1.00 68.81 500 LEU A N 1
ATOM 4197 C CA . LEU A 1 500 ? -7.244 19.256 34.489 1.00 68.81 500 LEU A CA 1
ATOM 4198 C C . LEU A 1 500 ? -6.887 20.711 34.242 1.00 68.81 500 LEU A C 1
ATOM 4200 O O . LEU A 1 500 ? -7.123 21.182 33.138 1.00 68.81 500 LEU A O 1
ATOM 4204 N N . LEU A 1 501 ? -6.257 21.378 35.207 1.00 70.25 501 LEU A N 1
ATOM 4205 C CA . LEU A 1 501 ? -5.808 22.761 35.078 1.00 70.25 501 LEU A CA 1
ATOM 4206 C C . LEU A 1 501 ? -4.821 22.936 33.921 1.00 70.25 501 LEU A C 1
ATOM 4208 O O . LEU A 1 501 ? -4.969 23.882 33.164 1.00 70.25 501 LEU A O 1
ATOM 4212 N N . GLU A 1 502 ? -3.888 22.006 33.699 1.00 72.88 502 GLU A N 1
ATOM 4213 C CA . GLU A 1 502 ? -3.005 22.048 32.522 1.00 72.88 502 GLU A CA 1
ATOM 4214 C C . GLU A 1 502 ? -3.793 21.957 31.203 1.00 72.88 502 GLU A C 1
ATOM 4216 O O . GLU A 1 502 ? -3.507 22.680 30.249 1.00 72.88 502 GLU A O 1
ATOM 4221 N N . SER A 1 503 ? -4.812 21.091 31.137 1.00 67.69 503 SER A N 1
ATOM 4222 C CA . SER A 1 503 ? -5.669 20.962 29.948 1.00 67.69 503 SER A CA 1
ATOM 4223 C C . SER A 1 503 ? -6.619 22.155 29.762 1.00 67.69 503 SER A C 1
ATOM 4225 O O . SER A 1 503 ? -6.886 22.579 28.636 1.00 67.69 503 SER A O 1
ATOM 4227 N N . GLU A 1 504 ? -7.099 22.717 30.869 1.00 66.75 504 GLU A N 1
ATOM 4228 C CA . GLU A 1 504 ? -8.006 23.853 30.932 1.00 66.75 504 GLU A CA 1
ATOM 4229 C C . GLU A 1 504 ? -7.269 25.164 30.682 1.00 66.75 504 GLU A C 1
ATOM 4231 O O . GLU A 1 504 ? -7.842 26.026 30.053 1.00 66.75 504 GLU A O 1
ATOM 4236 N N . GLU A 1 505 ? -6.008 25.343 31.075 1.00 67.31 505 GLU A N 1
ATOM 4237 C CA . GLU A 1 505 ? -5.224 26.543 30.745 1.00 67.31 505 GLU A CA 1
ATOM 4238 C C . GLU A 1 505 ? -4.957 26.662 29.240 1.00 67.31 505 GLU A C 1
ATOM 4240 O O . GLU A 1 505 ? -4.858 27.771 28.705 1.00 67.31 505 GLU A O 1
ATOM 4245 N N . VAL A 1 506 ? -4.856 25.527 28.543 1.00 64.56 506 VAL A N 1
ATOM 4246 C CA . VAL A 1 506 ? -4.762 25.492 27.079 1.00 64.56 506 VAL A CA 1
ATOM 4247 C C . VAL A 1 506 ? -6.104 25.884 26.453 1.00 64.56 506 VAL A C 1
ATOM 4249 O O . VAL A 1 506 ? -6.117 26.743 25.576 1.00 64.56 506 VAL A O 1
ATOM 4252 N N . LYS A 1 507 ? -7.223 25.334 26.945 1.00 62.69 507 LYS A N 1
ATOM 4253 C CA . LYS A 1 507 ? -8.577 25.607 26.422 1.00 62.69 507 LYS A CA 1
ATOM 4254 C C . LYS A 1 507 ? -9.191 26.937 26.875 1.00 62.69 507 LYS A C 1
ATOM 4256 O O . LYS A 1 507 ? -9.950 27.539 26.136 1.00 62.69 507 LYS A O 1
ATOM 4261 N N . ALA A 1 508 ? -8.859 27.446 28.056 1.00 60.00 508 ALA A N 1
ATOM 4262 C CA . ALA A 1 508 ? -9.374 28.703 28.610 1.00 60.00 508 ALA A CA 1
ATOM 4263 C C . ALA A 1 508 ? -8.837 29.923 27.857 1.00 60.00 508 ALA A C 1
ATOM 4265 O O . ALA A 1 508 ? -9.401 31.011 27.953 1.00 60.00 508 ALA A O 1
ATOM 4266 N N . LYS A 1 509 ? -7.748 29.748 27.096 1.00 71.94 509 LYS A N 1
ATOM 4267 C CA . LYS A 1 509 ? -7.306 30.725 26.096 1.00 71.94 509 LYS A CA 1
ATOM 4268 C C . LYS A 1 509 ? -8.243 30.786 24.884 1.00 71.94 509 LYS A C 1
ATOM 4270 O O . LYS A 1 509 ? -8.204 31.786 24.176 1.00 71.94 509 LYS A O 1
ATOM 4275 N N . GLU A 1 510 ? -9.049 29.750 24.656 1.00 68.56 510 GLU A N 1
ATOM 4276 C CA . GLU A 1 510 ? -9.971 29.612 23.525 1.00 68.56 510 GLU A CA 1
ATOM 4277 C C . GLU A 1 510 ? -11.427 29.911 23.939 1.00 68.56 510 GLU A C 1
ATOM 4279 O O . GLU A 1 510 ? -12.047 30.754 23.296 1.00 68.56 510 GLU A O 1
ATOM 4284 N N . ASP A 1 511 ? -11.942 29.328 25.036 1.00 79.62 511 ASP A N 1
ATOM 4285 C CA . ASP A 1 511 ? -13.274 29.640 25.600 1.00 79.62 511 ASP A CA 1
ATOM 4286 C C . ASP A 1 511 ? -13.378 29.366 27.130 1.00 79.62 511 ASP A C 1
ATOM 4288 O O . ASP A 1 511 ? -13.542 28.225 27.576 1.00 79.62 511 ASP A O 1
ATOM 4292 N N . PRO A 1 512 ? -13.286 30.400 27.986 1.00 74.50 512 PRO A N 1
ATOM 4293 C CA . PRO A 1 512 ? -13.379 30.246 29.439 1.00 74.50 512 PRO A CA 1
ATOM 4294 C C . PRO A 1 512 ? -14.808 30.028 29.979 1.00 74.50 512 PRO A C 1
ATOM 4296 O O . PRO A 1 512 ? -14.948 29.573 31.120 1.00 74.50 512 PRO A O 1
ATOM 4299 N N . GLU A 1 513 ? -15.872 30.336 29.224 1.00 78.62 513 GLU A N 1
ATOM 4300 C CA . GLU A 1 513 ? -17.254 30.121 29.691 1.00 78.62 513 GLU A CA 1
ATOM 4301 C C . GLU A 1 513 ? -17.657 28.644 29.627 1.00 78.62 513 GLU A C 1
ATOM 4303 O O . GLU A 1 513 ? -18.364 28.155 30.517 1.00 78.62 513 GLU A O 1
ATOM 4308 N N . GLU A 1 514 ? -17.176 27.918 28.618 1.00 73.62 514 GLU A N 1
ATOM 4309 C CA . GLU A 1 514 ? -17.448 26.490 28.442 1.00 73.62 514 GLU A CA 1
ATOM 4310 C C . GLU A 1 514 ? -16.903 25.662 29.619 1.00 73.62 514 GLU A C 1
ATOM 4312 O O . GLU A 1 514 ? -17.624 24.871 30.229 1.00 73.62 514 GLU A O 1
ATOM 4317 N N . ILE A 1 515 ? -15.658 25.9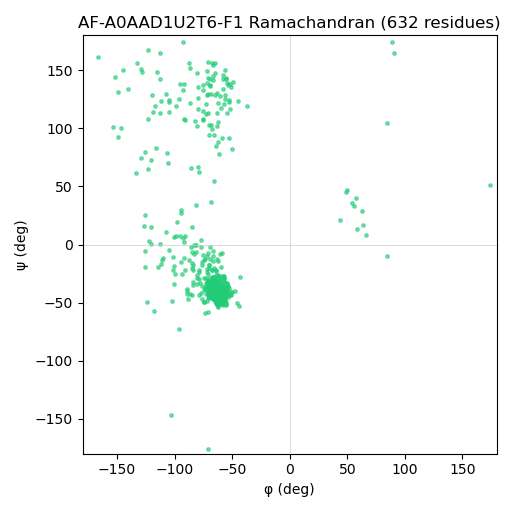24 30.032 1.00 69.50 515 ILE A N 1
ATOM 4318 C CA . ILE A 1 515 ? -15.005 25.230 31.157 1.00 69.50 515 ILE A CA 1
ATOM 4319 C C . ILE A 1 515 ? -15.776 25.446 32.462 1.00 69.50 515 ILE A C 1
ATOM 4321 O O . ILE A 1 515 ? -15.957 24.515 33.253 1.00 69.50 515 ILE A O 1
ATOM 4325 N N . LYS A 1 516 ? -16.262 26.671 32.693 1.00 79.50 516 LYS A N 1
ATOM 4326 C CA . LYS A 1 516 ? -17.044 26.992 33.887 1.00 79.50 516 LYS A CA 1
ATOM 4327 C C . LYS A 1 516 ? -18.360 26.208 33.917 1.00 79.50 516 LYS A C 1
ATOM 4329 O O . LYS A 1 516 ? -18.669 25.615 34.948 1.00 79.50 516 LYS A O 1
ATOM 4334 N N . LYS A 1 517 ? -19.081 26.130 32.791 1.00 79.19 517 LYS A N 1
ATOM 4335 C CA . LYS A 1 517 ? -20.312 25.326 32.670 1.00 79.19 517 LYS A CA 1
ATOM 4336 C C . LYS A 1 517 ? -20.057 23.839 32.917 1.00 79.19 517 LYS A C 1
ATOM 4338 O O . LYS A 1 517 ? -20.852 23.195 33.601 1.00 79.19 517 LYS A O 1
ATOM 4343 N N . VAL A 1 518 ? -18.948 23.295 32.413 1.00 71.12 518 VAL A N 1
ATOM 4344 C CA . VAL A 1 518 ? -18.570 21.888 32.636 1.00 71.12 518 VAL A CA 1
ATOM 4345 C C . VAL A 1 518 ? -18.309 21.616 34.122 1.00 71.12 518 VAL A C 1
ATOM 4347 O O . VAL A 1 518 ? -18.822 20.633 34.661 1.00 71.12 518 VAL A O 1
ATOM 4350 N N . LYS A 1 519 ? -17.577 22.501 34.815 1.00 74.31 519 LYS A N 1
ATOM 4351 C CA . LYS A 1 519 ? -17.355 22.382 36.268 1.00 74.31 519 LYS A CA 1
ATOM 4352 C C . LYS A 1 519 ? -18.650 22.485 37.066 1.00 74.31 519 LYS A C 1
ATOM 4354 O O . LYS A 1 519 ? -18.893 21.633 37.913 1.00 74.31 519 LYS A O 1
ATOM 4359 N N . GLU A 1 520 ? -19.489 23.478 36.776 1.00 79.88 520 GLU A N 1
ATOM 4360 C CA . GLU A 1 520 ? -20.774 23.670 37.464 1.00 79.88 520 GLU A CA 1
ATOM 4361 C C . GLU A 1 520 ? -21.707 22.468 37.273 1.00 79.88 520 GLU A C 1
ATOM 4363 O O . GLU A 1 520 ? -22.303 21.997 38.240 1.00 79.88 520 GLU A O 1
ATOM 4368 N N . THR A 1 521 ? -21.778 21.922 36.055 1.00 73.69 521 THR A N 1
ATOM 4369 C CA . THR A 1 521 ? -22.568 20.717 35.760 1.00 73.69 521 THR A CA 1
ATOM 4370 C C . THR A 1 521 ? -22.042 19.517 36.543 1.00 73.69 521 THR A C 1
ATOM 4372 O O . THR A 1 521 ? -22.825 18.800 37.160 1.00 73.69 521 THR A O 1
ATOM 4375 N N . ARG A 1 522 ? -20.717 19.325 36.599 1.00 69.62 522 ARG A N 1
ATOM 4376 C CA . ARG A 1 522 ? -20.113 18.230 37.369 1.00 69.62 522 ARG A CA 1
ATOM 4377 C C . ARG A 1 522 ? -20.363 18.378 38.860 1.00 69.62 522 ARG A C 1
ATOM 4379 O O . ARG A 1 522 ? -20.713 17.407 39.518 1.00 69.62 522 ARG A O 1
ATOM 4386 N N . ASP A 1 523 ? -20.138 19.561 39.415 1.00 75.06 523 ASP A N 1
ATOM 4387 C CA . ASP A 1 523 ? -20.319 19.788 40.845 1.00 75.06 523 ASP A CA 1
ATOM 4388 C C . ASP A 1 523 ? -21.797 19.617 41.227 1.00 75.06 523 ASP A C 1
ATOM 4390 O O . ASP A 1 523 ? -22.099 19.045 42.275 1.00 75.06 523 ASP A O 1
ATOM 4394 N N . PHE A 1 524 ? -22.720 19.993 40.334 1.00 76.50 524 PHE A N 1
ATOM 4395 C CA . PHE A 1 524 ? -24.139 19.679 40.462 1.00 76.50 524 PHE A CA 1
ATOM 4396 C C . PHE A 1 524 ? -24.403 18.165 40.417 1.00 76.50 524 PHE A C 1
ATOM 4398 O O . PHE A 1 524 ? -25.020 17.639 41.341 1.00 76.50 524 PHE A O 1
ATOM 4405 N N . GLU A 1 525 ? -23.887 17.432 39.431 1.00 67.44 525 GLU A N 1
ATOM 4406 C CA . GLU A 1 525 ? -24.015 15.968 39.357 1.00 67.44 525 GLU A CA 1
ATOM 4407 C C . GLU A 1 525 ? -23.421 15.264 40.583 1.00 67.44 525 GLU A C 1
ATOM 4409 O O . GLU A 1 525 ? -24.027 14.340 41.119 1.00 67.44 525 GLU A O 1
ATOM 4414 N N . LEU A 1 526 ? -22.261 15.714 41.070 1.00 68.50 526 LEU A N 1
ATOM 4415 C CA . LEU A 1 526 ? -21.633 15.220 42.295 1.00 68.50 526 LEU A CA 1
ATOM 4416 C C . LEU A 1 526 ? -22.488 15.534 43.526 1.00 68.50 526 LEU A C 1
ATOM 4418 O O . LEU A 1 526 ? -22.560 14.706 44.430 1.00 68.50 526 LEU A O 1
ATOM 4422 N N . SER A 1 527 ? -23.157 16.689 43.556 1.00 69.69 527 SER A N 1
ATOM 4423 C CA . SER A 1 527 ? -24.079 17.063 44.637 1.00 69.69 527 SER A CA 1
ATOM 4424 C C . SER A 1 527 ? -25.366 16.235 44.638 1.00 69.69 527 SER A C 1
ATOM 4426 O O . SER A 1 527 ? -25.939 15.993 45.700 1.00 69.69 527 SER A O 1
ATOM 4428 N N . LEU A 1 528 ? -25.794 15.756 43.464 1.00 65.88 528 LEU A N 1
ATOM 4429 C CA . LEU A 1 528 ? -26.929 14.847 43.317 1.00 65.88 528 LEU A CA 1
ATOM 4430 C C . LEU A 1 528 ? -26.607 13.424 43.778 1.00 65.88 528 LEU A C 1
ATOM 4432 O O . LEU A 1 528 ? -27.534 12.635 43.954 1.00 65.88 528 LEU A O 1
ATOM 4436 N N . ARG A 1 529 ? -25.329 13.082 44.003 1.00 61.53 529 ARG A N 1
ATOM 4437 C CA . ARG A 1 529 ? -24.927 11.777 44.542 1.00 61.53 529 ARG A CA 1
ATOM 4438 C C . ARG A 1 529 ? -25.231 11.741 46.046 1.00 61.53 529 ARG A C 1
ATOM 4440 O O . ARG A 1 529 ? -24.524 12.386 46.822 1.00 61.53 529 ARG A O 1
ATOM 4447 N N . PRO A 1 530 ? -26.247 10.991 46.512 1.00 53.91 530 PRO A N 1
ATOM 4448 C CA . PRO A 1 530 ? -26.547 10.904 47.930 1.00 53.91 530 PRO A CA 1
ATOM 4449 C C . PRO A 1 530 ? -25.397 10.191 48.648 1.00 53.91 530 PRO A C 1
ATOM 4451 O O . PRO A 1 530 ? -24.860 9.213 48.121 1.00 53.91 530 PRO A O 1
ATOM 4454 N N . PRO A 1 531 ? -25.036 10.625 49.866 1.00 52.72 531 PRO A N 1
ATOM 4455 C CA . PRO A 1 531 ? -23.893 10.079 50.595 1.00 52.72 531 PRO A CA 1
ATOM 4456 C C . PRO A 1 531 ? -24.063 8.595 50.956 1.00 52.72 531 PRO A C 1
ATOM 4458 O O . PRO A 1 531 ? -23.068 7.902 51.144 1.00 52.72 531 PRO A O 1
ATOM 4461 N N . TYR A 1 532 ? -25.304 8.096 51.009 1.00 50.50 532 TYR A N 1
ATOM 4462 C CA . TYR A 1 532 ? -25.629 6.693 51.245 1.00 50.50 532 TYR A CA 1
ATOM 4463 C C . TYR A 1 532 ? -26.934 6.338 50.507 1.00 50.50 532 TYR A C 1
ATOM 4465 O O . TYR A 1 532 ? -27.940 7.017 50.685 1.00 50.50 532 TYR A O 1
ATOM 4473 N N . ILE A 1 533 ? -26.918 5.223 49.764 1.00 50.72 533 ILE A N 1
ATOM 4474 C CA . ILE A 1 533 ? -28.079 4.463 49.252 1.00 50.72 533 ILE A CA 1
ATOM 4475 C C . ILE A 1 533 ? -28.697 4.959 47.923 1.00 50.72 533 ILE A C 1
ATOM 4477 O O . ILE A 1 533 ? -29.542 5.844 47.895 1.00 50.72 533 ILE A O 1
ATOM 4481 N N . TRP A 1 534 ? -28.417 4.226 46.838 1.00 49.56 534 TRP A N 1
ATOM 4482 C CA . TRP A 1 534 ? -29.369 4.019 45.736 1.00 49.56 534 TRP A CA 1
ATOM 4483 C C . TRP A 1 534 ? -29.721 2.530 45.649 1.00 49.56 534 TRP A C 1
ATOM 4485 O O . TRP A 1 534 ? -29.162 1.770 44.861 1.00 49.56 534 TRP A O 1
ATOM 4495 N N . ASN A 1 535 ? -30.673 2.118 46.488 1.00 44.03 535 ASN A N 1
ATOM 4496 C CA . ASN A 1 535 ? -31.495 0.924 46.258 1.00 44.03 535 ASN A CA 1
ATOM 4497 C C . ASN A 1 535 ? -32.790 1.268 45.498 1.00 44.03 535 ASN A C 1
ATOM 4499 O O . ASN A 1 535 ? -33.655 0.409 45.329 1.00 44.03 535 ASN A O 1
ATOM 4503 N N . PHE A 1 536 ? -32.945 2.510 45.030 1.00 43.53 536 PHE A N 1
ATOM 4504 C CA . PHE A 1 536 ? -34.076 2.872 44.191 1.00 43.53 536 PHE A CA 1
ATOM 4505 C C . PHE A 1 536 ? -33.884 2.272 42.799 1.00 43.53 536 PHE A C 1
ATOM 4507 O O . PHE A 1 536 ? -32.994 2.660 42.044 1.00 43.53 536 PHE A O 1
ATOM 4514 N N . LYS A 1 537 ? -34.749 1.311 42.463 1.00 42.38 537 LYS A N 1
ATOM 4515 C CA . LYS A 1 537 ? -35.161 1.099 41.078 1.00 42.38 537 LYS A CA 1
ATOM 4516 C C . LYS A 1 537 ? -35.906 2.367 40.664 1.00 42.38 537 LYS A C 1
ATOM 4518 O O . LYS A 1 537 ? -37.122 2.402 40.795 1.00 42.38 537 LYS A O 1
ATOM 4523 N N . GLU A 1 538 ? -35.203 3.401 40.215 1.00 42.31 538 GLU A N 1
ATOM 4524 C CA . GLU A 1 538 ? -35.843 4.305 39.262 1.00 42.31 538 GLU A CA 1
ATOM 4525 C C . GLU A 1 538 ? -36.150 3.434 38.051 1.00 42.31 538 GLU A C 1
ATOM 4527 O O . GLU A 1 538 ? -35.267 2.914 37.362 1.00 42.31 538 GLU A O 1
ATOM 4532 N N . THR A 1 539 ? -37.422 3.104 37.896 1.00 44.56 539 THR A N 1
ATOM 4533 C CA . THR A 1 539 ? -37.865 2.391 36.716 1.00 44.56 539 THR A CA 1
ATOM 4534 C C . THR A 1 539 ? -37.741 3.367 35.556 1.00 44.56 539 THR A C 1
ATOM 4536 O O . THR A 1 539 ? -38.150 4.510 35.677 1.00 44.56 539 THR A O 1
ATOM 4539 N N . ARG A 1 540 ? -37.221 2.929 34.403 1.00 47.09 540 ARG A N 1
ATOM 4540 C CA . ARG A 1 540 ? -37.213 3.712 33.145 1.00 47.09 540 ARG A CA 1
ATOM 4541 C C . ARG A 1 540 ? -38.548 4.433 32.861 1.00 47.09 540 ARG A C 1
ATOM 4543 O O . ARG A 1 540 ? -38.557 5.493 32.246 1.00 47.09 540 ARG A O 1
ATOM 4550 N N . MET A 1 541 ? -39.649 3.868 33.368 1.00 48.19 541 MET A N 1
ATOM 4551 C CA . MET A 1 541 ? -40.984 4.463 33.382 1.00 48.19 541 MET A CA 1
ATOM 4552 C C . MET A 1 541 ? -41.044 5.868 33.995 1.00 48.19 541 MET A C 1
ATOM 4554 O O . MET A 1 541 ? -41.752 6.697 33.450 1.00 48.19 541 MET A O 1
ATOM 4558 N N . ASP A 1 542 ? -40.291 6.179 35.050 1.00 51.06 542 ASP A N 1
ATOM 4559 C CA . ASP A 1 542 ? -40.382 7.466 35.755 1.00 51.06 542 ASP A CA 1
ATOM 4560 C C . ASP A 1 542 ? -39.816 8.636 34.920 1.00 51.06 542 ASP A C 1
ATOM 4562 O O . ASP A 1 542 ? -40.223 9.787 35.080 1.00 51.06 542 ASP A O 1
ATOM 4566 N N . VAL A 1 543 ? -38.895 8.348 33.992 1.00 50.16 543 VAL A N 1
ATOM 4567 C CA . VAL A 1 543 ? -38.339 9.328 33.041 1.00 50.16 543 VAL A CA 1
ATOM 4568 C C . VAL A 1 543 ? -39.221 9.435 31.796 1.00 50.16 543 VAL A C 1
ATOM 4570 O O . VAL A 1 543 ? -39.508 10.541 31.348 1.00 50.16 543 VAL A O 1
ATOM 4573 N N . GLU A 1 544 ? -39.710 8.310 31.265 1.00 50.94 544 GLU A N 1
ATOM 4574 C CA . GLU A 1 544 ? -40.668 8.316 30.149 1.00 50.94 544 GLU A CA 1
ATOM 4575 C C . GLU A 1 544 ? -41.999 8.984 30.529 1.00 50.94 544 GLU A C 1
ATOM 4577 O O . GLU A 1 544 ? -42.584 9.686 29.708 1.00 50.94 544 GLU A O 1
ATOM 4582 N N . GLU A 1 545 ? -42.474 8.806 31.765 1.00 57.72 545 GLU A N 1
ATOM 4583 C CA . GLU A 1 545 ? -43.664 9.483 32.292 1.00 57.72 545 GLU A CA 1
ATOM 4584 C C . GLU A 1 545 ? -43.431 10.986 32.473 1.00 57.72 545 GLU A C 1
ATOM 4586 O O . GLU A 1 545 ? -44.339 11.763 32.185 1.00 57.72 545 GLU A O 1
ATOM 4591 N N . LYS A 1 546 ? -42.220 11.418 32.855 1.00 56.94 546 LYS A N 1
ATOM 4592 C CA . LYS A 1 546 ? -41.850 12.845 32.888 1.00 56.94 546 LYS A CA 1
ATOM 4593 C C . LYS A 1 546 ? -41.797 13.464 31.489 1.00 56.94 546 LYS A C 1
ATOM 4595 O O . LYS A 1 546 ? -42.402 14.504 31.277 1.00 56.94 546 LYS A O 1
ATOM 4600 N N . ILE A 1 547 ? -41.170 12.801 30.515 1.00 56.19 547 ILE A N 1
ATOM 4601 C CA . ILE A 1 547 ? -41.090 13.308 29.131 1.00 56.19 547 ILE A CA 1
ATOM 4602 C C . ILE A 1 547 ? -42.483 13.351 28.479 1.00 56.19 547 ILE A C 1
ATOM 4604 O O . ILE A 1 547 ? -42.824 14.326 27.815 1.00 56.19 547 ILE A O 1
ATOM 4608 N N . LYS A 1 548 ? -43.329 12.336 28.714 1.00 58.47 548 LYS A N 1
ATOM 4609 C CA . LYS A 1 548 ? -44.734 12.346 28.263 1.00 58.47 548 LYS A CA 1
ATOM 4610 C C . LYS A 1 548 ? -45.587 13.398 28.969 1.00 58.47 548 LYS A C 1
ATOM 4612 O O . LYS A 1 548 ? -46.582 13.835 28.397 1.00 58.47 548 LYS A O 1
ATOM 4617 N N . ALA A 1 549 ? -45.246 13.770 30.202 1.00 64.12 549 ALA A N 1
ATOM 4618 C CA . ALA A 1 549 ? -45.908 14.863 30.903 1.00 64.12 549 ALA A CA 1
ATOM 4619 C C . ALA A 1 549 ? -45.526 16.233 30.318 1.00 64.12 549 ALA A C 1
ATOM 4621 O O . ALA A 1 549 ? -46.373 17.125 30.299 1.00 64.12 549 ALA A O 1
ATOM 4622 N N . ASP A 1 550 ? -44.299 16.375 29.808 1.00 66.62 550 ASP A N 1
ATOM 4623 C CA . ASP A 1 550 ? -43.802 17.618 29.211 1.00 66.62 550 ASP A CA 1
ATOM 4624 C C . ASP A 1 550 ? -44.275 17.820 27.754 1.00 66.62 550 ASP A C 1
ATOM 4626 O O . ASP A 1 550 ? -44.560 18.955 27.369 1.00 66.62 550 ASP A O 1
ATOM 4630 N N . ASP A 1 551 ? -44.431 16.752 26.955 1.00 74.50 551 ASP A N 1
ATOM 4631 C CA . ASP A 1 551 ? -45.036 16.820 25.611 1.00 74.50 551 ASP A CA 1
ATOM 4632 C C . ASP A 1 551 ? -45.772 15.512 25.223 1.00 74.50 551 ASP A C 1
ATOM 4634 O O . ASP A 1 551 ? -45.171 14.578 24.680 1.00 74.50 551 ASP A O 1
ATOM 4638 N N . PRO A 1 552 ? -47.090 15.407 25.484 1.00 73.25 552 PRO A N 1
ATOM 4639 C CA . PRO A 1 552 ? -47.847 14.167 25.294 1.00 73.25 552 PRO A CA 1
ATOM 4640 C C . PRO A 1 552 ? -48.069 13.775 23.825 1.00 73.25 552 PRO A C 1
ATOM 4642 O O . PRO A 1 552 ? -48.599 12.692 23.569 1.00 73.25 552 PRO A O 1
ATOM 4645 N N . LEU A 1 553 ? -47.713 14.637 22.864 1.00 78.19 553 LEU A N 1
ATOM 4646 C CA . LEU A 1 553 ? -47.907 14.386 21.433 1.00 78.19 553 LEU A CA 1
ATOM 4647 C C . LEU A 1 553 ? -46.680 13.780 20.745 1.00 78.19 553 LEU A C 1
ATOM 4649 O O . LEU A 1 553 ? -46.834 13.245 19.647 1.00 78.19 553 LEU A O 1
ATOM 4653 N N . LYS A 1 554 ? -45.493 13.823 21.366 1.00 77.62 554 LYS A N 1
ATOM 4654 C CA . LYS A 1 554 ? -44.287 13.237 20.772 1.00 77.62 554 LYS A CA 1
ATOM 4655 C C . LYS A 1 554 ? -44.379 11.715 20.718 1.00 77.62 554 LYS A C 1
ATOM 4657 O O . LYS A 1 554 ? -44.641 11.036 21.715 1.00 77.62 554 LYS A O 1
ATOM 4662 N N . THR A 1 555 ? -44.118 11.168 19.539 1.00 79.25 555 THR A N 1
ATOM 4663 C CA . THR A 1 555 ? -43.960 9.724 19.350 1.00 79.25 555 THR A CA 1
ATOM 4664 C C . THR A 1 555 ? -42.647 9.239 19.980 1.00 79.25 555 THR A C 1
ATOM 4666 O O . THR A 1 555 ? -41.703 10.008 20.165 1.00 79.25 555 THR A O 1
ATOM 4669 N N . GLN A 1 556 ? -42.552 7.947 20.323 1.00 63.78 556 GLN A N 1
ATOM 4670 C CA . GLN A 1 556 ? -41.307 7.372 20.863 1.00 63.78 556 GLN A CA 1
ATOM 4671 C C . GLN A 1 556 ? -40.121 7.531 19.899 1.00 63.78 556 GLN A C 1
ATOM 4673 O O . GLN A 1 556 ? -39.004 7.766 20.351 1.00 63.78 556 GLN A O 1
ATOM 4678 N N . GLU A 1 557 ? -40.371 7.452 18.591 1.00 67.44 557 GLU A N 1
ATOM 4679 C CA . GLU A 1 557 ? -39.346 7.643 17.562 1.00 67.44 557 GLU A CA 1
ATOM 4680 C C . GLU A 1 557 ? -38.816 9.078 17.531 1.00 67.44 557 GLU A C 1
ATOM 4682 O O . GLU A 1 557 ? -37.610 9.280 17.407 1.00 67.44 557 GLU A O 1
ATOM 4687 N N . GLU A 1 558 ? -39.684 10.080 17.697 1.00 75.06 558 GLU A N 1
ATOM 4688 C CA . GLU A 1 558 ? -39.271 11.487 17.754 1.00 75.06 558 GLU A CA 1
ATOM 4689 C C . GLU A 1 558 ? -38.426 11.783 18.997 1.00 75.06 558 GLU A C 1
ATOM 4691 O O . GLU A 1 558 ? -37.401 12.451 18.883 1.00 75.06 558 GLU A O 1
ATOM 4696 N N . ILE A 1 559 ? -38.800 11.237 20.161 1.00 74.00 559 ILE A N 1
ATOM 4697 C CA . ILE A 1 559 ? -38.028 11.383 21.409 1.00 74.00 559 ILE A CA 1
ATOM 4698 C C . ILE A 1 559 ? -36.648 10.727 21.270 1.00 74.00 559 ILE A C 1
ATOM 4700 O O . ILE A 1 559 ? -35.636 11.293 21.683 1.00 74.00 559 ILE A O 1
ATOM 4704 N N . GLU A 1 560 ? -36.586 9.528 20.688 1.00 68.69 560 GLU A N 1
ATOM 4705 C CA . GLU A 1 560 ? -35.323 8.813 20.500 1.00 68.69 560 GLU A CA 1
ATOM 4706 C C . GLU A 1 560 ? -34.42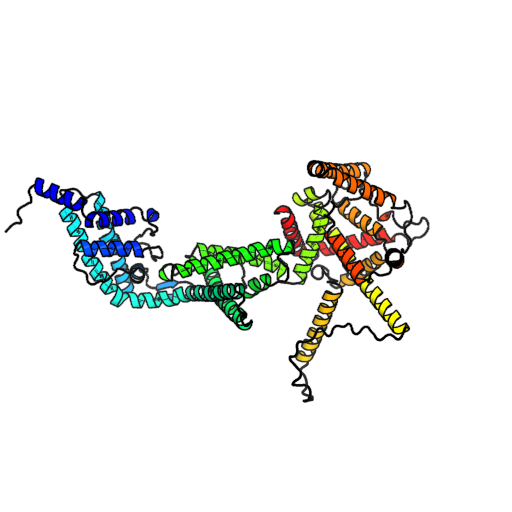7 9.511 19.469 1.00 68.69 560 GLU A C 1
ATOM 4708 O O . GLU A 1 560 ? -33.224 9.642 19.693 1.00 68.69 560 GLU A O 1
ATOM 4713 N N . LYS A 1 561 ? -35.007 10.038 18.384 1.00 75.81 561 LYS A N 1
ATOM 4714 C CA . LYS A 1 561 ? -34.284 10.831 17.386 1.00 75.81 561 LYS A CA 1
ATOM 4715 C C . LYS A 1 561 ? -33.716 12.118 17.981 1.00 75.81 561 LYS A C 1
ATOM 4717 O O . LYS A 1 561 ? -32.549 12.417 17.753 1.00 75.81 561 LYS A O 1
ATOM 4722 N N . GLU A 1 562 ? -34.501 12.857 18.760 1.00 78.06 562 GLU A N 1
ATOM 4723 C CA . GLU A 1 562 ? -34.048 14.088 19.418 1.00 78.06 562 GLU A CA 1
ATOM 4724 C C . GLU A 1 562 ? -32.934 13.796 20.433 1.00 78.06 562 GLU A C 1
ATOM 4726 O O . GLU A 1 562 ? -31.927 14.501 20.447 1.00 78.06 562 GLU A O 1
ATOM 4731 N N . ARG A 1 563 ? -33.034 12.689 21.187 1.00 71.06 563 ARG A N 1
ATOM 4732 C CA . ARG A 1 563 ? -31.956 12.222 22.075 1.00 71.06 563 ARG A CA 1
ATOM 4733 C C . ARG A 1 563 ? -30.673 11.912 21.303 1.00 71.06 563 ARG A C 1
ATOM 4735 O O . ARG A 1 563 ? -29.599 12.320 21.733 1.00 71.06 563 ARG A O 1
ATOM 4742 N N . LEU A 1 564 ? -30.770 11.209 20.172 1.00 70.69 564 LEU A N 1
ATOM 4743 C CA . LEU A 1 564 ? -29.617 10.893 19.320 1.00 70.69 564 LEU A CA 1
ATOM 4744 C C . LEU A 1 564 ? -29.010 12.156 18.692 1.00 70.69 564 LEU A C 1
ATOM 4746 O O . LEU A 1 564 ? -27.790 12.271 18.606 1.00 70.69 564 LEU A O 1
ATOM 4750 N N . GLU A 1 565 ? -29.837 13.121 18.286 1.00 73.44 565 GLU A N 1
ATOM 4751 C CA . GLU A 1 565 ? -29.369 14.416 17.789 1.00 73.44 565 GLU A CA 1
ATOM 4752 C C . GLU A 1 565 ? -28.701 15.254 18.888 1.00 73.44 565 GLU A C 1
ATOM 4754 O O . GLU A 1 565 ? -27.697 15.909 18.617 1.00 73.44 565 GLU A O 1
ATOM 4759 N N . GLU A 1 566 ? -29.212 15.240 20.122 1.00 74.62 566 GLU A N 1
ATOM 4760 C CA . GLU A 1 566 ? -28.561 15.883 21.269 1.00 74.62 566 GLU A CA 1
ATOM 4761 C C . GLU A 1 566 ? -27.246 15.195 21.642 1.00 74.62 566 GLU A C 1
ATOM 4763 O O . GLU A 1 566 ? -26.253 15.876 21.893 1.00 74.62 566 GLU A O 1
ATOM 4768 N N . GLU A 1 567 ? -27.201 13.861 21.648 1.00 66.81 567 GLU A N 1
ATOM 4769 C CA . GLU A 1 567 ? -25.971 13.092 21.867 1.00 66.81 567 GLU A CA 1
ATOM 4770 C C . GLU A 1 567 ? -24.927 13.373 20.777 1.00 66.81 567 GLU A C 1
ATOM 4772 O O . GLU A 1 567 ? -23.747 13.509 21.093 1.00 66.81 567 GLU A O 1
ATOM 4777 N N . ALA A 1 568 ? -25.351 13.539 19.520 1.00 66.69 568 ALA A N 1
ATOM 4778 C CA . ALA A 1 568 ? -24.472 13.911 18.413 1.00 66.69 568 ALA A CA 1
ATOM 4779 C C . ALA A 1 568 ? -23.988 15.372 18.486 1.00 66.69 568 ALA A C 1
ATOM 4781 O O . ALA A 1 568 ? -22.880 15.672 18.042 1.00 66.69 568 ALA A O 1
ATOM 4782 N N . LYS A 1 569 ? -24.804 16.284 19.037 1.00 67.00 569 LYS A N 1
ATOM 4783 C CA . LYS A 1 569 ? -24.476 17.713 19.208 1.00 67.00 569 LYS A CA 1
ATOM 4784 C C . LYS A 1 569 ? -23.663 18.009 20.464 1.00 67.00 569 LYS A C 1
ATOM 4786 O O . LYS A 1 569 ? -23.079 19.088 20.543 1.00 67.00 569 LYS A O 1
ATOM 4791 N N . LYS A 1 570 ? -23.621 17.102 21.446 1.00 64.44 570 LYS A N 1
ATOM 4792 C CA . LYS A 1 570 ? -22.745 17.242 22.613 1.00 64.44 570 LYS A CA 1
ATOM 4793 C C . LYS A 1 570 ? -21.295 17.149 22.143 1.00 64.44 570 LYS A C 1
ATOM 4795 O O . LYS A 1 570 ? -20.737 16.060 22.018 1.00 64.44 570 LYS A O 1
ATOM 4800 N N . GLU A 1 571 ? -20.690 18.314 21.889 1.00 57.66 571 GLU A N 1
ATOM 4801 C CA . GLU A 1 571 ? -19.238 18.465 21.843 1.00 57.66 571 GLU A CA 1
ATOM 4802 C C . GLU A 1 571 ? -18.676 17.717 23.046 1.00 57.66 571 GLU A C 1
ATOM 4804 O O . GLU A 1 571 ? -19.154 17.893 24.170 1.00 57.66 571 GLU A O 1
ATOM 4809 N N . VAL A 1 572 ? -17.775 16.765 22.786 1.00 64.44 572 VAL A N 1
ATOM 4810 C CA . VAL A 1 572 ? -17.433 15.767 23.796 1.00 64.44 572 VAL A CA 1
ATOM 4811 C C . VAL A 1 572 ? -16.656 16.458 24.905 1.00 64.44 572 VAL A C 1
ATOM 4813 O O . VAL A 1 572 ? -15.437 16.632 24.814 1.00 64.44 572 VAL A O 1
ATOM 4816 N N . ALA A 1 573 ? -17.386 16.869 25.941 1.00 67.62 573 ALA A N 1
ATOM 4817 C CA . ALA A 1 573 ? -16.815 17.417 27.148 1.00 67.62 573 ALA A CA 1
ATOM 4818 C C . ALA A 1 573 ? -15.732 16.442 27.635 1.00 67.62 573 ALA A C 1
ATOM 4820 O O . ALA A 1 573 ? -15.936 15.221 27.593 1.00 67.62 573 ALA A O 1
ATOM 4821 N N . PRO A 1 574 ? -14.554 16.950 28.038 1.00 74.00 574 PRO A N 1
ATOM 4822 C CA . PRO A 1 574 ? -13.481 16.094 28.516 1.00 74.00 574 PRO A CA 1
ATOM 4823 C C . PRO A 1 574 ? -14.001 15.193 29.639 1.00 74.00 574 PRO A C 1
ATOM 4825 O O . PRO A 1 574 ? -14.751 15.632 30.511 1.00 74.00 574 PRO A O 1
ATOM 4828 N N . TYR A 1 575 ? -13.613 13.920 29.607 1.00 83.56 575 TYR A N 1
ATOM 4829 C CA . TYR A 1 575 ? -14.045 12.960 30.609 1.00 83.56 575 TYR A CA 1
ATOM 4830 C C . TYR A 1 575 ? -13.357 13.272 31.943 1.00 83.56 575 TYR A C 1
ATOM 4832 O O . TYR A 1 575 ? -12.138 13.133 32.082 1.00 83.56 575 TYR A O 1
ATOM 4840 N N . LEU A 1 576 ? -14.137 13.696 32.936 1.00 81.50 576 LEU A N 1
ATOM 4841 C CA . LEU A 1 576 ? -13.633 14.073 34.254 1.00 81.50 576 LEU A CA 1
ATOM 4842 C C . LEU A 1 576 ? -13.666 12.871 35.197 1.00 81.50 576 LEU A C 1
ATOM 4844 O O . LEU A 1 576 ? -14.731 12.474 35.660 1.00 81.50 576 LEU A O 1
ATOM 4848 N N . ILE A 1 577 ? -12.492 12.321 35.515 1.00 86.56 577 ILE A N 1
ATOM 4849 C CA . ILE A 1 577 ? -12.366 11.235 36.497 1.00 86.56 577 ILE A CA 1
ATOM 4850 C C . ILE A 1 577 ? -12.778 11.748 37.882 1.00 86.56 577 ILE A C 1
ATOM 4852 O O . ILE A 1 577 ? -12.218 12.739 38.357 1.00 86.56 577 ILE A O 1
ATOM 4856 N N . ASN A 1 578 ? -13.682 11.046 38.572 1.00 85.94 578 ASN A N 1
ATOM 4857 C CA . ASN A 1 578 ? -13.944 11.275 39.991 1.00 85.94 578 ASN A CA 1
ATOM 4858 C C . ASN A 1 578 ? -12.805 10.686 40.852 1.00 85.94 578 ASN A C 1
ATOM 4860 O O . ASN A 1 578 ? -12.764 9.470 41.040 1.00 85.94 578 ASN A O 1
ATOM 4864 N N . PRO A 1 579 ? -11.917 11.497 41.464 1.00 82.94 579 PRO A N 1
ATOM 4865 C CA . PRO A 1 579 ? -10.785 10.984 42.246 1.00 82.94 579 PRO A CA 1
ATOM 4866 C C . PRO A 1 579 ? -11.207 10.243 43.526 1.00 82.94 579 PRO A C 1
ATOM 4868 O O . PRO A 1 579 ? -10.392 9.561 44.147 1.00 82.94 579 PRO A O 1
ATOM 4871 N N . ASN A 1 580 ? -12.470 10.385 43.938 1.00 84.50 580 ASN A N 1
ATOM 4872 C CA . ASN A 1 580 ? -13.029 9.750 45.126 1.00 84.50 580 ASN A CA 1
ATOM 4873 C C . ASN A 1 580 ? -13.825 8.476 44.817 1.00 84.50 580 ASN A C 1
ATOM 4875 O O . ASN A 1 580 ? -14.442 7.936 45.737 1.00 84.50 580 ASN A O 1
ATOM 4879 N N . ALA A 1 581 ? -13.816 7.998 43.568 1.00 85.25 581 ALA A N 1
ATOM 4880 C CA . ALA A 1 581 ? -14.541 6.802 43.164 1.00 85.25 581 ALA A CA 1
ATOM 4881 C C . ALA A 1 581 ? -14.165 5.596 44.045 1.00 85.25 581 ALA A C 1
ATOM 4883 O O . ALA A 1 581 ? -13.033 5.105 44.046 1.00 85.25 581 ALA A O 1
ATOM 4884 N N . LEU A 1 582 ? -15.143 5.138 44.827 1.00 85.38 582 LEU A N 1
ATOM 4885 C CA . LEU A 1 582 ? -15.051 3.988 45.718 1.00 85.38 582 LEU A CA 1
ATOM 4886 C C . LEU A 1 582 ? -16.234 3.049 45.466 1.00 85.38 582 LEU A C 1
ATOM 4888 O O . LEU A 1 582 ? -17.148 2.965 46.298 1.00 85.38 582 LEU A O 1
ATOM 4892 N N . PRO A 1 583 ? -16.225 2.300 44.358 1.00 85.19 583 PRO A N 1
ATOM 4893 C CA . PRO A 1 583 ? -17.315 1.380 44.053 1.00 85.19 583 PRO A CA 1
ATOM 4894 C C . PRO A 1 583 ? -17.559 0.363 45.184 1.00 85.19 583 PRO A C 1
ATOM 4896 O O . PRO A 1 583 ? -18.699 0.012 45.468 1.00 85.19 583 PRO A O 1
ATOM 4899 N N . GLU A 1 584 ? -16.515 -0.043 45.915 1.00 84.12 584 GLU A N 1
ATOM 4900 C CA . GLU A 1 584 ? -16.625 -0.951 47.070 1.00 84.12 584 GLU A CA 1
ATOM 4901 C C . GLU A 1 584 ? -17.361 -0.360 48.278 1.00 84.12 584 GLU A C 1
ATOM 4903 O O . GLU A 1 584 ? -17.790 -1.099 49.160 1.00 84.12 584 GLU A O 1
ATOM 4908 N N . SER A 1 585 ? -17.435 0.967 48.397 1.00 80.44 585 SER A N 1
ATOM 4909 C CA . SER A 1 585 ? -18.157 1.608 49.505 1.00 80.44 585 SER A CA 1
ATOM 4910 C C . SER A 1 585 ? -19.666 1.615 49.279 1.00 80.44 585 SER A C 1
ATOM 4912 O O . SER A 1 585 ? -20.434 1.669 50.240 1.00 80.44 585 SER A O 1
ATOM 4914 N N . CYS A 1 586 ? -20.091 1.490 48.022 1.00 71.25 586 CYS A N 1
ATOM 4915 C CA . CYS A 1 586 ? -21.486 1.363 47.653 1.00 71.25 586 CYS A CA 1
ATOM 4916 C C . CYS A 1 586 ? -22.031 -0.000 48.101 1.00 71.25 586 CYS A C 1
ATOM 4918 O O . CYS A 1 586 ? -21.360 -1.025 48.002 1.00 71.25 586 CYS A O 1
ATOM 4920 N N . TYR A 1 587 ? -23.282 -0.010 48.562 1.00 64.50 587 TYR A N 1
ATOM 4921 C CA . TYR A 1 587 ? -24.009 -1.206 49.001 1.00 64.50 587 TYR A CA 1
ATOM 4922 C C . TYR A 1 587 ? -23.480 -1.923 50.255 1.00 64.50 587 TYR A C 1
ATOM 4924 O O . TYR A 1 587 ? -24.029 -2.967 50.582 1.00 64.50 587 TYR A O 1
ATOM 4932 N N . LYS A 1 588 ? -22.511 -1.382 51.011 1.00 65.81 588 LYS A N 1
ATOM 4933 C CA . LYS A 1 588 ? -22.136 -1.931 52.330 1.00 65.81 588 LYS A CA 1
ATOM 4934 C C . LYS A 1 588 ? -23.256 -1.683 53.354 1.00 65.81 588 LYS A C 1
ATOM 4936 O O . LYS A 1 588 ? -23.384 -0.567 53.846 1.00 65.81 588 LYS A O 1
ATOM 4941 N N . TYR A 1 589 ? -24.056 -2.702 53.679 1.00 58.28 589 TYR A N 1
ATOM 4942 C CA . TYR A 1 589 ? -24.894 -2.684 54.889 1.00 58.28 589 TYR A CA 1
ATOM 4943 C C . TYR A 1 589 ? -24.126 -3.332 56.041 1.00 58.28 589 TYR A C 1
ATOM 4945 O O . TYR A 1 589 ? -23.497 -4.371 55.857 1.00 58.28 589 TYR A O 1
ATOM 4953 N N . GLU A 1 590 ? -24.207 -2.730 57.228 1.00 56.50 590 GLU A N 1
ATOM 4954 C CA . GLU A 1 590 ? -23.459 -3.146 58.425 1.00 56.50 590 GLU A CA 1
ATOM 4955 C C . GLU A 1 590 ? -23.817 -4.557 58.938 1.00 56.50 590 GLU A C 1
ATOM 4957 O O . GLU A 1 590 ? -23.065 -5.108 59.737 1.00 56.50 590 GLU A O 1
ATOM 4962 N N . GLU A 1 591 ? -24.900 -5.182 58.455 1.00 58.72 591 GLU A N 1
ATOM 4963 C CA . GLU A 1 591 ? -25.415 -6.441 59.022 1.00 58.72 591 GLU A CA 1
ATOM 4964 C C . GLU A 1 591 ? -25.600 -7.607 58.033 1.00 58.72 591 GLU A C 1
ATOM 4966 O O . GLU A 1 591 ? -25.881 -8.719 58.477 1.00 58.72 591 GLU A O 1
ATOM 4971 N N . ASP A 1 592 ? -25.413 -7.425 56.718 1.00 56.19 592 ASP A N 1
ATOM 4972 C CA . ASP A 1 592 ? -25.731 -8.485 55.748 1.00 56.19 592 ASP A CA 1
ATOM 4973 C C . ASP A 1 592 ? -24.504 -8.958 54.953 1.00 56.19 592 ASP A C 1
ATOM 4975 O O . ASP A 1 592 ? -23.933 -8.233 54.138 1.00 56.19 592 ASP A O 1
ATOM 4979 N N . ILE A 1 593 ? -24.104 -10.215 55.163 1.00 51.22 593 ILE A N 1
ATOM 4980 C CA . ILE A 1 593 ? -22.983 -10.896 54.486 1.00 51.22 593 ILE A CA 1
ATOM 4981 C C . ILE A 1 593 ? -23.197 -10.946 52.957 1.00 51.22 593 ILE A C 1
ATOM 4983 O O . ILE A 1 593 ? -22.240 -11.075 52.190 1.00 51.22 593 ILE A O 1
ATOM 4987 N N . HIS A 1 594 ? -24.437 -10.762 52.491 1.00 50.72 594 HIS A N 1
ATOM 4988 C CA . HIS A 1 594 ? -24.790 -10.681 51.074 1.00 50.72 594 HIS A CA 1
ATOM 4989 C C . HIS A 1 594 ? -24.464 -9.329 50.402 1.00 50.72 594 HIS A C 1
ATOM 4991 O O . HIS A 1 594 ? -24.638 -9.189 49.191 1.00 50.72 594 HIS A O 1
ATOM 4997 N N . THR A 1 595 ? -23.934 -8.345 51.138 1.00 58.44 595 THR A N 1
ATOM 4998 C CA . THR A 1 595 ? -23.697 -6.976 50.635 1.00 58.44 595 THR A CA 1
ATOM 4999 C C . THR A 1 595 ? -22.389 -6.743 49.890 1.00 58.44 595 THR A C 1
ATOM 5001 O O . THR A 1 595 ? -22.218 -5.696 49.267 1.00 58.44 595 THR A O 1
ATOM 5004 N N . ASN A 1 596 ? -21.474 -7.714 49.838 1.00 80.25 596 ASN A N 1
ATOM 5005 C CA . ASN A 1 596 ? -20.179 -7.521 49.175 1.00 80.25 596 ASN A CA 1
ATOM 5006 C C . ASN A 1 596 ? -20.242 -7.686 47.640 1.00 80.25 596 ASN A C 1
ATOM 5008 O O . ASN A 1 596 ? -19.311 -8.189 47.008 1.00 80.25 596 ASN A O 1
ATOM 5012 N N . ARG A 1 597 ? -21.369 -7.295 47.033 1.00 84.12 597 ARG A N 1
ATOM 5013 C CA . ARG A 1 597 ? -21.676 -7.535 45.621 1.00 84.12 597 ARG A CA 1
ATOM 5014 C C . ARG A 1 597 ? -20.729 -6.791 44.688 1.00 84.12 597 ARG A C 1
ATOM 5016 O O . ARG A 1 597 ? -20.220 -7.399 43.753 1.00 84.12 597 ARG A O 1
ATOM 5023 N N . VAL A 1 598 ? -20.463 -5.510 44.954 1.00 88.62 598 VAL A N 1
ATOM 5024 C CA . VAL A 1 598 ? -19.548 -4.715 44.116 1.00 88.62 598 VAL A CA 1
ATOM 5025 C C . VAL A 1 598 ? -18.112 -5.211 44.264 1.00 88.62 598 VAL A C 1
ATOM 5027 O O . VAL A 1 598 ? -17.413 -5.360 43.273 1.00 88.62 598 VAL A O 1
ATOM 5030 N N . THR A 1 599 ? -17.687 -5.577 45.471 1.00 90.38 599 THR A N 1
ATOM 5031 C CA . THR A 1 599 ? -16.357 -6.161 45.702 1.00 90.38 599 THR A CA 1
ATOM 5032 C C . THR A 1 599 ? -16.184 -7.497 44.978 1.00 90.38 599 THR A C 1
ATOM 5034 O O . THR A 1 599 ? -15.153 -7.731 44.348 1.00 90.38 599 THR A O 1
ATOM 5037 N N . LYS A 1 600 ? -17.199 -8.375 45.018 1.00 92.50 600 LYS A N 1
ATOM 5038 C CA . LYS A 1 600 ? -17.206 -9.617 44.232 1.00 92.50 600 LYS A CA 1
ATOM 5039 C C . LYS A 1 600 ? -17.105 -9.303 42.737 1.00 92.50 600 LYS A C 1
ATOM 5041 O O . LYS A 1 600 ? -16.251 -9.865 42.063 1.00 92.50 600 LYS A O 1
ATOM 5046 N N . LEU A 1 601 ? -17.917 -8.364 42.253 1.00 94.12 601 LEU A N 1
ATOM 5047 C CA . LEU A 1 601 ? -17.923 -7.929 40.859 1.00 94.12 601 LEU A CA 1
ATOM 5048 C C . LEU A 1 601 ? -16.551 -7.407 40.404 1.00 94.12 601 LEU A C 1
ATOM 5050 O O . LEU A 1 601 ? -16.097 -7.775 39.327 1.00 94.12 601 LEU A O 1
ATOM 5054 N N . LEU A 1 602 ? -15.872 -6.588 41.214 1.00 95.06 602 LEU A N 1
ATOM 5055 C CA . LEU A 1 602 ? -14.530 -6.080 40.908 1.00 95.06 602 LEU A CA 1
ATOM 5056 C C . LEU A 1 602 ? -13.495 -7.208 40.837 1.00 95.06 602 LEU A C 1
ATOM 5058 O O . LEU A 1 602 ? -12.659 -7.214 39.937 1.00 95.06 602 LEU A O 1
ATOM 5062 N N . LYS A 1 603 ? -13.582 -8.195 41.736 1.00 95.94 603 LYS A N 1
ATOM 5063 C CA . LYS A 1 603 ? -12.719 -9.383 41.704 1.00 95.94 603 LYS A CA 1
ATOM 5064 C C . LYS A 1 603 ? -12.975 -10.241 40.463 1.00 95.94 603 LYS A C 1
ATOM 5066 O O . LYS A 1 603 ? -12.035 -10.720 39.830 1.00 95.94 603 LYS A O 1
ATOM 5071 N N . ASP A 1 604 ? -14.240 -10.437 40.103 1.00 96.50 604 ASP A N 1
ATOM 5072 C CA . ASP A 1 604 ? -14.612 -11.180 38.901 1.00 96.50 604 ASP A CA 1
ATOM 5073 C C . ASP A 1 604 ? -14.154 -10.429 37.640 1.00 96.50 604 ASP A C 1
ATOM 5075 O O . ASP A 1 604 ? -13.588 -11.039 36.735 1.00 96.50 604 ASP A O 1
ATOM 5079 N N . LEU A 1 605 ? -14.280 -9.098 37.616 1.00 96.81 605 LEU A N 1
ATOM 5080 C CA . LEU A 1 605 ? -13.761 -8.240 36.551 1.00 96.81 605 LEU A CA 1
ATOM 5081 C C . LEU A 1 605 ? -12.234 -8.335 36.420 1.00 96.81 605 LEU A C 1
ATOM 5083 O O . LEU A 1 605 ? -11.732 -8.448 35.302 1.00 96.81 605 LEU A O 1
ATOM 5087 N N . GLU A 1 606 ? -11.490 -8.325 37.527 1.00 96.69 606 GLU A N 1
ATOM 5088 C CA . GLU A 1 606 ? -10.032 -8.506 37.528 1.00 96.69 606 GLU A CA 1
ATOM 5089 C C . GLU A 1 606 ? -9.648 -9.870 36.933 1.00 96.69 606 GLU A C 1
ATOM 5091 O O . GLU A 1 606 ? -8.777 -9.957 36.063 1.00 96.69 606 GLU A O 1
ATOM 5096 N N . ASN A 1 607 ? -10.366 -10.931 37.317 1.00 96.69 607 ASN A N 1
ATOM 5097 C CA . ASN A 1 607 ? -10.176 -12.265 36.754 1.00 96.69 607 ASN A CA 1
ATOM 5098 C C . ASN A 1 607 ? -10.471 -12.299 35.246 1.00 96.69 607 ASN A C 1
ATOM 5100 O O . ASN A 1 607 ? -9.699 -12.881 34.481 1.00 96.69 607 ASN A O 1
ATOM 5104 N N . LEU A 1 608 ? -11.577 -11.707 34.789 1.00 96.81 608 LEU A N 1
ATOM 5105 C CA . LEU A 1 608 ? -11.917 -11.653 33.362 1.00 96.81 608 LEU A CA 1
ATOM 5106 C C . LEU A 1 608 ? -10.888 -10.838 32.569 1.00 96.81 608 LEU A C 1
ATOM 5108 O O . LEU A 1 608 ? -10.450 -11.277 31.507 1.00 96.81 608 LEU A O 1
ATOM 5112 N N . THR A 1 609 ? -10.421 -9.725 33.131 1.00 96.62 609 THR A N 1
ATOM 5113 C CA . THR A 1 609 ? -9.373 -8.879 32.548 1.00 96.62 609 THR A CA 1
ATOM 5114 C C . THR A 1 609 ? -8.057 -9.633 32.392 1.00 96.62 609 THR A C 1
ATOM 5116 O O . THR A 1 609 ? -7.426 -9.577 31.335 1.00 96.62 609 THR A O 1
ATOM 5119 N N . TYR A 1 610 ? -7.645 -10.373 33.425 1.00 95.62 610 TYR A N 1
ATOM 5120 C CA . TYR A 1 610 ? -6.453 -11.213 33.363 1.00 95.62 610 TYR A CA 1
ATOM 5121 C C . TYR A 1 610 ? -6.554 -12.221 32.213 1.00 95.62 610 TYR A C 1
ATOM 5123 O O . TYR A 1 610 ? -5.594 -12.405 31.467 1.00 95.62 610 TYR A O 1
ATOM 5131 N N . ASN A 1 611 ? -7.720 -12.842 32.023 1.00 94.50 611 ASN A N 1
ATOM 5132 C CA . ASN A 1 611 ? -7.921 -13.775 30.917 1.00 94.50 611 ASN A CA 1
ATOM 5133 C C . ASN A 1 611 ? -7.875 -13.069 29.558 1.00 94.50 611 ASN A C 1
ATOM 5135 O O . ASN A 1 611 ? -7.148 -13.533 28.687 1.00 94.50 611 ASN A O 1
ATOM 5139 N N . LEU A 1 612 ? -8.558 -11.929 29.404 1.00 93.50 612 LEU A N 1
ATOM 5140 C CA . LEU A 1 612 ? -8.563 -11.144 28.164 1.00 93.50 612 LEU A CA 1
ATOM 5141 C C . LEU A 1 612 ? -7.143 -10.757 27.718 1.00 93.50 612 LEU A C 1
ATOM 5143 O O . LEU A 1 612 ? -6.824 -10.822 26.536 1.00 93.50 612 LEU A O 1
ATOM 5147 N N . ARG A 1 613 ? -6.279 -10.369 28.665 1.00 92.50 613 ARG A N 1
ATOM 5148 C CA . ARG A 1 613 ? -4.899 -9.956 28.371 1.00 92.50 613 ARG A CA 1
ATOM 5149 C C . ARG A 1 613 ? -3.978 -11.124 28.020 1.00 92.50 613 ARG A C 1
ATOM 5151 O O . ARG A 1 613 ? -3.064 -10.960 27.215 1.00 92.50 613 ARG A O 1
ATOM 5158 N N . ASN A 1 614 ? -4.135 -12.257 28.701 1.00 93.50 614 ASN A N 1
ATOM 5159 C CA . ASN A 1 614 ? -3.187 -13.368 28.591 1.00 93.50 614 ASN A CA 1
ATOM 5160 C C . ASN A 1 614 ? -3.602 -14.394 27.530 1.00 93.50 614 ASN A C 1
ATOM 5162 O O . ASN A 1 614 ? -2.739 -15.068 26.969 1.00 93.50 614 ASN A O 1
ATOM 5166 N N . HIS A 1 615 ? -4.896 -14.499 27.222 1.00 90.44 615 HIS A N 1
ATOM 5167 C CA . HIS A 1 615 ? -5.369 -15.267 26.080 1.00 90.44 615 HIS A CA 1
ATOM 5168 C C . HIS A 1 615 ? -5.028 -14.503 24.798 1.00 90.44 615 HIS A C 1
ATOM 5170 O O . HIS A 1 615 ? -5.444 -13.362 24.623 1.00 90.44 615 HIS A O 1
ATOM 5176 N N . GLU A 1 616 ? -4.251 -15.116 23.901 1.00 91.31 616 GLU A N 1
ATOM 5177 C CA . GLU A 1 616 ? -3.839 -14.482 22.638 1.00 91.31 616 GLU A CA 1
ATOM 5178 C C . GLU A 1 616 ? -3.088 -13.145 22.845 1.00 91.31 616 GLU A C 1
ATOM 5180 O O . GLU A 1 616 ? -3.262 -12.178 22.097 1.00 91.31 616 GLU A O 1
ATOM 5185 N N . GLN A 1 617 ? -2.213 -13.100 23.861 1.00 94.44 617 GLN A N 1
ATOM 5186 C CA . GLN A 1 617 ? -1.497 -11.897 24.314 1.00 94.44 617 GLN A CA 1
ATOM 5187 C C . GLN A 1 617 ? -0.847 -11.093 23.175 1.00 94.44 617 GLN A C 1
ATOM 5189 O O . GLN A 1 617 ? -0.892 -9.862 23.176 1.00 94.44 617 GLN A O 1
ATOM 5194 N N . GLN A 1 618 ? -0.250 -11.770 22.188 1.00 95.31 618 GLN A N 1
ATOM 5195 C CA . GLN A 1 618 ? 0.380 -11.103 21.048 1.00 95.31 618 GLN A CA 1
ATOM 5196 C C . GLN A 1 618 ? -0.649 -10.370 20.179 1.00 95.31 618 GLN A C 1
ATOM 5198 O O . GLN A 1 618 ? -0.433 -9.208 19.848 1.00 95.31 618 GLN A O 1
ATOM 5203 N N . LYS A 1 619 ? -1.789 -11.002 19.863 1.00 94.12 619 LYS A N 1
ATOM 5204 C CA . LYS A 1 619 ? -2.868 -10.372 19.082 1.00 94.12 619 LYS A CA 1
ATOM 5205 C C . LYS A 1 619 ? -3.471 -9.189 19.834 1.00 94.12 619 LYS A C 1
ATOM 5207 O O . LYS A 1 619 ? -3.765 -8.169 19.217 1.00 94.12 619 LYS A O 1
ATOM 5212 N N . TRP A 1 620 ? -3.643 -9.315 21.152 1.00 94.88 620 TRP A N 1
ATOM 5213 C CA . TRP A 1 620 ? -4.168 -8.240 21.998 1.00 94.88 620 TRP A CA 1
ATOM 5214 C C . TRP A 1 620 ? -3.227 -7.035 22.006 1.00 94.88 620 TRP A C 1
ATOM 5216 O O . TRP A 1 620 ? -3.654 -5.898 21.792 1.00 94.88 620 TRP A O 1
ATOM 5226 N N . LYS A 1 621 ? -1.929 -7.295 22.196 1.00 95.81 621 LYS A N 1
ATOM 5227 C CA . LYS A 1 621 ? -0.894 -6.264 22.165 1.00 95.81 621 LYS A CA 1
ATOM 5228 C C . LYS A 1 621 ? -0.866 -5.551 20.815 1.00 95.81 621 LYS A C 1
ATOM 5230 O O . LYS A 1 621 ? -0.937 -4.331 20.794 1.00 95.81 621 LYS A O 1
ATOM 5235 N N . THR A 1 622 ? -0.842 -6.291 19.703 1.00 95.25 622 THR A N 1
ATOM 5236 C CA . THR A 1 622 ? -0.852 -5.695 18.358 1.00 95.25 622 THR A CA 1
ATOM 5237 C C . THR A 1 622 ? -2.099 -4.840 18.118 1.00 95.25 622 THR A C 1
ATOM 5239 O O . THR A 1 622 ? -1.970 -3.733 17.608 1.00 95.25 622 THR A O 1
ATOM 5242 N N . LEU A 1 623 ? -3.289 -5.302 18.528 1.00 95.69 623 LEU A N 1
ATOM 5243 C CA . LEU A 1 623 ? -4.532 -4.537 18.367 1.00 95.69 623 LEU A CA 1
ATOM 5244 C C . LEU A 1 623 ? -4.498 -3.242 19.187 1.00 95.69 623 LEU A C 1
ATOM 5246 O O . LEU A 1 623 ? -4.877 -2.183 18.691 1.00 95.69 623 LEU A O 1
ATOM 5250 N N . THR A 1 624 ? -4.003 -3.327 20.423 1.00 96.56 624 THR A N 1
ATOM 5251 C CA . THR A 1 624 ? -3.856 -2.176 21.320 1.00 96.56 624 THR A CA 1
ATOM 5252 C C . THR A 1 624 ? -2.850 -1.170 20.768 1.00 96.56 624 THR A C 1
ATOM 5254 O O . THR A 1 624 ? -3.166 0.013 20.684 1.00 96.56 624 THR A O 1
ATOM 5257 N N . ASP A 1 625 ? -1.671 -1.628 20.342 1.00 96.31 625 ASP A N 1
ATOM 5258 C CA . ASP A 1 625 ? -0.618 -0.774 19.784 1.00 96.31 625 ASP A CA 1
ATOM 5259 C C . ASP A 1 625 ? -1.103 -0.042 18.524 1.00 96.31 625 ASP A C 1
ATOM 5261 O O . ASP A 1 625 ? -0.905 1.167 18.399 1.00 96.31 625 ASP A O 1
ATOM 5265 N N . LEU A 1 626 ? -1.795 -0.752 17.625 1.00 95.19 626 LEU A N 1
ATOM 5266 C CA . LEU A 1 626 ? -2.409 -0.157 16.439 1.00 95.19 626 LEU A CA 1
ATOM 5267 C C . LEU A 1 626 ? -3.460 0.884 16.837 1.00 95.19 626 LEU A C 1
ATOM 5269 O O . LEU A 1 626 ? -3.379 2.034 16.415 1.00 95.19 626 LEU A O 1
ATOM 5273 N N . CYS A 1 627 ? -4.387 0.543 17.728 1.00 96.38 627 CYS A N 1
ATOM 5274 C CA . CYS A 1 627 ? -5.417 1.486 18.145 1.00 96.38 627 CYS A CA 1
ATOM 5275 C C . CYS A 1 627 ? -4.844 2.744 18.831 1.00 96.38 627 CYS A C 1
ATOM 5277 O O . CYS A 1 627 ? -5.378 3.835 18.638 1.00 96.38 627 CYS A O 1
ATOM 5279 N N . ILE A 1 628 ? -3.751 2.624 19.596 1.00 96.94 628 ILE A N 1
ATOM 5280 C CA . ILE A 1 628 ? -3.045 3.762 20.212 1.00 96.94 628 ILE A CA 1
ATOM 5281 C C . ILE A 1 628 ? -2.395 4.656 19.150 1.00 96.94 628 ILE A C 1
ATOM 5283 O O . ILE A 1 628 ? -2.449 5.881 19.266 1.00 96.94 628 ILE A O 1
ATOM 5287 N N . ASP A 1 629 ? -1.800 4.073 18.108 1.00 96.06 629 ASP A N 1
ATOM 5288 C CA . ASP A 1 629 ? -1.146 4.823 17.033 1.00 96.06 629 ASP A CA 1
ATOM 5289 C C . ASP A 1 629 ? -2.101 5.818 16.339 1.00 96.06 629 ASP A C 1
ATOM 5291 O O . ASP A 1 629 ? -1.647 6.878 15.903 1.00 96.06 629 ASP A O 1
ATOM 5295 N N . ILE A 1 630 ? -3.411 5.531 16.313 1.00 96.50 630 ILE A N 1
ATOM 5296 C CA . ILE A 1 630 ? -4.464 6.429 15.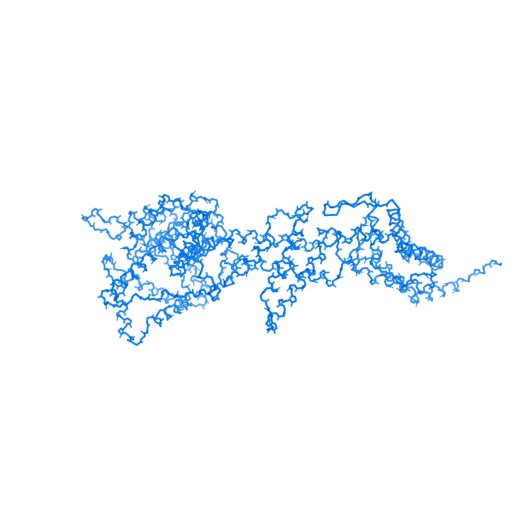796 1.00 96.50 630 ILE A CA 1
ATOM 5297 C C . ILE A 1 630 ? -4.492 7.759 16.562 1.00 96.50 630 ILE A C 1
ATOM 5299 O O . ILE A 1 630 ? -4.683 8.816 15.968 1.00 96.50 630 ILE A O 1
ATOM 5303 N N . PHE A 1 631 ? -4.284 7.719 17.880 1.00 95.75 631 PHE A N 1
ATOM 5304 C CA . PHE A 1 631 ? -4.305 8.901 18.747 1.00 95.75 631 PHE A CA 1
ATOM 5305 C C . PHE A 1 631 ? -2.963 9.638 18.802 1.00 95.75 631 PHE A C 1
ATOM 5307 O O . PHE A 1 631 ? -2.930 10.794 19.208 1.00 95.75 631 PHE A O 1
ATOM 5314 N N . ILE A 1 632 ? -1.859 8.972 18.445 1.00 94.56 632 ILE A N 1
ATOM 5315 C CA . ILE A 1 632 ? -0.511 9.563 18.473 1.00 94.56 632 ILE A CA 1
ATOM 5316 C C . ILE A 1 632 ? -0.171 10.255 17.149 1.00 94.56 632 ILE A C 1
ATOM 5318 O O . ILE A 1 632 ? 0.519 11.270 17.153 1.00 94.56 632 ILE A O 1
ATOM 5322 N N . LYS A 1 633 ? -0.590 9.682 16.014 1.00 92.44 633 LYS A N 1
ATOM 5323 C CA . LYS A 1 633 ? -0.218 10.165 14.671 1.00 92.44 633 LYS A CA 1
ATOM 5324 C C . LYS A 1 633 ? -1.206 11.176 14.078 1.00 92.44 633 LYS A C 1
ATOM 5326 O O . LYS A 1 633 ? -0.896 11.750 13.036 1.00 92.44 633 LYS A O 1
ATOM 5331 N N . LYS A 1 634 ? -2.379 11.338 14.691 1.00 82.12 634 LYS A N 1
ATOM 5332 C CA . LYS A 1 634 ? -3.382 12.350 14.341 1.00 82.12 634 LYS A CA 1
ATOM 5333 C C . LYS A 1 634 ? -3.103 13.628 15.117 1.00 82.12 634 LYS A C 1
ATOM 5335 O O . LYS A 1 634 ? -3.208 14.702 14.489 1.00 82.12 634 LYS A O 1
#

Solvent-accessible surface area (backbone atoms only — not comparable to full-atom values): 35475 Å² total; per-residue (Å²): 128,83,78,79,77,72,52,73,68,57,40,48,49,54,42,53,56,42,67,74,29,72,58,38,52,44,46,51,55,52,25,50,39,70,76,42,19,74,86,60,58,31,69,83,83,53,95,81,46,47,70,64,36,58,59,46,47,68,58,32,49,51,51,45,47,40,41,58,69,70,62,41,76,69,82,66,93,69,54,50,50,77,62,54,34,52,27,30,41,62,79,45,67,54,49,73,50,78,87,44,76,43,79,44,56,69,68,46,32,51,51,15,44,53,46,40,46,43,46,55,74,40,42,46,48,49,42,50,47,58,82,76,56,42,72,90,46,40,72,58,53,54,50,51,40,45,52,37,52,33,51,45,39,56,49,50,58,48,37,58,76,59,41,38,63,61,51,44,66,53,49,52,69,56,34,40,60,58,52,52,30,34,50,29,46,48,55,37,50,54,50,55,54,43,51,74,71,69,52,93,68,65,66,68,58,56,52,52,34,49,50,52,29,33,55,32,47,50,54,50,53,47,42,27,41,80,70,44,88,43,82,74,79,80,56,62,64,61,52,56,52,61,76,66,51,81,67,36,78,76,38,63,78,47,26,69,44,46,48,59,26,55,49,29,49,49,56,38,52,50,46,37,49,49,52,51,75,67,31,78,67,46,55,53,66,42,68,57,72,36,48,74,56,43,53,31,51,47,52,24,42,57,32,36,50,56,36,44,74,43,56,66,41,72,62,44,36,54,36,51,53,51,50,41,58,51,49,45,52,43,54,40,21,71,49,28,66,45,58,72,67,61,36,63,59,37,64,73,48,32,51,42,41,49,47,44,52,53,48,34,49,49,38,25,52,41,50,50,51,54,51,52,49,55,49,51,52,50,53,34,54,76,67,70,43,75,78,78,77,73,65,65,77,75,64,77,79,88,81,79,89,82,82,87,85,74,92,67,88,64,85,75,53,70,67,59,52,53,52,52,52,51,49,53,49,51,51,51,52,51,52,48,30,73,75,63,43,74,63,64,59,54,55,91,33,49,60,80,92,47,50,62,57,53,52,50,54,15,53,57,53,66,77,52,53,70,70,50,53,51,21,46,53,28,40,44,59,54,63,53,49,58,68,79,39,64,78,36,44,74,57,37,36,48,52,53,49,48,41,41,48,61,56,42,61,63,42,44,76,77,48,54,66,59,58,50,52,54,50,54,52,47,54,49,56,58,67,69,53,67,96,70,84,81,84,72,78,78,51,73,60,66,56,53,52,49,51,42,70,76,44,74,81,66,50,74,66,56,53,52,48,51,50,53,51,49,61,70,64,50,71,81,69,66,45,76,72,52,65,79,43,50,42,64,66,48,68,66,53,100,84,47,90,80,31,56,53,48,52,49,49,52,52,52,48,51,53,52,21,54,43,45,52,63,38,59,38,69,62,51,48,52,52,49,53,54,53,50,47,59,73,66,77,106

Radius of gyration: 38.86 Å; Cα contacts (8 Å, |Δi|>4): 548; chains: 1; bounding box: 100×71×120 Å

Secondary structure (DSSP, 8-state):
-PPPPPPHHHHHHHHHHHHTSHHHHHHHHHHHHHHSGGGGT-----TT-----SS-HHHHHHHHHHHHHTT-----S---HHHHHHHT---SSEEEETTEEEE--HHHHHHHHHHHHIIIIIIIHHHHGGGG--TTTHHHHHHHHHHHHHHHHHHHHHHHHHTHHHHHHHHHHHHHHHHHHHHHHHHHHHHHHHHHTT----HHHHHHHHHHHHHHHHHHHHHHHHTSS--S---HHHHHHHTTSTTTTTSHHHHHHHHHHHHHHHHHHHHHHHHHHH-GGGS-SSGGG-HHHHHHHHHHHHHHHHHHHHHSSHHHHHHHHHHHHHHHHHHHBTTHHHHHTT-HHIIIIIHHHHHHHHHHHHHHHHHHHHHHHHHHHHHHHHTTPPP---S------S--SS--S--------HHHHHHHHHHHHHHHHHHHHHHH--S-TTGGGS-GGGHHHHHHHHHHHHTS-HHHHHHHHHHHHHTTS-HHHHS-HHHHHHHHHHHHHHHHHHHTTT-HHHHHHHHHHHHHHHHTS-SS-------HHHHHHHHHHH-TT--HHHHHHHHHHHHHHS----B---TT--GGGTT--TT-GGGTHHHHHHHHHHHHHHHHHHTTHHHHHHHHHHHHHHHHH-

Organism: Euplotes crassus (NCBI:txid5936)

pLDDT: mean 88.06, std 14.19, range [39.56, 98.75]